Protein 5U5T (pdb70)

Solvent-accessible surface area: 30258 Å² total; per-residue (Å²): 188,27,53,14,121,32,46,54,47,55,122,13,129,21,93,83,42,0,47,1,0,48,9,5,73,36,10,64,84,87,27,58,42,4,0,0,1,0,0,19,11,65,0,9,0,6,24,10,44,93,185,2,70,24,108,110,58,76,59,28,86,6,114,50,84,105,6,46,0,59,8,2,10,16,1,21,46,52,104,86,39,39,0,17,0,1,0,0,0,35,113,2,39,0,43,2,0,28,2,62,59,11,119,42,89,62,102,19,114,29,14,66,60,7,1,16,4,2,33,28,21,40,88,30,14,8,3,0,1,0,1,0,89,51,66,11,0,34,0,13,0,6,80,31,80,4,33,0,0,44,1,8,31,101,93,2,1,139,50,25,0,6,0,0,20,13,9,21,41,8,56,6,0,0,0,0,0,21,20,47,2,0,18,0,2,41,3,61,42,181,124,2,97,79,2,25,51,78,0,73,113,155,76,156,33,40,52,18,67,110,11,35,2,44,12,156,107,18,12,75,45,48,0,4,0,0,22,2,15,3,18,28,0,0,0,0,0,15,82,41,12,0,5,11,0,28,1,0,132,106,164,45,68,5,81,171,14,51,90,104,43,107,60,32,20,70,73,30,122,15,104,26,55,77,0,72,62,110,91,1,28,0,14,18,4,14,64,20,61,0,0,0,0,0,0,41,58,3,71,1,13,3,12,19,17,73,113,151,107,37,66,10,79,53,165,151,10,51,21,6,2,27,8,2,6,1,0,31,89,5,40,8,0,0,0,0,0,42,51,0,6,0,11,9,14,31,89,148,90,54,14,36,39,64,55,47,56,118,14,132,23,90,80,40,0,47,1,0,49,8,6,74,37,12,22,158,80,44,54,42,4,0,0,1,0,0,20,11,64,0,8,0,5,23,12,45,91,186,2,66,23,106,113,57,74,51,30,86,8,114,53,83,110,6,44,0,58,8,2,10,17,1,22,46,52,114,82,41,41,0,17,0,0,0,0,0,37,120,3,39,0,41,0,0,22,1,64,78,12,115,29,86,59,104,18,106,34,9,75,57,8,0,18,5,2,32,26,22,42,112,29,14,11,4,0,1,0,2,0,90,51,71,11,0,33,0,13,0,6,82,33,80,6,32,0,0,42,1,9,47,100,91,2,7,196,47,27,0,7,0,1,20,14,8,21,44,8,55,6,0,0,0,0,0,26,26,50,3,0,19,0,2,36,6,59,44,180,125,3,98,80,1,28,47,79,0,69,105,76,162,151,43,138,37,41,51,17,70,113,9,36,1,45,11,149,78,11,6,147,47,43,0,4,0,0,20,2,14,3,17,15,0,0,0,0,0,16,83,41,12,0,5,11,0,18,1,0,113,113,143,40,68,7,81,171,13,50,89,104,41,94,57,35,16,67,61,30,129,45,104,23,54,80,0,76,59,111,98,0,27,0,15,18,5,14,70,21,72,0,0,0,0,0,0,44,57,3,80,1,17,4,21,64,10,89,103,105,44,64,9,74,54,167,158,10,50,23,6,2,29,9,2,6,1,0,33,94,6,43,10,0,0,0,0,0,40,51,0,6,0,16,10,15,32,100,147,120,88,16,48,45,73,2,106,114,58,0,74,74,17,12,77,56,34,104,153,52,156,2,80,63,39,97,108,85,57,8,36,88,70,1,100,95,58,0,71,71,21,13,82,52,28,109,154,52,171,5,83,69,36

GO terms:
  GO:0005515 protein binding (F, IPI)
  GO:0001222 transcription corepressor binding (F, IPI)
  GO:0008047 enzyme activator activity (F, IDA)
  GO:0035098 ESC/E(Z) complex (C, IDA)
  GO:0008047 enzyme activator activity (F, IMP)
  GO:0005654 nucleoplasm (C, TAS)
  GO:0042802 identical protein binding (F, IPI)
  GO:0005654 nucleoplasm (C, IDA)

InterPro domains:
  IPR001680 WD40 repeat [PF00400] (181-219)
  IPR001680 WD40 repeat [PF00400] (233-263)
  IPR001680 WD40 repeat [PF00400] (401-438)
  IPR001680 WD40 repeat [PS50082] (186-228)
  IPR001680 WD40 repeat [PS50082] (232-273)
  IPR001680 WD40 repeat [SM00320] (81-125)
  IPR001680 WD40 repeat [SM00320] (131-176)
  IPR001680 WD40 repeat [SM00320] (179-219)
  IPR001680 WD40 repeat [SM00320] (222-264)
  IPR001680 WD40 repeat [SM00320] (295-332)
  IPR001680 WD40 repeat [SM00320] (397-438)
  IPR015943 WD40/YVTN repeat-like-containing domain superfamily [G3DSA:2.130.10.10] (74-441)
  IPR019775 WD40 repeat, conserved site [PS00678] (206-220)
  IPR036322 WD40-repeat-containing domain superfamily [SSF50978] (81-438)
  IPR051243 Polycomb group WD repeat-containing protein [PTHR10253] (59-440)

Foldseek 3Di:
DWDWDFQDKDFDVVQFFWQEKEWAQLDDPPDWIKMWIFFQQKIWIWTADPSRDTHTDDMAGDPDRRFTWNEKEWFADPPPRQIWMWIFFFAQKIFIARVNVRHTPDIDHDDPGTWQYWYAQQPQRQWIWTWFQSQWIWIARNVLGDTLAIEADDQTGPGGWQEKEAANNRQKMWTFWFSLKIFIAGQVPPVNVVSVVVSVVHDDHHYHHATQAMDSPPDDGTWREWYDDHQWIWTDFLPQKTWIKHFADPPDDSVVRGHVRPDMGTPDIDGDDQANDPQWYKDAAQVRQKIWTWHQQQWIWIDGPVPSTDIDDDPVGTGTFRYWYAGNVSQWIWTTGRRRMIIIIGID/DDWDFQDKDFDPVQFFWQEKEWAQLDDPPDWIKMWIFFQQKIWIWTADPSRDTHTDDMQRDPPRRFTKREKEKFADPPPRQIWMWIFFFVQKIFIARVNVRDGPDIDHDLRGTWQYKDAQQPQRQWIWTWFQSQWIWIARNVLRDTLAIEADPQTGPGGWQEKEAANNRQKMWTFWFSLKIFIAGCVPPSNVVSVVVSVVDPVRDHYYHHATQAMDNPPDDGTWREWYDDHQWIWTDFLPQKTWIKHQADPPDDSVVRGHVRPDMGTDDIDGDDQANDGQWYWDAAPVRQWIWTWHQQQWIWIDGPVPTDIDDDPVRGGTFRYWYAGNVNQWIWTTGRSRMIIIIGDD/DVVVVVVVVVVVVVVVVVVVDDDDDD/DVVVVVVVVVVVVVVVVVVVVPDDDDDD

Radius of gyration: 31.63 Å; Cα contacts (8 Å, |Δi|>4): 2136; chains: 4; bounding box: 52×100×67 Å

Structure (mmCIF, N/CA/C/O backbone):
data_5U5T
#
_entry.id   5U5T
#
_cell.length_a   92.810
_cell.length_b   177.909
_cell.length_c   50.340
_cell.angle_alpha   90.00
_cell.angle_beta   90.00
_cell.angle_gamma   90.00
#
_symmetry.space_group_name_H-M   'P 21 21 2'
#
loop_
_entity.id
_entity.type
_entity.pdbx_description
1 polymer 'Polycomb protein EED'
2 polymer 'Histone-lysine N-methyltransferase EZH2'
3 non-polymer (3R)-3-[(2H-1,3-benzodioxol-4-yl)methyl]piperidine-1-carboximidamide
4 non-polymer 'YTTRIUM (III) ION'
5 water water
#
loop_
_atom_site.group_PDB
_atom_site.id
_atom_site.type_symbol
_atom_site.label_atom_id
_atom_site.label_alt_id
_atom_site.label_comp_id
_atom_site.label_asym_id
_atom_site.label_entity_id
_atom_site.label_seq_id
_atom_site.pdbx_PDB_ins_code
_atom_site.Cartn_x
_atom_site.Cartn_y
_atom_site.Cartn_z
_atom_site.occupancy
_atom_site.B_iso_or_equiv
_atom_site.auth_seq_id
_atom_site.auth_comp_id
_atom_site.auth_asym_id
_atom_site.auth_atom_id
_atom_site.pdbx_PDB_model_num
ATOM 1 N N . LYS A 1 5 ? 4.884 76.217 112.547 1.00 38.60 79 LYS A N 1
ATOM 2 C CA . LYS A 1 5 ? 4.981 76.050 114.004 1.00 39.34 79 LYS A CA 1
ATOM 3 C C . LYS A 1 5 ? 6.425 76.153 114.530 1.00 43.57 79 LYS A C 1
ATOM 4 O O . LYS A 1 5 ? 6.632 76.301 115.742 1.00 44.13 79 LYS A O 1
ATOM 10 N N . TYR A 1 6 ? 7.414 76.058 113.618 1.00 38.63 80 TYR A N 1
ATOM 11 C CA . TYR A 1 6 ? 8.836 76.135 113.960 1.00 37.40 80 TYR A CA 1
ATOM 12 C C . TYR A 1 6 ? 9.344 77.562 113.872 1.00 39.74 80 TYR A C 1
ATOM 13 O O . TYR A 1 6 ? 9.270 78.182 112.809 1.00 41.38 80 TYR A O 1
ATOM 22 N N . SER A 1 7 ? 9.847 78.081 114.995 1.00 32.68 81 SER A N 1
ATOM 23 C CA . SER A 1 7 ? 10.384 79.441 115.107 1.00 31.27 81 SER A CA 1
ATOM 24 C C . SER A 1 7 ? 11.850 79.400 115.601 1.00 31.02 81 SER A C 1
ATOM 25 O O . SER A 1 7 ? 12.206 78.553 116.424 1.00 29.72 81 SER A O 1
ATOM 28 N N . PHE A 1 8 ? 12.693 80.309 115.082 1.00 25.70 82 PHE A N 1
ATOM 29 C CA . PHE A 1 8 ? 14.124 80.368 115.410 1.00 23.63 82 PHE A CA 1
ATOM 30 C C . PHE A 1 8 ? 14.595 81.802 115.653 1.00 25.99 82 PHE A C 1
ATOM 31 O O . PHE A 1 8 ? 13.986 82.755 115.153 1.00 26.37 82 PHE A O 1
ATOM 39 N N . LYS A 1 9 ? 15.675 81.943 116.448 1.00 21.82 83 LYS A N 1
ATOM 40 C CA . LYS A 1 9 ? 16.285 83.223 116.798 1.00 20.42 83 LYS A CA 1
ATOM 41 C C . LYS A 1 9 ? 17.743 83.143 116.382 1.00 22.13 83 LYS A C 1
ATOM 42 O O . LYS A 1 9 ? 18.413 82.151 116.689 1.00 21.58 83 LYS A O 1
ATOM 48 N N . CYS A 1 10 ? 18.233 84.171 115.679 1.00 18.32 84 CYS A N 1
ATOM 49 C CA . CYS A 1 10 ? 19.647 84.194 115.311 1.00 17.80 84 CYS A CA 1
ATOM 50 C C . CYS A 1 10 ? 20.455 84.653 116.525 1.00 21.00 84 CYS A C 1
ATOM 51 O O . CYS A 1 10 ? 20.339 85.802 116.981 1.00 22.43 84 CYS A O 1
ATOM 54 N N . VAL A 1 11 ? 21.210 83.725 117.102 1.00 17.81 85 VAL A N 1
ATOM 55 C CA . VAL A 1 11 ? 21.923 84.019 118.362 1.00 18.60 85 VAL A CA 1
ATOM 56 C C . VAL A 1 11 ? 23.395 84.428 118.179 1.00 21.66 85 VAL A C 1
ATOM 57 O O . VAL A 1 11 ? 23.992 85.037 119.084 1.00 22.21 85 VAL A O 1
ATOM 61 N N . ASN A 1 12 ? 23.982 84.083 117.029 1.00 17.83 86 ASN A N 1
ATOM 62 C CA . ASN A 1 12 ? 25.388 84.365 116.791 1.00 18.22 86 ASN A CA 1
ATOM 63 C C . ASN A 1 12 ? 25.726 84.180 115.334 1.00 21.59 86 ASN A C 1
ATOM 64 O O . ASN A 1 12 ? 24.985 83.528 114.590 1.00 20.07 86 ASN A O 1
ATOM 69 N N . SER A 1 13 ? 26.871 84.728 114.947 1.00 18.02 87 SER A N 1
ATOM 70 C CA . SER A 1 13 ? 27.434 84.567 113.611 1.00 18.53 87 SER A CA 1
ATOM 71 C C . SER A 1 13 ? 28.911 84.873 113.704 1.00 24.10 87 SER A C 1
ATOM 72 O O . SER A 1 13 ? 29.360 85.516 114.668 1.00 23.47 87 SER A O 1
ATOM 75 N N . LEU A 1 14 ? 29.655 84.458 112.675 1.00 20.74 88 LEU A N 1
ATOM 76 C CA . LEU A 1 14 ? 31.079 84.755 112.557 1.00 22.60 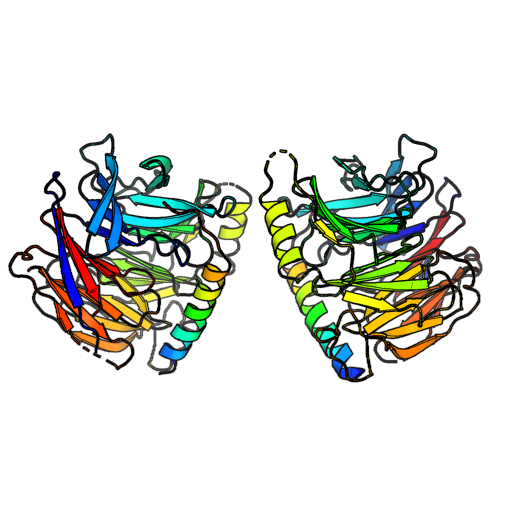88 LEU A CA 1
ATOM 77 C C . LEU A 1 14 ? 31.481 84.661 111.110 1.00 26.38 88 LEU A C 1
ATOM 78 O O . LEU A 1 14 ? 30.702 84.216 110.273 1.00 24.63 88 LEU A O 1
ATOM 83 N N . LYS A 1 15 ? 32.706 85.065 110.819 1.00 24.53 89 LYS A N 1
ATOM 84 C CA . LYS A 1 15 ? 33.212 84.941 109.471 1.00 24.05 89 LYS A CA 1
ATOM 85 C C . LYS A 1 15 ? 34.574 84.283 109.583 1.00 26.93 89 LYS A C 1
ATOM 86 O O . LYS A 1 15 ? 35.373 84.660 110.448 1.00 25.80 89 LYS A O 1
ATOM 92 N N . GLU A 1 16 ? 34.828 83.275 108.741 1.00 23.10 90 GLU A N 1
ATOM 93 C CA . GLU A 1 16 ? 36.143 82.615 108.696 1.00 23.23 90 GLU A CA 1
ATOM 94 C C . GLU A 1 16 ? 37.114 83.552 107.940 1.00 27.76 90 GLU A C 1
ATOM 95 O O . GLU A 1 16 ? 36.709 84.196 106.968 1.00 26.59 90 GLU A O 1
ATOM 101 N N . ASP A 1 17 ? 38.368 83.656 108.398 1.00 28.15 91 ASP A N 1
ATOM 102 C CA . ASP A 1 17 ? 39.341 84.636 107.864 1.00 29.83 91 ASP A CA 1
ATOM 103 C C . ASP A 1 17 ? 39.897 84.368 106.436 1.00 34.32 91 ASP A C 1
ATOM 104 O O . ASP A 1 17 ? 40.587 85.241 105.898 1.00 35.84 91 ASP A O 1
ATOM 109 N N . HIS A 1 18 ? 39.575 83.230 105.813 1.00 30.00 92 HIS A N 1
ATOM 110 C CA . HIS A 1 18 ? 40.005 82.946 104.440 1.00 29.06 92 HIS A CA 1
ATOM 111 C C . HIS A 1 18 ? 39.144 83.729 103.431 1.00 32.49 92 HIS A C 1
ATOM 112 O O . HIS A 1 18 ? 39.545 83.887 102.278 1.00 32.61 92 HIS A O 1
ATOM 119 N N . ASN A 1 19 ? 37.947 84.213 103.881 1.00 28.70 93 ASN A N 1
ATOM 120 C CA . ASN A 1 19 ? 36.974 85.018 103.125 1.00 27.72 93 ASN A CA 1
ATOM 121 C C . ASN A 1 19 ? 36.464 84.341 101.843 1.00 30.20 93 ASN A C 1
ATOM 122 O O . ASN A 1 19 ? 35.907 85.007 100.966 1.00 29.74 93 ASN A O 1
ATOM 127 N N . GLN A 1 20 ? 36.622 83.008 101.748 1.00 26.34 94 GLN A N 1
ATOM 128 C CA . GLN A 1 20 ? 36.167 82.262 100.586 1.00 24.14 94 GLN A CA 1
ATOM 129 C C . GLN A 1 20 ? 34.794 81.619 100.833 1.00 25.32 94 GLN A C 1
ATOM 130 O O . GLN A 1 20 ? 34.429 81.417 101.988 1.00 22.66 94 GLN A O 1
ATOM 136 N N . PRO A 1 21 ? 34.036 81.240 99.776 1.00 22.77 95 PRO A N 1
ATOM 137 C CA . PRO A 1 21 ? 32.745 80.575 100.024 1.00 19.71 95 PRO A CA 1
ATOM 138 C C . PRO A 1 21 ? 32.864 79.305 100.857 1.00 21.72 95 PRO A C 1
ATOM 139 O O . PRO A 1 21 ? 33.801 78.522 100.661 1.00 19.82 95 PRO A O 1
ATOM 143 N N . LEU A 1 22 ? 31.906 79.103 101.773 1.00 15.92 96 LEU A N 1
ATOM 144 C CA . LEU A 1 22 ? 31.807 77.863 102.548 1.00 15.97 96 LEU A CA 1
ATOM 145 C C . LEU A 1 22 ? 30.749 77.045 101.809 1.00 18.63 96 LEU A C 1
ATOM 146 O O . LEU A 1 22 ? 29.618 77.508 101.651 1.00 18.21 96 LEU A O 1
ATOM 151 N N . PHE A 1 23 ? 31.111 75.870 101.294 1.00 15.15 97 PHE A N 1
ATOM 152 C CA . PHE A 1 23 ? 30.146 75.100 100.526 1.00 14.11 97 PHE A CA 1
ATOM 153 C C . PHE A 1 23 ? 29.443 74.007 101.287 1.00 16.37 97 PHE A C 1
ATOM 154 O O . PHE A 1 23 ? 28.447 73.473 100.799 1.00 15.06 97 PHE A O 1
ATOM 162 N N . GLY A 1 24 ? 30.008 73.599 102.414 1.00 13.59 98 GLY A N 1
ATOM 163 C CA . GLY A 1 24 ? 29.416 72.499 103.172 1.00 12.07 98 GLY A CA 1
ATOM 164 C C . GLY A 1 24 ? 29.432 72.754 104.657 1.00 15.06 98 GLY A C 1
ATOM 165 O O . GLY A 1 24 ? 30.295 73.462 105.164 1.00 14.53 98 GLY A O 1
ATOM 166 N N . VAL A 1 25 ? 28.447 72.181 105.355 1.00 13.34 99 VAL A N 1
ATOM 167 C CA . VAL A 1 25 ? 28.381 72.275 106.819 1.00 11.60 99 VAL A CA 1
ATOM 168 C C . VAL A 1 25 ? 27.639 71.039 107.279 1.00 14.65 99 VAL A C 1
ATOM 169 O O . VAL A 1 25 ? 26.629 70.671 106.660 1.00 13.57 99 VAL A O 1
ATOM 173 N N . GLN A 1 26 ? 28.144 70.386 108.356 1.00 12.04 100 GLN A N 1
ATOM 174 C CA . GLN A 1 26 ? 27.510 69.192 108.905 1.00 11.19 100 GLN A CA 1
ATOM 175 C C . GLN A 1 26 ? 27.702 69.131 110.402 1.00 15.92 100 GLN A C 1
ATOM 176 O O . GLN A 1 26 ? 28.844 69.103 110.869 1.00 14.92 100 GLN A O 1
ATOM 182 N N . PHE A 1 27 ? 26.593 69.014 111.149 1.00 13.11 101 PHE A N 1
ATOM 183 C CA . PHE A 1 27 ? 26.674 68.638 112.563 1.00 12.57 101 PHE A CA 1
ATOM 184 C C . PHE A 1 27 ? 27.052 67.133 112.600 1.00 14.73 101 PHE A C 1
ATOM 185 O O . PHE A 1 27 ? 26.716 66.370 111.664 1.00 14.12 101 PHE A O 1
ATOM 193 N N . ASN A 1 28 ? 27.747 66.741 113.652 1.00 13.43 102 ASN A N 1
ATOM 194 C CA . ASN A 1 28 ? 28.123 65.357 113.889 1.00 12.99 102 ASN A CA 1
ATOM 195 C C . ASN A 1 28 ? 26.923 64.688 114.562 1.00 17.36 102 ASN A C 1
ATOM 196 O O . ASN A 1 28 ? 26.767 64.777 115.780 1.00 19.47 102 ASN A O 1
ATOM 201 N N . TRP A 1 29 ? 26.117 63.981 113.786 1.00 15.55 103 TRP A N 1
ATOM 202 C CA . TRP A 1 29 ? 24.942 63.300 114.371 1.00 16.48 103 TRP A CA 1
ATOM 203 C C . TRP A 1 29 ? 25.321 62.012 115.121 1.00 20.99 103 TRP A C 1
ATOM 204 O O . TRP A 1 29 ? 24.456 61.383 115.717 1.00 22.12 103 TRP A O 1
ATOM 215 N N . HIS A 1 30 ? 26.605 61.619 115.085 1.00 17.25 104 HIS A N 1
ATOM 216 C CA . HIS A 1 30 ? 27.054 60.441 115.828 1.00 19.10 104 HIS A CA 1
ATOM 217 C C . HIS A 1 30 ? 27.374 60.714 117.287 1.00 25.43 104 HIS A C 1
ATOM 218 O O . HIS A 1 30 ? 27.566 59.749 118.026 1.00 28.43 104 HIS A O 1
ATOM 225 N N . SER A 1 31 ? 27.473 61.983 117.705 1.00 22.72 105 SER A N 1
ATOM 226 C CA . SER A 1 31 ? 27.758 62.315 119.114 1.00 24.27 105 SER A CA 1
ATOM 227 C C . SER A 1 31 ? 26.609 61.803 120.018 1.00 27.66 105 SER A C 1
ATOM 228 O O . SER A 1 31 ? 25.439 61.830 119.615 1.00 25.18 105 SER A O 1
ATOM 231 N N . LYS A 1 32 ? 26.961 61.216 121.177 1.00 25.66 106 LYS A N 1
ATOM 232 C CA . LYS A 1 32 ? 25.952 60.604 122.053 1.00 26.86 106 LYS A CA 1
ATOM 233 C C . LYS A 1 32 ? 25.150 61.661 122.818 1.00 33.71 106 LYS A C 1
ATOM 234 O O . LYS A 1 32 ? 25.633 62.785 123.013 1.00 32.64 106 LYS A O 1
ATOM 240 N N . GLU A 1 33 ? 23.927 61.299 123.254 1.00 34.43 107 GLU A N 1
ATOM 241 C CA . GLU A 1 33 ? 23.081 62.210 124.036 1.00 35.63 107 GLU A CA 1
ATOM 242 C C . GLU A 1 33 ? 23.851 62.618 125.305 1.00 39.19 107 GLU A C 1
ATOM 243 O O . GLU A 1 33 ? 24.384 61.757 126.010 1.00 39.05 107 GLU A O 1
ATOM 245 N N . GLY A 1 34 ? 23.961 63.921 125.526 1.00 38.03 108 GLY A N 1
ATOM 246 C CA . GLY A 1 34 ? 24.689 64.474 126.662 1.00 39.46 108 GLY A CA 1
ATOM 247 C C . GLY A 1 34 ? 26.081 64.966 126.313 1.00 43.75 108 GLY A C 1
ATOM 248 O O . GLY A 1 34 ? 26.777 65.510 127.173 1.00 45.33 108 GLY A O 1
ATOM 249 N N . ASP A 1 35 ? 26.505 64.775 125.049 1.00 37.17 109 ASP A N 1
ATOM 250 C CA . ASP A 1 35 ? 27.805 65.242 124.566 1.00 35.02 109 ASP A CA 1
ATOM 251 C C . ASP A 1 35 ? 27.653 66.567 123.802 1.00 35.37 109 ASP A C 1
ATOM 252 O O . ASP A 1 35 ? 26.549 66.864 123.355 1.00 33.74 109 ASP A O 1
ATOM 257 N N . PRO A 1 36 ? 28.693 67.413 123.692 1.00 33.21 110 PRO A N 1
ATOM 258 C CA . PRO A 1 36 ? 28.489 68.715 123.039 1.00 32.36 110 PRO A CA 1
ATOM 259 C C . PRO A 1 36 ? 28.174 68.613 121.556 1.00 31.53 110 PRO A C 1
ATOM 260 O O . PRO A 1 36 ? 28.585 67.660 120.889 1.00 29.70 110 PRO A O 1
ATOM 264 N N . LEU A 1 37 ? 27.377 69.562 121.076 1.00 25.86 111 LEU A N 1
ATOM 265 C CA . LEU A 1 37 ? 26.995 69.641 119.666 1.00 23.73 111 LEU A CA 1
ATOM 266 C C . LEU A 1 37 ? 28.151 70.224 118.896 1.00 23.02 111 LEU A C 1
ATOM 267 O O . LEU A 1 37 ? 28.592 71.355 119.168 1.00 22.82 111 LEU A O 1
ATOM 272 N N A VAL A 1 38 ? 28.665 69.452 117.926 0.33 18.03 112 VAL A N 1
ATOM 273 N N B VAL A 1 38 ? 28.642 69.458 117.905 0.67 18.53 112 VAL A N 1
ATOM 274 C CA A VAL A 1 38 ? 29.797 69.866 117.108 0.33 16.28 112 VAL A CA 1
ATOM 275 C CA B VAL A 1 38 ? 29.785 69.855 117.104 0.67 16.23 112 VAL A CA 1
ATOM 276 C C A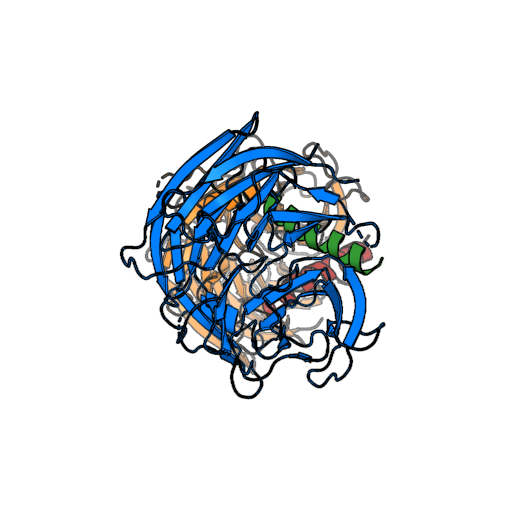 VAL A 1 38 ? 29.431 69.859 115.624 0.33 18.47 112 VAL A C 1
ATOM 277 C C B VAL A 1 38 ? 29.398 69.876 115.632 0.67 17.76 112 VAL A C 1
ATOM 278 O O A VAL A 1 38 ? 28.711 68.963 115.173 0.33 17.64 112 VAL A O 1
ATOM 279 O O B VAL A 1 38 ? 28.650 68.998 115.189 0.67 16.77 112 VAL A O 1
ATOM 286 N N . PHE A 1 39 ? 29.902 70.872 114.880 1.00 15.17 113 PHE A N 1
ATOM 287 C CA . PHE A 1 39 ? 29.703 70.941 113.430 1.00 14.49 113 PHE A CA 1
ATOM 288 C C . PHE A 1 39 ? 31.004 71.269 112.740 1.00 18.33 113 PHE A C 1
ATOM 289 O O . PHE A 1 39 ? 31.900 71.902 113.346 1.00 17.77 113 PHE A O 1
ATOM 297 N N . ALA A 1 40 ? 31.103 70.830 111.474 1.00 15.62 114 ALA A N 1
ATOM 298 C CA . ALA A 1 40 ? 32.249 71.100 110.632 1.00 16.03 114 ALA A CA 1
ATOM 299 C C . ALA A 1 40 ? 31.816 72.001 109.510 1.00 18.61 114 ALA A C 1
ATOM 300 O O . ALA A 1 40 ? 30.709 71.854 109.004 1.00 15.74 114 ALA A O 1
ATOM 302 N N . THR A 1 41 ? 32.715 72.875 109.056 1.00 16.32 115 THR A N 1
ATOM 303 C CA . THR A 1 41 ? 32.468 73.677 107.858 1.00 15.58 115 THR A CA 1
ATOM 304 C C . THR A 1 41 ? 33.586 73.369 106.876 1.00 18.04 115 THR A C 1
ATOM 305 O O . THR A 1 41 ? 34.724 73.121 107.294 1.00 18.55 115 THR A O 1
ATOM 309 N N . VAL A 1 42 ? 33.294 73.475 105.592 1.00 14.75 116 VAL A N 1
ATOM 310 C CA . VAL A 1 42 ? 34.300 73.284 104.534 1.00 16.04 116 VAL A CA 1
ATOM 311 C C . VAL A 1 42 ? 34.176 74.398 103.501 1.00 19.71 116 VAL A C 1
ATOM 312 O O . VAL A 1 42 ? 33.081 74.747 103.088 1.00 19.22 116 VAL A O 1
ATOM 316 N N . GLY A 1 43 ? 35.320 74.874 103.052 1.00 19.06 117 GLY A N 1
ATOM 317 C CA . GLY A 1 43 ? 35.454 75.907 102.031 1.00 20.08 117 GLY A CA 1
ATOM 318 C C . GLY A 1 43 ? 36.915 76.252 101.886 1.00 25.38 117 GLY A C 1
ATOM 319 O O . GLY A 1 43 ? 37.699 75.969 102.796 1.00 21.50 117 GLY A O 1
ATOM 320 N N . SER A 1 44 ? 37.313 76.819 100.726 1.00 25.92 118 SER A N 1
ATOM 321 C CA . SER A 1 44 ? 38.731 77.079 100.436 1.00 25.45 118 SER A CA 1
ATOM 322 C C . SER A 1 44 ? 39.493 75.722 100.652 1.00 24.69 118 SER A C 1
ATOM 323 O O . SER A 1 44 ? 38.902 74.672 100.396 1.00 22.90 118 SER A O 1
ATOM 326 N N . ASN A 1 45 ? 40.713 75.724 101.221 1.00 21.94 119 ASN A N 1
ATOM 327 C CA . ASN A 1 45 ? 41.471 74.496 101.525 1.00 22.90 119 ASN A CA 1
ATOM 328 C C . ASN A 1 45 ? 41.338 74.217 103.038 1.00 28.70 119 ASN A C 1
ATOM 329 O O . ASN A 1 45 ? 42.246 73.667 103.674 1.00 29.51 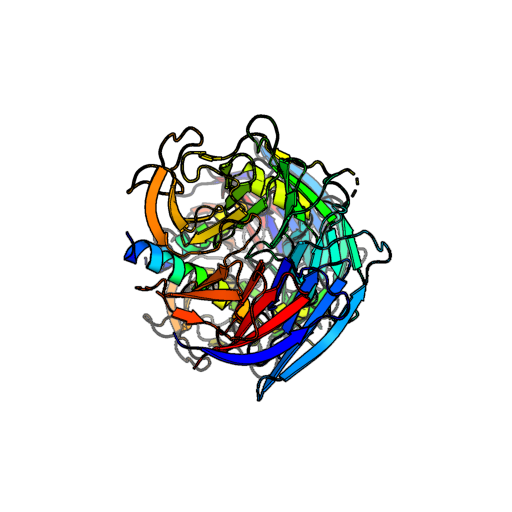119 ASN A O 1
ATOM 334 N N . ARG A 1 46 ? 40.185 74.593 103.602 1.00 24.64 120 ARG A N 1
ATOM 335 C CA . ARG A 1 46 ? 39.956 74.530 105.041 1.00 24.61 120 ARG A CA 1
ATOM 336 C C . ARG A 1 46 ? 38.811 73.614 105.444 1.00 26.00 120 ARG A C 1
ATOM 337 O O . ARG A 1 46 ? 37.813 73.527 104.742 1.00 22.46 120 ARG A O 1
ATOM 345 N N . VAL A 1 47 ? 38.936 73.027 106.646 1.00 23.25 121 VAL A N 1
ATOM 346 C CA . VAL A 1 47 ? 37.917 72.222 107.340 1.00 21.35 121 VAL A CA 1
ATOM 347 C C . VAL A 1 47 ? 38.025 72.723 108.767 1.00 22.84 121 VAL A C 1
ATOM 348 O O . VAL A 1 47 ? 39.125 72.687 109.349 1.00 23.63 121 VAL A O 1
ATOM 352 N N . THR A 1 48 ? 36.932 73.248 109.322 1.00 18.32 122 THR A N 1
ATOM 353 C CA . THR A 1 48 ? 36.991 73.828 110.680 1.00 18.22 122 THR A CA 1
ATOM 354 C C . THR A 1 48 ? 35.910 73.210 111.535 1.00 22.21 122 THR A C 1
ATOM 355 O O . THR A 1 48 ? 34.805 72.969 111.035 1.00 20.13 122 THR A O 1
ATOM 359 N N . LEU A 1 49 ? 36.241 72.894 112.800 1.00 18.22 123 LEU A N 1
ATOM 360 C CA . LEU A 1 49 ? 35.285 72.323 113.763 1.00 18.67 123 LEU A CA 1
ATOM 361 C C . LEU A 1 49 ? 34.929 73.350 114.799 1.00 21.62 123 LEU A C 1
ATOM 362 O O . LEU A 1 49 ? 35.814 74.084 115.271 1.00 21.36 123 LEU A O 1
ATOM 367 N N . TYR A 1 50 ? 33.636 73.388 115.167 1.00 16.59 124 TYR A N 1
ATOM 368 C CA . TYR A 1 50 ? 33.100 74.303 116.174 1.00 17.35 124 TYR A CA 1
ATOM 369 C C . TYR A 1 50 ? 32.200 73.543 117.099 1.00 21.79 124 TYR A C 1
ATOM 370 O O . TYR A 1 50 ? 31.489 72.630 116.669 1.00 21.05 124 TYR A O 1
ATOM 379 N N . GLU A 1 51 ? 32.147 73.987 118.344 1.00 20.92 125 GLU A N 1
ATOM 380 C CA . GLU A 1 51 ? 31.278 73.418 119.345 1.00 20.06 125 GLU A CA 1
ATOM 381 C C . GLU A 1 51 ? 30.233 74.467 119.709 1.00 25.84 125 GLU A C 1
ATOM 382 O O . GLU A 1 51 ? 30.581 75.628 119.923 1.00 26.11 125 GLU A O 1
ATOM 388 N N . CYS A 1 52 ? 28.971 74.056 119.791 1.00 21.28 126 CYS A N 1
ATOM 389 C CA . CYS A 1 52 ? 27.877 74.943 120.194 1.00 20.38 126 CYS A CA 1
ATOM 390 C C . CYS A 1 52 ? 27.693 74.898 121.684 1.00 23.54 126 CYS A C 1
ATOM 391 O O . CYS A 1 52 ? 27.457 73.830 122.253 1.00 23.39 126 CYS A O 1
ATOM 394 N N . HIS A 1 53 ? 27.727 76.063 122.321 1.00 20.00 127 HIS A N 1
ATOM 395 C CA . HIS A 1 53 ? 27.481 76.144 123.746 1.00 21.85 127 HIS A CA 1
ATOM 396 C C . HIS A 1 53 ? 26.265 77.045 124.039 1.00 24.58 127 HIS A C 1
ATOM 397 O O . HIS A 1 53 ? 25.688 77.626 123.113 1.00 20.54 127 HIS A O 1
ATOM 404 N N . SER A 1 54 ? 25.853 77.130 125.314 1.00 22.53 128 SER A N 1
ATOM 405 C CA . SER A 1 54 ? 24.699 77.926 125.726 1.00 22.42 128 SER A CA 1
ATOM 406 C C . SER A 1 54 ? 24.879 79.425 125.379 1.00 25.79 128 SER A C 1
ATOM 407 O O . SER A 1 54 ? 26.006 79.894 125.170 1.00 24.07 128 SER A O 1
ATOM 410 N N . GLN A 1 55 ? 23.772 80.167 125.389 1.00 23.27 129 GLN A N 1
ATOM 411 C CA . GLN A 1 55 ? 23.770 81.603 125.063 1.00 24.13 129 GLN A CA 1
ATOM 412 C C . GLN A 1 55 ? 24.391 81.869 123.668 1.00 24.52 129 GLN A C 1
ATOM 413 O O . GLN A 1 55 ? 25.103 82.856 123.473 1.00 22.73 129 GLN A O 1
ATOM 419 N N . GLY A 1 56 ? 24.155 80.940 122.743 1.00 21.16 130 GLY A N 1
ATOM 420 C CA . GLY A 1 56 ? 24.603 81.047 121.365 1.00 19.33 130 GLY A CA 1
ATOM 421 C C . GLY A 1 56 ? 26.096 80.975 121.113 1.00 23.85 130 GLY A C 1
ATOM 422 O O . GLY A 1 56 ? 26.519 81.194 119.975 1.00 22.12 130 GLY A O 1
ATOM 423 N N . GLU A 1 57 ? 26.903 80.612 122.137 1.00 21.31 131 GLU A N 1
ATOM 424 C CA . GLU A 1 57 ? 28.358 80.542 121.958 1.00 21.99 131 GLU A CA 1
ATOM 425 C C . GLU A 1 57 ? 28.795 79.544 120.865 1.00 24.91 131 GLU A C 1
ATOM 426 O O . GLU A 1 57 ? 28.351 78.398 120.864 1.00 23.24 131 GLU A O 1
ATOM 432 N N . ILE A 1 58 ? 29.651 79.992 119.930 1.00 22.20 132 ILE A N 1
ATOM 433 C CA . ILE A 1 58 ? 30.226 79.129 118.893 1.00 21.87 132 ILE A CA 1
ATOM 434 C C . ILE A 1 58 ? 31.716 79.099 119.237 1.00 28.37 132 ILE A C 1
ATOM 435 O O . ILE A 1 58 ? 32.403 80.125 119.155 1.00 29.91 132 ILE A O 1
ATOM 440 N N . ARG A 1 59 ? 32.174 77.950 119.731 1.00 22.88 133 ARG A N 1
ATOM 441 C CA . ARG A 1 59 ? 33.549 77.782 120.169 1.00 22.36 133 ARG A CA 1
ATOM 442 C C . ARG A 1 59 ? 34.363 77.119 119.071 1.00 26.59 133 ARG A C 1
ATOM 443 O O . ARG A 1 59 ? 34.077 75.977 118.707 1.00 24.60 133 ARG A O 1
ATOM 451 N N . LEU A 1 60 ? 35.394 77.812 118.571 1.00 24.91 134 LEU A N 1
ATOM 452 C CA . LEU A 1 60 ? 36.300 77.239 117.558 1.00 23.80 134 LEU A CA 1
ATOM 453 C C . LEU A 1 60 ? 37.116 76.142 118.241 1.00 27.77 134 LEU A C 1
ATOM 454 O O . LEU A 1 60 ? 37.764 76.415 119.267 1.00 28.03 134 LEU A O 1
ATOM 459 N N . LEU A 1 61 ? 37.062 74.904 117.698 1.00 24.12 135 LEU A N 1
ATOM 460 C CA . LEU A 1 61 ? 37.797 73.774 118.274 1.00 25.94 135 LEU A CA 1
ATOM 461 C C . LEU A 1 61 ? 39.150 73.616 117.634 1.00 34.64 135 LEU A C 1
ATOM 462 O O . LEU A 1 61 ? 40.158 73.710 118.323 1.00 38.26 135 LEU A O 1
ATOM 467 N N . GLN A 1 62 ? 39.183 73.409 116.313 1.00 31.98 136 GLN A N 1
ATOM 468 C CA . GLN A 1 62 ? 40.422 73.237 115.566 1.00 33.39 136 GLN A CA 1
ATOM 469 C C . GLN A 1 62 ? 40.144 73.397 114.083 1.00 36.41 136 GLN A C 1
ATOM 470 O O . GLN A 1 62 ? 38.987 73.307 113.647 1.00 32.97 136 GLN A O 1
ATOM 476 N N . SER A 1 63 ? 41.211 73.605 113.304 1.00 34.11 137 SER A N 1
ATOM 477 C CA . SER A 1 63 ? 41.113 73.730 111.856 1.00 35.37 137 SER A CA 1
ATOM 478 C C . SER A 1 63 ? 42.179 72.926 111.116 1.00 41.94 137 SER A C 1
ATOM 479 O O . SER A 1 63 ? 43.330 72.862 111.559 1.00 43.30 137 SER A O 1
ATOM 482 N N . TYR A 1 64 ? 41.780 72.300 109.998 1.00 37.14 138 TYR A N 1
ATOM 483 C CA . TYR A 1 64 ? 42.652 71.553 109.114 1.00 37.54 138 TYR A CA 1
ATOM 484 C C . TYR A 1 64 ? 42.876 72.445 107.904 1.00 44.44 138 TYR A C 1
ATOM 485 O O . TYR A 1 64 ? 41.915 72.879 107.260 1.00 44.67 138 TYR A O 1
ATOM 494 N N . VAL A 1 65 ? 44.144 72.738 107.611 1.00 40.62 139 VAL A N 1
ATOM 495 C CA . VAL A 1 65 ? 44.517 73.540 106.452 1.00 39.66 139 VAL A CA 1
ATOM 496 C C . VAL A 1 65 ? 45.282 72.599 105.528 1.00 41.54 139 VAL A C 1
ATOM 497 O O . VAL A 1 65 ? 46.323 72.056 105.924 1.00 42.01 139 VAL A O 1
ATOM 501 N N . ASP A 1 66 ? 44.746 72.364 104.320 1.00 34.81 140 ASP A N 1
ATOM 502 C CA . ASP A 1 66 ? 45.406 71.478 103.369 1.00 34.22 140 ASP A CA 1
ATOM 503 C C . ASP A 1 66 ? 46.706 72.116 102.894 1.00 38.78 140 ASP A C 1
ATOM 504 O O . ASP A 1 66 ? 46.735 73.317 102.611 1.00 36.87 140 ASP A O 1
ATOM 509 N N . ALA A 1 67 ? 47.779 71.306 102.820 1.00 38.20 141 ALA A N 1
ATOM 510 C CA . ALA A 1 67 ? 49.106 71.720 102.348 1.00 40.48 141 ALA A CA 1
ATOM 511 C C . ALA A 1 67 ? 49.023 72.327 100.940 1.00 44.06 141 ALA A C 1
ATOM 512 O O . ALA A 1 67 ? 49.843 73.177 100.577 1.00 45.11 141 ALA A O 1
ATOM 514 N N . ASP A 1 68 ? 48.024 71.876 100.155 1.00 38.78 142 ASP A N 1
ATOM 515 C CA . ASP A 1 68 ? 47.765 72.358 98.808 1.00 37.92 142 ASP A CA 1
ATOM 516 C C . ASP A 1 68 ? 46.812 73.550 98.908 1.00 39.67 142 ASP A C 1
ATOM 517 O O . ASP A 1 68 ? 45.608 73.373 99.161 1.00 36.72 142 ASP A O 1
ATOM 522 N N . ALA A 1 69 ? 47.362 74.767 98.704 1.00 36.62 143 ALA A N 1
ATOM 523 C CA . ALA A 1 69 ? 46.609 76.029 98.747 1.00 36.05 143 ALA A CA 1
ATOM 524 C C . ALA A 1 69 ? 45.504 76.099 97.658 1.00 37.57 143 ALA A C 1
ATOM 525 O O . ALA A 1 69 ? 44.535 76.837 97.818 1.00 35.27 143 ALA A O 1
ATOM 527 N N . ASP A 1 70 ? 45.640 75.297 96.584 1.00 34.69 144 ASP A N 1
ATOM 528 C CA . ASP A 1 70 ? 44.702 75.278 95.468 1.00 34.01 144 ASP A CA 1
ATOM 529 C C . ASP A 1 70 ? 43.579 74.276 95.645 1.00 33.89 144 ASP A C 1
ATOM 530 O O . ASP A 1 70 ? 42.689 74.205 94.795 1.00 31.37 144 ASP A O 1
ATOM 535 N N . GLU A 1 71 ? 43.609 73.501 96.740 1.00 28.95 145 GLU A N 1
ATOM 536 C CA . GLU A 1 71 ? 42.503 72.589 97.030 1.00 27.01 145 GLU A CA 1
ATOM 537 C C . GLU A 1 71 ? 41.282 73.437 97.408 1.00 29.02 145 GLU A C 1
ATOM 538 O O . GLU A 1 71 ? 41.425 74.458 98.079 1.00 28.56 145 GLU A O 1
ATOM 544 N N . ASN A 1 72 ? 40.083 73.003 96.988 1.00 25.26 146 ASN A N 1
ATOM 545 C CA . ASN A 1 72 ? 38.838 73.661 97.354 1.00 23.36 146 ASN A CA 1
ATOM 546 C C . ASN A 1 72 ? 37.827 72.615 97.828 1.00 24.24 146 ASN A C 1
ATOM 547 O O . ASN A 1 72 ? 37.223 71.935 97.009 1.00 22.42 146 ASN A O 1
ATOM 552 N N . PHE A 1 73 ? 37.651 72.492 99.157 1.00 20.80 147 PHE A N 1
ATOM 553 C CA . PHE A 1 73 ? 36.704 71.540 99.726 1.00 19.40 147 PHE A CA 1
ATOM 554 C C . PHE A 1 73 ? 35.266 71.923 99.426 1.00 21.87 147 PHE A C 1
ATOM 555 O O . PHE A 1 73 ? 34.876 73.071 99.616 1.00 22.84 147 PHE A O 1
ATOM 563 N N . TYR A 1 74 ? 34.494 70.960 98.939 1.00 18.38 148 TYR A N 1
ATOM 564 C CA . TYR A 1 74 ? 33.090 71.178 98.577 1.00 16.97 148 TYR A CA 1
ATOM 565 C C . TYR A 1 74 ? 32.108 70.499 99.507 1.00 18.42 148 TYR A C 1
ATOM 566 O O . TYR A 1 74 ? 30.917 70.834 99.505 1.00 18.60 148 TYR A O 1
ATOM 575 N N . THR A 1 75 ? 32.571 69.471 100.228 1.00 14.89 149 THR A N 1
ATOM 576 C CA . THR A 1 75 ? 31.682 68.605 100.989 1.00 14.09 149 THR A CA 1
ATOM 577 C C . THR A 1 75 ? 32.398 67.949 102.153 1.00 16.50 149 THR A C 1
ATOM 578 O O . THR A 1 75 ? 33.622 67.762 102.119 1.00 16.39 149 THR A O 1
ATOM 582 N N . CYS A 1 76 ? 31.616 67.535 103.163 1.00 13.73 150 CYS A N 1
ATOM 583 C CA . CYS A 1 76 ? 32.160 66.762 104.275 1.00 13.25 150 CYS A CA 1
ATOM 584 C C . CYS A 1 76 ? 31.055 65.867 104.802 1.00 15.86 150 CYS A C 1
ATOM 585 O O . CYS A 1 76 ? 29.876 66.119 104.544 1.00 14.25 150 CYS A O 1
ATOM 588 N N . ALA A 1 77 ? 31.427 64.800 105.491 1.00 13.65 151 ALA A N 1
ATOM 589 C CA . ALA A 1 77 ? 30.467 63.850 106.064 1.00 14.27 151 ALA A CA 1
ATOM 590 C C . ALA A 1 77 ? 31.109 63.170 107.270 1.00 15.45 151 ALA A C 1
ATOM 591 O O . ALA A 1 77 ? 32.283 62.788 107.206 1.00 15.81 151 ALA A O 1
ATOM 593 N N . TRP A 1 78 ? 30.319 62.976 108.340 1.00 13.41 152 TRP A N 1
ATOM 594 C CA . TRP A 1 78 ? 30.787 62.328 109.552 1.00 13.66 152 TRP A CA 1
ATOM 595 C C . TRP A 1 78 ? 30.511 60.831 109.568 1.00 16.22 152 TRP A C 1
ATOM 596 O O . TRP A 1 78 ? 29.475 60.349 109.076 1.00 14.31 152 TRP A O 1
ATOM 607 N N . THR A 1 79 ? 31.393 60.107 110.243 1.00 13.73 153 THR A N 1
ATOM 608 C CA . THR A 1 79 ? 31.190 58.690 110.523 1.00 13.22 153 THR A CA 1
ATOM 609 C C . THR A 1 79 ? 31.938 58.363 111.835 1.00 17.24 153 THR A C 1
ATOM 610 O O . THR A 1 79 ? 32.334 59.269 112.591 1.00 18.52 153 THR A O 1
ATOM 614 N N . TYR A 1 80 ? 32.103 57.080 112.118 1.00 16.26 154 TYR A N 1
ATOM 615 C CA . TYR A 1 80 ? 32.840 56.612 113.287 1.00 18.63 154 TYR A CA 1
ATOM 616 C C . TYR A 1 80 ? 33.541 55.312 112.910 1.00 24.36 154 TYR A C 1
ATOM 617 O O . TYR A 1 80 ? 33.139 54.634 111.953 1.00 21.74 154 TYR A O 1
ATOM 626 N N . ASP A 1 81 ? 34.600 54.978 113.664 1.00 23.96 155 ASP A N 1
ATOM 627 C CA . ASP A 1 81 ? 35.359 53.744 113.500 1.00 25.65 155 ASP A CA 1
ATOM 628 C C . ASP A 1 81 ? 34.515 52.614 114.133 1.00 33.37 155 ASP A C 1
ATOM 629 O O . ASP A 1 81 ? 34.242 52.655 115.333 1.00 32.34 155 ASP A O 1
ATOM 634 N N . SER A 1 82 ? 34.143 51.604 113.329 1.00 34.58 156 SER A N 1
ATOM 635 C CA . SER A 1 82 ? 33.316 50.459 113.735 1.00 37.22 156 SER A CA 1
ATOM 636 C C . SER A 1 82 ? 33.925 49.567 114.840 1.00 43.80 156 SER A C 1
ATOM 637 O O . SER A 1 82 ? 33.218 48.705 115.366 1.00 46.18 156 SER A O 1
ATOM 640 N N . ASN A 1 83 ? 35.200 49.793 115.224 1.00 39.09 157 ASN A N 1
ATOM 641 C CA . ASN A 1 83 ? 35.869 48.989 116.256 1.00 40.33 157 ASN A CA 1
ATOM 642 C C . ASN A 1 83 ? 36.238 49.748 117.527 1.00 45.10 157 ASN A C 1
ATOM 643 O O . ASN A 1 83 ? 36.291 49.138 118.599 1.00 46.55 157 ASN A O 1
ATOM 648 N N . THR A 1 84 ? 36.557 51.048 117.408 1.00 39.35 158 THR A N 1
ATOM 649 C CA . THR A 1 84 ? 37.003 51.870 118.541 1.00 39.81 158 THR A CA 1
ATOM 650 C C . THR A 1 84 ? 35.976 52.928 118.946 1.00 41.78 158 THR A C 1
ATOM 651 O O . THR A 1 84 ? 36.174 53.597 119.961 1.00 41.40 158 THR A O 1
ATOM 655 N N . SER A 1 85 ? 34.903 53.106 118.129 1.00 37.58 159 SER A N 1
ATOM 656 C CA . SER A 1 85 ? 33.824 54.102 118.291 1.00 37.02 159 SER A CA 1
ATOM 657 C C . SER A 1 85 ? 34.359 55.554 118.191 1.00 38.61 159 SER A C 1
ATOM 658 O O . SER A 1 85 ? 33.678 56.487 118.587 1.00 40.02 159 SER A O 1
ATOM 661 N N . HIS A 1 86 ? 35.565 55.736 117.641 1.00 31.68 160 HIS A N 1
ATOM 662 C CA . HIS A 1 86 ? 36.223 57.039 117.505 1.00 29.65 160 HIS A CA 1
ATOM 663 C C . HIS A 1 86 ? 35.536 57.818 116.358 1.00 27.82 160 HIS A C 1
ATOM 664 O O . HIS A 1 86 ? 35.305 57.213 115.321 1.00 25.46 160 HIS A O 1
ATOM 671 N N . PRO A 1 87 ? 35.198 59.125 116.518 1.00 25.40 161 PRO A N 1
ATOM 672 C CA . PRO A 1 87 ? 34.564 59.866 115.403 1.00 23.54 161 PRO A CA 1
ATOM 673 C C . PRO A 1 87 ? 35.542 60.035 114.231 1.00 25.73 161 PRO A C 1
ATOM 674 O O . PRO A 1 87 ? 36.752 60.005 114.445 1.00 24.93 161 PRO A O 1
ATOM 678 N N . LEU A 1 88 ? 35.026 60.157 113.002 1.00 20.16 162 LEU A N 1
ATOM 679 C CA . LEU A 1 88 ? 35.835 60.348 111.789 1.00 18.83 162 LEU A CA 1
ATOM 680 C C . LEU A 1 88 ? 35.134 61.376 110.930 1.00 21.64 162 LEU A C 1
ATOM 681 O O . LEU A 1 88 ? 33.913 61.474 110.980 1.00 18.95 162 LEU A O 1
ATOM 686 N N . LEU A 1 89 ? 35.896 62.110 110.120 1.00 18.65 163 LEU A N 1
ATOM 687 C CA . LEU A 1 89 ? 35.317 63.118 109.234 1.00 17.18 163 LEU A CA 1
ATOM 688 C C . LEU A 1 89 ? 35.941 62.973 107.848 1.00 20.29 163 LEU A C 1
ATOM 689 O O . LEU A 1 89 ? 37.148 63.140 107.707 1.00 20.46 163 LEU A O 1
ATOM 694 N N . ALA A 1 90 ? 35.118 62.722 106.813 1.00 16.71 164 ALA A N 1
ATOM 695 C CA . ALA A 1 90 ? 35.632 62.646 105.429 1.00 15.88 164 ALA A CA 1
ATOM 696 C C . ALA A 1 90 ? 35.375 63.991 104.757 1.00 17.88 164 ALA A C 1
ATOM 697 O O . ALA A 1 90 ? 34.339 64.613 104.992 1.00 16.87 164 ALA A O 1
ATOM 699 N N . VAL A 1 91 ? 36.344 64.469 103.984 1.00 15.81 165 VAL A N 1
ATOM 700 C CA . VAL A 1 91 ? 36.234 65.751 103.257 1.00 14.55 165 VAL A CA 1
ATOM 701 C C . VAL A 1 91 ? 36.768 65.542 101.828 1.00 18.74 165 VAL A C 1
ATOM 702 O O . VAL A 1 91 ? 37.609 64.669 101.607 1.00 18.48 165 VAL A O 1
ATOM 706 N N . ALA A 1 92 ? 36.302 66.363 100.870 1.00 17.46 166 ALA A N 1
ATOM 707 C CA . ALA A 1 92 ? 36.750 66.266 99.471 1.00 16.71 166 ALA A CA 1
ATOM 708 C C . ALA A 1 92 ? 36.297 67.472 98.713 1.00 19.47 166 ALA A C 1
ATOM 709 O O . ALA A 1 92 ? 35.380 68.166 99.134 1.00 17.57 166 ALA A O 1
ATOM 711 N N . GLY A 1 93 ? 36.916 67.712 97.572 1.00 17.51 167 GLY A N 1
ATOM 712 C CA . GLY A 1 93 ? 36.501 68.841 96.757 1.00 17.87 167 GLY A CA 1
ATOM 713 C C . GLY A 1 93 ? 37.124 68.846 95.382 1.00 22.01 167 GLY A C 1
ATOM 714 O O . GLY A 1 93 ? 37.180 67.800 94.714 1.00 20.16 167 GLY A O 1
ATOM 715 N N . SER A 1 94 ? 37.581 70.045 94.946 1.00 20.08 168 SER A N 1
ATOM 716 C CA . SER A 1 94 ? 38.135 70.269 93.592 1.00 21.43 168 SER A CA 1
ATOM 717 C C . SER A 1 94 ? 39.230 69.314 93.159 1.00 25.90 168 SER A C 1
ATOM 718 O O . SER A 1 94 ? 39.264 68.935 91.979 1.00 26.39 168 SER A O 1
ATOM 721 N N . ARG A 1 95 ? 40.132 68.932 94.079 1.00 23.34 169 ARG A N 1
ATOM 722 C CA . ARG A 1 95 ? 41.239 68.031 93.738 1.00 24.96 169 ARG A CA 1
ATOM 723 C C . ARG A 1 95 ? 40.833 66.564 93.523 1.00 28.31 169 ARG A C 1
ATOM 724 O O . ARG A 1 95 ? 41.638 65.778 93.016 1.00 27.98 169 ARG A O 1
ATOM 732 N N . GLY A 1 96 ? 39.600 66.207 93.892 1.00 22.89 170 GLY A N 1
ATOM 733 C CA . GLY A 1 96 ? 39.096 64.841 93.762 1.00 22.43 170 GLY A CA 1
ATOM 734 C C . GLY A 1 96 ? 39.774 63.834 94.675 1.00 27.39 170 GLY A C 1
ATOM 735 O O . GLY A 1 96 ? 39.782 62.633 94.384 1.00 26.55 170 GLY A O 1
ATOM 736 N N . ILE A 1 97 ? 40.346 64.318 95.787 1.00 23.96 171 ILE A N 1
ATOM 737 C CA . ILE A 1 97 ? 40.998 63.468 96.774 1.00 24.26 171 ILE A CA 1
ATOM 738 C C . ILE A 1 97 ? 40.075 63.378 97.987 1.00 25.85 171 ILE A C 1
ATOM 739 O O . ILE A 1 97 ? 39.615 64.413 98.465 1.00 23.87 171 ILE A O 1
ATOM 744 N N . ILE A 1 98 ? 39.820 62.155 98.490 1.00 20.99 172 ILE A N 1
ATOM 745 C CA . ILE A 1 98 ? 39.027 61.980 99.706 1.00 18.29 172 ILE A CA 1
ATOM 746 C C . ILE A 1 98 ? 40.016 61.950 100.847 1.00 22.05 172 ILE A C 1
ATOM 747 O O . ILE A 1 98 ? 40.943 61.156 100.822 1.00 22.29 172 ILE A O 1
ATOM 752 N N . ARG A 1 99 ? 39.822 62.803 101.841 1.00 18.59 173 ARG A N 1
ATOM 753 C CA . ARG A 1 99 ? 40.661 62.774 103.039 1.00 19.32 173 ARG A CA 1
ATOM 754 C C . ARG A 1 99 ? 39.831 62.318 104.226 1.00 22.06 173 ARG A C 1
ATOM 755 O O . ARG A 1 99 ? 38.735 62.836 104.436 1.00 20.91 173 ARG A O 1
ATOM 763 N N . ILE A 1 100 ? 40.337 61.342 104.976 1.00 19.26 174 ILE A N 1
ATOM 764 C CA . ILE A 1 100 ? 39.719 60.892 106.220 1.00 19.83 174 ILE A CA 1
ATOM 765 C C . ILE A 1 100 ? 40.520 61.577 107.317 1.00 24.08 174 ILE A C 1
ATOM 766 O O . ILE A 1 100 ? 41.684 61.240 107.521 1.00 25.78 174 ILE A O 1
ATOM 771 N N . ILE A 1 101 ? 39.896 62.510 108.019 1.00 21.43 175 ILE A N 1
ATOM 772 C CA . ILE A 1 101 ? 40.481 63.306 109.101 1.00 22.16 175 ILE A CA 1
ATOM 773 C C . ILE A 1 101 ? 40.020 62.792 110.467 1.00 24.37 175 ILE A C 1
ATOM 774 O O . ILE A 1 101 ? 38.848 62.463 110.657 1.00 20.33 175 ILE A O 1
ATOM 779 N N . ASN A 1 102 ? 40.966 62.706 111.402 1.00 22.34 176 ASN A N 1
ATOM 780 C CA . ASN A 1 102 ? 40.714 62.389 112.793 1.00 22.73 176 ASN A CA 1
ATOM 781 C C . ASN A 1 102 ? 40.223 63.752 113.376 1.00 25.01 176 ASN A C 1
ATOM 782 O O . ASN A 1 102 ? 40.994 64.726 113.420 1.00 22.21 176 ASN A O 1
ATOM 787 N N . PRO A 1 103 ? 38.943 63.858 113.802 1.00 21.62 177 PRO A N 1
ATOM 788 C CA . PRO A 1 103 ? 38.421 65.172 114.238 1.00 21.89 177 PRO A CA 1
ATOM 789 C C . PRO A 1 103 ? 38.892 65.618 115.620 1.00 26.05 177 PRO A C 1
ATOM 790 O O . PRO A 1 103 ? 38.841 66.808 115.938 1.00 28.26 177 PRO A O 1
ATOM 794 N N . ILE A 1 104 ? 39.349 64.655 116.434 1.00 24.03 178 ILE A N 1
ATOM 795 C CA . ILE A 1 104 ? 39.873 64.903 117.771 1.00 24.84 178 ILE A CA 1
ATOM 796 C C . ILE A 1 104 ? 41.250 65.604 117.661 1.00 30.22 178 ILE A C 1
ATOM 797 O O . ILE A 1 104 ? 41.556 66.466 118.485 1.00 29.67 178 ILE A O 1
ATOM 802 N N . THR A 1 105 ? 42.062 65.243 116.638 1.00 25.55 179 THR A N 1
ATOM 803 C CA . THR A 1 105 ? 43.408 65.830 116.450 1.00 26.55 179 THR A CA 1
ATOM 804 C C . THR A 1 105 ? 43.508 66.812 115.246 1.00 29.87 179 THR A C 1
ATOM 805 O O . THR A 1 105 ? 44.526 67.493 115.115 1.00 29.76 179 THR A O 1
ATOM 809 N N . MET A 1 106 ? 42.479 66.849 114.366 1.00 26.16 180 MET A N 1
ATOM 810 C CA . MET A 1 106 ? 42.410 67.583 113.082 1.00 25.79 180 MET A CA 1
ATOM 811 C C . MET A 1 106 ? 43.586 67.210 112.146 1.00 29.16 180 MET A C 1
ATOM 812 O O . MET A 1 106 ? 44.057 68.038 111.366 1.00 29.44 180 MET A O 1
ATOM 817 N N . GLN A 1 107 ? 44.077 65.960 112.246 1.00 23.20 181 GLN A N 1
ATOM 818 C CA . GLN A 1 107 ? 45.109 65.479 111.352 1.00 22.73 181 GLN A CA 1
ATOM 819 C C . GLN A 1 107 ? 44.491 64.485 110.397 1.00 26.00 181 GLN A C 1
ATOM 820 O O . GLN A 1 107 ? 43.553 63.771 110.764 1.00 24.07 181 GLN A O 1
ATOM 826 N N . CYS A 1 108 ? 45.020 64.439 109.173 1.00 24.55 182 CYS A N 1
ATOM 827 C CA . CYS A 1 108 ? 44.552 63.511 108.163 1.00 25.66 182 CYS A CA 1
ATOM 828 C C . CYS A 1 108 ? 45.112 62.100 108.457 1.00 29.28 182 CYS A C 1
ATOM 829 O O . CYS A 1 108 ? 46.312 61.953 108.707 1.00 30.81 182 CYS A O 1
ATOM 832 N N . ILE A 1 109 ? 44.222 61.090 108.512 1.00 25.43 183 ILE A N 1
ATOM 833 C CA . ILE A 1 109 ? 44.569 59.683 108.788 1.00 26.46 183 ILE A CA 1
ATOM 834 C C . ILE A 1 109 ? 45.086 59.041 107.493 1.00 29.39 183 ILE A C 1
ATOM 835 O O . ILE A 1 109 ? 46.085 58.313 107.492 1.00 29.82 183 ILE A O 1
ATOM 840 N N . LYS A 1 110 ? 44.333 59.244 106.412 1.00 26.75 184 LYS A N 1
ATOM 841 C CA . LYS A 1 110 ? 44.606 58.664 105.103 1.00 27.53 184 LYS A CA 1
ATOM 842 C C . LYS A 1 110 ? 43.821 59.385 104.036 1.00 30.40 184 LYS A C 1
ATOM 843 O O . LYS A 1 110 ? 42.891 60.140 104.336 1.00 26.27 184 LYS A O 1
ATOM 849 N N . HIS A 1 111 ? 44.190 59.134 102.779 1.00 29.42 185 HIS A N 1
ATOM 850 C CA . HIS A 1 111 ? 43.513 59.751 101.658 1.00 30.32 185 HIS A CA 1
ATOM 851 C C . HIS A 1 111 ? 43.311 58.786 100.499 1.00 33.28 185 HIS A C 1
ATOM 852 O O . HIS A 1 111 ? 44.047 57.805 100.372 1.00 33.47 185 HIS A O 1
ATOM 859 N N . TYR A 1 112 ? 42.291 59.041 99.684 1.00 28.76 186 TYR A N 1
ATOM 860 C CA . TYR A 1 112 ? 42.008 58.221 98.512 1.00 29.91 186 TYR A CA 1
ATOM 861 C C . TYR A 1 112 ? 42.041 59.050 97.251 1.00 37.54 186 TYR A C 1
ATOM 862 O O . TYR A 1 112 ? 41.368 60.078 97.163 1.00 35.74 186 TYR A O 1
ATOM 871 N N . VAL A 1 113 ? 42.836 58.595 96.277 1.00 37.49 187 VAL A N 1
ATOM 872 C CA . VAL A 1 113 ? 42.893 59.122 94.920 1.00 39.60 187 VAL A CA 1
ATOM 873 C C . VAL A 1 113 ? 42.034 58.096 94.142 1.00 46.80 187 VAL A C 1
ATOM 874 O O . VAL A 1 113 ? 41.972 56.923 94.519 1.00 47.12 187 VAL A O 1
ATOM 878 N N . GLY A 1 114 ? 41.391 58.522 93.074 1.00 45.90 188 GLY A N 1
ATOM 879 C CA . GLY A 1 114 ? 40.602 57.604 92.263 1.00 45.72 188 GLY A CA 1
ATOM 880 C C . GLY A 1 114 ? 39.778 58.303 91.211 1.00 46.82 188 GLY A C 1
ATOM 881 O O . GLY A 1 114 ? 39.948 58.039 90.014 1.00 47.17 188 GLY A O 1
ATOM 882 N N . HIS A 1 115 ? 38.865 59.195 91.667 1.00 39.31 189 HIS A N 1
ATOM 883 C CA . HIS A 1 115 ? 38.022 60.000 90.784 1.00 36.33 189 HIS A CA 1
ATOM 884 C C . HIS A 1 115 ? 38.906 60.814 89.857 1.00 43.03 189 HIS A C 1
ATOM 885 O O . HIS A 1 115 ? 39.911 61.393 90.298 1.00 43.64 189 HIS A O 1
ATOM 892 N N . GLY A 1 116 ? 38.526 60.845 88.587 1.00 40.56 190 GLY A N 1
ATOM 893 C CA . GLY A 1 116 ? 39.254 61.586 87.564 1.00 41.12 190 GLY A CA 1
ATOM 894 C C . GLY A 1 116 ? 39.134 63.089 87.715 1.00 41.31 190 GLY A C 1
ATOM 895 O O . GLY A 1 116 ? 39.852 63.838 87.037 1.00 42.15 190 GLY A O 1
ATOM 896 N N . ASN A 1 117 ? 38.235 63.549 88.635 1.00 31.79 191 ASN A N 1
ATOM 897 C CA . ASN A 1 117 ? 38.015 64.969 88.831 1.00 28.52 191 ASN A CA 1
ATOM 898 C C . ASN A 1 117 ? 37.359 65.306 90.191 1.00 25.99 191 ASN A C 1
ATOM 899 O O . ASN A 1 117 ? 37.248 64.449 91.076 1.00 24.45 191 ASN A O 1
ATOM 904 N N . ALA A 1 118 ? 36.917 66.550 90.326 1.00 21.36 192 ALA A N 1
ATOM 905 C CA . ALA A 1 118 ? 36.324 67.099 91.533 1.00 20.37 192 ALA A CA 1
ATOM 906 C C . ALA A 1 118 ? 35.237 66.224 92.133 1.00 21.09 192 ALA A C 1
ATOM 907 O O . ALA A 1 118 ? 34.482 65.570 91.399 1.00 19.74 192 ALA A O 1
ATOM 909 N N . ILE A 1 119 ? 35.203 66.161 93.457 1.00 17.25 193 ILE A N 1
ATOM 910 C CA . ILE A 1 119 ? 34.171 65.435 94.204 1.00 15.46 193 ILE A CA 1
ATOM 911 C C . ILE A 1 119 ? 33.175 66.476 94.737 1.00 18.54 193 ILE A C 1
ATOM 912 O O . ILE A 1 119 ? 33.567 67.376 95.504 1.00 17.28 193 ILE A O 1
ATOM 917 N N . ASN A 1 120 ? 31.897 66.354 94.325 1.00 14.94 194 ASN A N 1
ATOM 918 C CA . ASN A 1 120 ? 30.843 67.319 94.680 1.00 13.78 194 ASN A CA 1
ATOM 919 C C . ASN A 1 120 ? 30.071 66.983 95.956 1.00 15.41 194 ASN A C 1
ATOM 920 O O . ASN A 1 120 ? 29.530 67.899 96.575 1.00 15.22 194 ASN A O 1
ATOM 925 N N . GLU A 1 121 ? 30.006 65.699 96.355 1.00 13.11 195 GLU A N 1
ATOM 926 C CA . GLU A 1 121 ? 29.332 65.325 97.581 1.00 11.57 195 GLU A CA 1
ATOM 927 C C . GLU A 1 121 ? 29.835 63.985 98.109 1.00 14.86 195 GLU A C 1
ATOM 928 O O . GLU A 1 121 ? 30.164 63.101 97.321 1.00 14.73 195 GLU A O 1
ATOM 934 N N . LEU A 1 122 ? 29.887 63.861 99.451 1.00 12.91 196 LEU A N 1
ATOM 935 C CA . LEU A 1 122 ? 30.235 62.637 100.187 1.00 12.93 196 LEU A CA 1
ATOM 936 C C . LEU A 1 122 ? 29.049 62.284 101.073 1.00 14.78 196 LEU A C 1
ATOM 937 O O . LEU A 1 122 ? 28.427 63.171 101.667 1.00 13.34 196 LEU A O 1
ATOM 942 N N . LYS A 1 123 ? 28.755 60.989 101.184 1.00 12.89 197 LYS A N 1
ATOM 943 C CA . LYS A 1 123 ? 27.695 60.514 102.074 1.00 13.06 197 LYS A CA 1
ATOM 944 C C . LYS A 1 123 ? 28.117 59.191 102.685 1.00 15.46 197 LYS A C 1
ATOM 945 O O . LYS A 1 123 ? 28.642 58.347 101.969 1.00 16.12 197 LYS A O 1
ATOM 951 N N . PHE A 1 124 ? 27.805 58.983 103.967 1.00 13.55 198 PHE A N 1
ATOM 952 C CA . PHE A 1 124 ? 28.033 57.713 104.626 1.00 12.50 198 PHE A CA 1
ATOM 953 C C . PHE A 1 124 ? 26.763 56.901 104.683 1.00 15.44 198 PHE A C 1
ATOM 954 O O . PHE A 1 124 ? 25.681 57.439 104.945 1.00 14.60 198 PHE A O 1
ATOM 962 N N . HIS A 1 125 ? 26.903 55.582 104.488 1.00 13.90 199 HIS A N 1
ATOM 963 C CA . HIS A 1 125 ? 25.804 54.633 104.576 1.00 13.98 199 HIS A CA 1
ATOM 964 C C . HIS A 1 125 ? 25.180 54.736 105.989 1.00 17.36 199 HIS A C 1
ATOM 965 O O . HIS A 1 125 ? 25.912 54.903 106.978 1.00 17.37 199 HIS A O 1
ATOM 972 N N . PRO A 1 126 ? 23.830 54.689 106.107 1.00 15.60 200 PRO A N 1
ATOM 973 C CA . PRO A 1 126 ? 23.208 54.887 107.431 1.00 15.11 200 PRO A CA 1
ATOM 974 C C . PRO A 1 126 ? 23.319 53.726 108.415 1.00 19.54 200 PRO A C 1
ATOM 975 O O . PRO A 1 126 ? 22.952 53.903 109.587 1.00 20.37 200 PRO A O 1
ATOM 979 N N . ARG A 1 127 ? 23.787 52.536 107.952 1.00 19.42 201 ARG A N 1
ATOM 980 C CA . ARG A 1 127 ? 23.887 51.355 108.813 1.00 20.34 201 ARG A CA 1
ATOM 981 C C . ARG A 1 127 ? 25.312 50.905 108.944 1.00 23.56 201 ARG A C 1
ATOM 982 O O . ARG A 1 127 ? 25.687 50.420 110.008 1.00 26.28 201 ARG A O 1
ATOM 990 N N . ASP A 1 128 ? 26.084 50.993 107.851 1.00 17.82 202 ASP A N 1
ATOM 991 C CA . ASP A 1 128 ? 27.482 50.542 107.849 1.00 16.72 202 ASP A CA 1
ATOM 992 C C . ASP A 1 128 ? 28.347 51.791 107.827 1.00 19.11 202 ASP A C 1
ATOM 993 O O . ASP A 1 128 ? 28.409 52.452 106.791 1.00 19.96 202 ASP A O 1
ATOM 998 N N . PRO A 1 129 ? 29.018 52.147 108.943 1.00 16.87 203 PRO A N 1
ATOM 999 C CA . PRO A 1 129 ? 29.796 53.402 108.965 1.00 16.10 203 PRO A CA 1
ATOM 1000 C C . PRO A 1 129 ? 31.018 53.395 108.066 1.00 18.14 203 PRO A C 1
ATOM 1001 O O . PRO A 1 129 ? 31.619 54.449 107.848 1.00 16.83 203 PRO A O 1
ATOM 1005 N N . ASN A 1 130 ? 31.381 52.218 107.524 1.00 15.66 204 ASN A N 1
ATOM 1006 C CA . ASN A 1 130 ? 32.567 52.122 106.662 1.00 15.57 204 ASN A CA 1
ATOM 1007 C C . ASN A 1 130 ? 32.293 52.431 105.198 1.00 18.66 204 ASN A C 1
ATOM 1008 O O . ASN A 1 130 ? 33.244 52.610 104.431 1.00 17.55 204 ASN A O 1
ATOM 1013 N N . LEU A 1 131 ? 31.003 52.481 104.796 1.00 15.12 205 LEU A N 1
ATOM 1014 C CA . LEU A 1 131 ? 30.652 52.658 103.394 1.00 15.31 205 LEU A CA 1
ATOM 1015 C C . LEU A 1 131 ? 30.471 54.117 103.020 1.00 17.16 205 LEU A C 1
ATOM 1016 O O . LEU A 1 131 ? 29.496 54.747 103.416 1.00 17.29 205 LEU A O 1
ATOM 1021 N N . LEU A 1 132 ? 31.427 54.637 102.269 1.00 14.03 206 LEU A N 1
ATOM 1022 C CA . LEU A 1 132 ? 31.450 56.032 101.841 1.00 13.88 206 LEU A CA 1
ATOM 1023 C C . LEU A 1 132 ? 31.135 56.155 100.346 1.00 15.86 206 LEU A C 1
ATOM 1024 O O . LEU A 1 132 ? 31.814 55.545 99.524 1.00 14.35 206 LEU A O 1
ATOM 1029 N N . LEU A 1 133 ? 30.185 57.012 100.020 1.00 12.42 207 LEU A N 1
ATOM 1030 C CA . LEU A 1 133 ? 29.773 57.288 98.653 1.00 13.35 207 LEU A CA 1
ATOM 1031 C C . LEU A 1 133 ? 30.307 58.644 98.236 1.00 15.96 207 LEU A C 1
ATOM 1032 O O . LEU A 1 133 ? 30.109 59.621 98.956 1.00 14.99 207 LEU A O 1
ATOM 1037 N N . SER A 1 134 ? 30.968 58.704 97.084 1.00 13.97 208 SER A N 1
ATOM 1038 C CA . SER A 1 134 ? 31.435 59.974 96.519 1.00 13.23 208 SER A CA 1
ATOM 1039 C C . SER A 1 134 ? 30.811 60.200 95.148 1.00 16.90 208 SER A C 1
ATOM 1040 O O . SER A 1 134 ? 30.625 59.236 94.397 1.00 15.42 208 SER A O 1
ATOM 1043 N N . VAL A 1 135 ? 30.430 61.462 94.845 1.00 14.14 209 VAL A N 1
ATOM 1044 C CA . VAL A 1 135 ? 29.840 61.800 93.538 1.00 15.54 209 VAL A CA 1
ATOM 1045 C C . VAL A 1 135 ? 30.759 62.819 92.871 1.00 16.80 209 VAL A C 1
ATOM 1046 O O . VAL A 1 135 ? 31.238 63.729 93.545 1.00 14.65 209 VAL A O 1
ATOM 1050 N N . SER A 1 136 ? 31.048 62.617 91.586 1.00 15.13 210 SER A N 1
ATOM 1051 C CA . SER A 1 136 ? 32.097 63.378 90.951 1.00 16.67 210 SER A CA 1
ATOM 1052 C C . SER A 1 136 ? 31.795 64.008 89.606 1.00 19.65 210 SER A C 1
ATOM 1053 O O . SER A 1 136 ? 30.861 63.632 88.888 1.00 17.69 210 SER A O 1
ATOM 1056 N N . LYS A 1 137 ? 32.620 65.032 89.309 1.00 17.99 211 LYS A N 1
ATOM 1057 C CA . LYS A 1 137 ? 32.716 65.766 88.048 1.00 17.22 211 LYS A CA 1
ATOM 1058 C C . LYS A 1 137 ? 33.029 64.795 86.872 1.00 21.46 211 LYS A C 1
ATOM 1059 O O . LYS A 1 137 ? 32.730 65.139 85.740 1.00 22.10 211 LYS A O 1
ATOM 1065 N N . ASP A 1 138 ? 33.603 63.585 87.132 1.00 20.41 212 ASP A N 1
ATOM 1066 C CA . ASP A 1 138 ? 33.891 62.601 86.065 1.00 20.99 212 ASP A CA 1
ATOM 1067 C C . ASP A 1 138 ? 32.639 61.800 85.631 1.00 21.06 212 ASP A C 1
ATOM 1068 O O . ASP A 1 138 ? 32.763 60.847 84.856 1.00 21.33 212 ASP A O 1
ATOM 1073 N N . HIS A 1 139 ? 31.444 62.201 86.126 1.00 18.10 213 HIS A N 1
ATOM 1074 C CA . HIS A 1 139 ? 30.112 61.636 85.798 1.00 17.84 213 HIS A CA 1
ATOM 1075 C C . HIS A 1 139 ? 29.805 60.316 86.533 1.00 20.10 213 HIS A C 1
ATOM 1076 O O . HIS A 1 139 ? 28.790 59.672 86.240 1.00 19.52 213 HIS A O 1
ATOM 1083 N N . ALA A 1 140 ? 30.637 59.924 87.499 1.00 16.21 214 ALA A N 1
ATOM 1084 C CA . ALA A 1 140 ? 30.398 58.661 88.182 1.00 16.55 214 ALA A CA 1
ATOM 1085 C C . ALA A 1 140 ? 30.201 58.854 89.680 1.00 18.41 214 ALA A C 1
ATOM 1086 O O . ALA A 1 140 ? 30.605 59.869 90.244 1.00 17.90 214 ALA A O 1
ATOM 1088 N N . LEU A 1 141 ? 29.608 57.844 90.322 1.00 15.75 215 LEU A N 1
ATOM 1089 C CA . LEU A 1 141 ? 29.528 57.728 91.795 1.00 15.76 215 LEU A CA 1
ATOM 1090 C C . LEU A 1 141 ? 30.484 56.595 92.149 1.00 17.53 215 LEU A C 1
ATOM 1091 O O . LEU A 1 141 ? 30.617 55.631 91.373 1.00 18.80 215 LEU A O 1
ATOM 1096 N N . ARG A 1 142 ? 31.119 56.667 93.328 1.00 14.91 216 ARG A N 1
ATOM 1097 C CA . ARG A 1 142 ? 32.025 55.607 93.783 1.00 14.69 216 ARG A CA 1
ATOM 1098 C C . ARG A 1 142 ? 31.667 55.226 95.211 1.00 18.22 216 ARG A C 1
ATOM 1099 O O . ARG A 1 142 ? 31.405 56.115 96.020 1.00 18.31 216 ARG A O 1
ATOM 1107 N N . LEU A 1 143 ? 31.627 53.919 95.502 1.00 15.35 217 LEU A N 1
ATOM 1108 C CA . LEU A 1 143 ? 31.361 53.396 96.840 1.00 14.13 217 LEU A CA 1
ATOM 1109 C C . LEU A 1 143 ? 32.670 52.827 97.348 1.00 17.94 217 LEU A C 1
ATOM 1110 O O . LEU A 1 143 ? 33.239 51.917 96.722 1.00 16.99 217 LEU A O 1
ATOM 1115 N N . TRP A 1 144 ? 33.123 53.344 98.497 1.00 15.15 218 TRP A N 1
ATOM 1116 C CA . TRP A 1 144 ? 34.369 52.938 99.132 1.00 16.81 218 TRP A CA 1
ATOM 1117 C C . TRP A 1 144 ? 34.086 52.240 100.451 1.00 18.98 218 TRP A C 1
ATOM 1118 O O . TRP A 1 144 ? 33.110 52.563 101.142 1.00 19.45 218 TRP A O 1
ATOM 1129 N N . ASN A 1 145 ? 34.972 51.317 100.815 1.00 16.72 219 ASN A N 1
ATOM 1130 C CA . ASN A 1 145 ? 34.951 50.678 102.120 1.00 17.44 219 ASN A CA 1
ATOM 1131 C C . ASN A 1 145 ? 36.180 51.277 102.803 1.00 20.26 219 ASN A C 1
ATOM 1132 O O . ASN A 1 145 ? 37.310 50.945 102.432 1.00 20.49 219 ASN A O 1
ATOM 1137 N N . ILE A 1 146 ? 35.961 52.182 103.784 1.00 17.86 220 ILE A N 1
ATOM 1138 C CA . ILE A 1 146 ? 37.077 52.872 104.411 1.00 18.77 220 ILE A CA 1
ATOM 1139 C C . ILE A 1 146 ? 37.731 52.046 105.529 1.00 23.62 220 ILE A C 1
ATOM 1140 O O . ILE A 1 146 ? 38.708 52.511 106.116 1.00 26.27 220 ILE A O 1
ATOM 1145 N N . GLN A 1 147 ? 37.226 50.831 105.812 1.00 21.52 221 GLN A N 1
ATOM 1146 C CA . GLN A 1 147 ? 37.890 49.930 106.769 1.00 23.11 221 GLN A CA 1
ATOM 1147 C C . GLN A 1 147 ? 39.025 49.197 106.058 1.00 26.89 221 GLN A C 1
ATOM 1148 O O . GLN A 1 147 ? 40.117 49.067 106.615 1.00 26.61 221 GLN A O 1
ATOM 1154 N N . THR A 1 148 ? 38.754 48.663 104.834 1.00 24.35 222 THR A N 1
ATOM 1155 C CA . THR A 1 148 ? 39.754 47.900 104.090 1.00 24.13 222 THR A CA 1
ATOM 1156 C C . THR A 1 148 ? 40.413 48.722 102.989 1.00 27.12 222 THR A C 1
ATOM 1157 O O . THR A 1 148 ? 41.231 48.171 102.249 1.00 25.73 222 THR A O 1
ATOM 1161 N N . ASP A 1 149 ? 40.044 50.023 102.849 1.00 23.15 223 ASP A N 1
ATOM 1162 C CA . ASP A 1 149 ? 40.642 50.926 101.840 1.00 22.99 223 ASP A CA 1
ATOM 1163 C C . ASP A 1 149 ? 40.422 50.403 100.423 1.00 26.40 223 ASP A C 1
ATOM 1164 O O . ASP A 1 149 ? 41.337 50.423 99.598 1.00 27.69 223 ASP A O 1
ATOM 1169 N N . THR A 1 150 ? 39.192 49.955 100.145 1.00 22.11 224 THR A N 1
ATOM 1170 C CA . THR A 1 150 ? 38.854 49.400 98.843 1.00 20.96 224 THR A CA 1
ATOM 1171 C C . THR A 1 150 ? 37.746 50.180 98.139 1.00 23.08 224 THR A C 1
ATOM 1172 O O . THR A 1 150 ? 36.823 50.702 98.783 1.00 22.99 224 THR A O 1
ATOM 1176 N N . LEU A 1 151 ? 37.840 50.230 96.817 1.00 19.73 225 LEU A N 1
ATOM 1177 C CA . LEU A 1 151 ? 36.811 50.789 95.970 1.00 19.30 225 LEU A CA 1
ATOM 1178 C C . LEU A 1 151 ? 35.856 49.614 95.639 1.00 22.55 225 LEU A C 1
ATOM 1179 O O . LEU A 1 151 ? 36.201 48.710 94.865 1.00 23.26 225 LEU A O 1
ATOM 1184 N N . VAL A 1 152 ? 34.697 49.596 96.306 1.00 16.98 226 VAL A N 1
ATOM 1185 C CA . VAL A 1 152 ? 33.679 48.565 96.152 1.00 17.52 226 VAL A CA 1
ATOM 1186 C C . VAL A 1 152 ? 33.067 48.581 94.761 1.00 20.66 226 VAL A C 1
ATOM 1187 O O . VAL A 1 152 ? 32.968 47.529 94.104 1.00 20.22 226 VAL A O 1
ATOM 1191 N N . ALA A 1 153 ? 32.623 49.763 94.332 1.00 16.55 227 ALA A N 1
ATOM 1192 C CA . ALA A 1 153 ? 31.940 49.897 93.048 1.00 16.32 227 ALA A CA 1
ATOM 1193 C C . ALA A 1 153 ? 32.048 51.277 92.461 1.00 18.56 227 ALA A C 1
ATOM 1194 O O . ALA A 1 153 ? 32.096 52.261 93.192 1.00 16.60 227 ALA A O 1
ATOM 1196 N N . ILE A 1 154 ? 31.945 51.346 91.126 1.00 15.58 228 ILE A N 1
ATOM 1197 C CA . ILE A 1 154 ? 31.852 52.594 90.363 1.00 15.38 228 ILE A CA 1
ATOM 1198 C C . ILE A 1 154 ? 30.514 52.505 89.661 1.00 18.16 228 ILE A C 1
ATOM 1199 O O . ILE A 1 154 ? 30.275 51.540 88.930 1.00 18.96 228 ILE A O 1
ATOM 1204 N N . PHE A 1 155 ? 29.658 53.511 89.870 1.00 14.83 229 PHE A N 1
ATOM 1205 C CA . PHE A 1 155 ? 28.346 53.595 89.231 1.00 14.20 229 PHE A CA 1
ATOM 1206 C C . PHE A 1 155 ? 28.470 54.651 88.135 1.00 17.48 229 PHE A C 1
ATOM 1207 O O . PHE A 1 155 ? 28.553 55.848 88.413 1.00 16.48 229 PHE A O 1
ATOM 1215 N N . GLY A 1 156 ? 28.590 54.190 86.898 1.00 16.27 230 GLY A N 1
ATOM 1216 C CA . GLY A 1 156 ? 28.755 55.070 85.749 1.00 16.20 230 GLY A CA 1
ATOM 1217 C C . GLY A 1 156 ? 29.041 54.216 84.538 1.00 20.69 230 GLY A C 1
ATOM 1218 O O . GLY A 1 156 ? 29.233 53.003 84.670 1.00 19.13 230 GLY A O 1
ATOM 1219 N N . GLY A 1 157 ? 29.072 54.852 83.378 1.00 19.30 231 GLY A N 1
ATOM 1220 C CA . GLY A 1 157 ? 29.356 54.127 82.147 1.00 19.98 231 GLY A CA 1
ATOM 1221 C C . GLY A 1 157 ? 28.234 54.224 81.147 1.00 23.22 231 GLY A C 1
ATOM 1222 O O . GLY A 1 157 ? 27.649 55.294 80.954 1.00 21.44 231 GLY A O 1
ATOM 1223 N N . VAL A 1 158 ? 27.908 53.089 80.522 1.00 21.21 232 VAL A N 1
ATOM 1224 C CA . VAL A 1 158 ? 26.963 53.032 79.396 1.00 20.01 232 VAL A CA 1
ATOM 1225 C C . VAL A 1 158 ? 25.663 53.804 79.647 1.00 22.13 232 VAL A C 1
ATOM 1226 O O . VAL A 1 158 ? 25.264 54.592 78.788 1.00 22.42 232 VAL A O 1
ATOM 1230 N N . GLU A 1 159 ? 25.016 53.597 80.805 1.00 18.79 233 GLU A N 1
ATOM 1231 C CA . GLU A 1 159 ? 23.775 54.313 81.125 1.00 19.37 233 GLU A CA 1
ATOM 1232 C C . GLU A 1 159 ? 23.925 55.114 82.423 1.00 21.86 233 GLU A C 1
ATOM 1233 O O . GLU A 1 159 ? 22.939 55.421 83.094 1.00 20.90 233 GLU A O 1
ATOM 1239 N N . GLY A 1 160 ? 25.161 55.504 82.742 1.00 17.58 234 GLY A N 1
ATOM 1240 C CA . GLY A 1 160 ? 25.407 56.344 83.910 1.00 17.13 234 GLY A CA 1
ATOM 1241 C C . GLY A 1 160 ? 25.137 57.787 83.528 1.00 20.34 234 GLY A C 1
ATOM 1242 O O . GLY A 1 160 ? 24.692 58.094 82.405 1.00 20.31 234 GLY A O 1
ATOM 1243 N N . HIS A 1 161 ? 25.414 58.699 84.450 1.00 16.47 235 HIS A N 1
ATOM 1244 C CA . HIS A 1 161 ? 25.255 60.119 84.164 1.00 15.35 235 HIS A CA 1
ATOM 1245 C C . HIS A 1 161 ? 26.135 60.575 82.993 1.00 19.61 235 HIS A C 1
ATOM 1246 O O . HIS A 1 161 ? 27.205 59.999 82.763 1.00 19.37 235 HIS A O 1
ATOM 1253 N N . ARG A 1 162 ? 25.668 61.593 82.266 1.00 17.58 236 ARG A N 1
ATOM 1254 C CA . ARG A 1 162 ? 26.363 62.134 81.098 1.00 20.43 236 ARG A CA 1
ATOM 1255 C C . ARG A 1 162 ? 27.036 63.476 81.366 1.00 23.06 236 ARG A C 1
ATOM 1256 O O . ARG A 1 162 ? 27.557 64.096 80.448 1.00 23.92 236 ARG A O 1
ATOM 1264 N N . ASP A 1 163 ? 27.037 63.922 82.623 1.00 19.99 237 ASP A N 1
ATOM 1265 C CA . ASP A 1 163 ? 27.684 65.166 83.032 1.00 19.01 237 ASP A CA 1
ATOM 1266 C C . ASP A 1 163 ? 27.930 65.034 84.526 1.00 19.85 237 ASP A C 1
ATOM 1267 O O . ASP A 1 163 ? 27.614 63.980 85.082 1.00 17.48 237 ASP A O 1
ATOM 1272 N N . GLU A 1 164 ? 28.542 66.035 85.162 1.00 17.66 238 GLU A N 1
ATOM 1273 C CA . GLU A 1 164 ? 28.873 65.972 86.599 1.00 18.07 238 GLU A CA 1
ATOM 1274 C C . GLU A 1 164 ? 27.756 65.503 87.484 1.00 19.97 238 GLU A C 1
ATOM 1275 O O . GLU A 1 164 ? 26.611 65.955 87.350 1.00 20.21 238 GLU A O 1
ATOM 1281 N N . VAL A 1 165 ? 28.089 64.609 88.409 1.00 14.22 239 VAL A N 1
ATOM 1282 C CA . VAL A 1 165 ? 27.132 64.170 89.414 1.00 12.34 239 VAL A CA 1
ATOM 1283 C C . VAL A 1 165 ? 27.318 65.195 90.561 1.00 16.65 239 VAL A C 1
ATOM 1284 O O . VAL A 1 165 ? 28.443 65.440 91.029 1.00 16.74 239 VAL A O 1
ATOM 1288 N N . LEU A 1 166 ? 26.223 65.842 90.945 1.00 13.77 240 LEU A N 1
ATOM 1289 C CA . LEU A 1 166 ? 26.239 66.924 91.955 1.00 12.34 240 LEU A CA 1
ATOM 1290 C C . LEU A 1 166 ? 25.821 66.518 93.350 1.00 14.75 240 LEU A C 1
ATOM 1291 O O . LEU A 1 166 ? 26.195 67.179 94.332 1.00 14.34 240 LEU A O 1
ATOM 1296 N N . SER A 1 167 ? 24.961 65.491 93.456 1.00 11.88 241 SER A N 1
ATOM 1297 C CA . SER A 1 167 ? 24.431 65.074 94.742 1.00 10.73 241 SER A CA 1
ATOM 1298 C C . SER A 1 167 ? 23.982 63.616 94.694 1.00 15.11 241 SER A C 1
ATOM 1299 O O . SER A 1 167 ? 23.673 63.082 93.627 1.00 13.89 241 SER A O 1
ATOM 1302 N N . ALA A 1 168 ? 23.890 62.994 95.865 1.00 13.70 242 ALA A N 1
ATOM 1303 C CA . ALA A 1 168 ? 23.349 61.634 96.011 1.00 13.31 242 ALA A CA 1
ATOM 1304 C C . ALA A 1 168 ? 22.938 61.397 97.426 1.00 14.56 242 ALA A C 1
ATOM 1305 O O . ALA A 1 168 ? 23.334 62.163 98.316 1.00 14.01 242 ALA A O 1
ATOM 1307 N N . ASP A 1 169 ? 22.045 60.424 97.642 1.00 11.95 243 ASP A N 1
ATOM 1308 C CA . ASP A 1 169 ? 21.579 60.133 98.988 1.00 11.41 243 ASP A CA 1
ATOM 1309 C C . ASP A 1 169 ? 21.246 58.661 99.091 1.00 14.71 243 ASP A C 1
ATOM 1310 O O . ASP A 1 169 ? 20.685 58.076 98.142 1.00 12.69 243 ASP A O 1
ATOM 1315 N N . TYR A 1 170 ? 21.554 58.059 100.255 1.00 13.23 244 TYR A N 1
ATOM 1316 C CA . TYR A 1 170 ? 21.097 56.708 100.542 1.00 12.77 244 TYR A CA 1
ATOM 1317 C C . TYR A 1 170 ? 19.690 56.864 101.128 1.00 16.00 244 TYR A C 1
ATOM 1318 O O . TYR A 1 170 ? 19.393 57.884 101.772 1.00 15.88 244 TYR A O 1
ATOM 1327 N N . ASP A 1 171 ? 18.859 55.825 101.005 1.00 12.35 245 ASP A N 1
ATOM 1328 C CA . ASP A 1 171 ? 17.542 55.791 101.675 1.00 12.95 245 ASP A CA 1
ATOM 1329 C C . ASP A 1 171 ? 17.804 55.468 103.157 1.00 18.11 245 ASP A C 1
ATOM 1330 O O . ASP A 1 171 ? 18.964 55.205 103.529 1.00 16.67 245 ASP A O 1
ATOM 1335 N N . LEU A 1 172 ? 16.752 55.521 103.990 1.00 16.85 246 LEU A N 1
ATOM 1336 C CA . LEU A 1 172 ? 16.897 55.362 105.444 1.00 17.29 246 LEU A CA 1
ATOM 1337 C C . LEU A 1 172 ? 17.555 54.061 105.850 1.00 21.81 246 LEU A C 1
ATOM 1338 O O . LEU A 1 172 ? 18.394 54.081 106.754 1.00 21.32 246 LEU A O 1
ATOM 1343 N N . LEU A 1 173 ? 17.248 52.963 105.163 1.00 20.11 247 LEU A N 1
ATOM 1344 C CA . LEU A 1 173 ? 17.843 51.685 105.558 1.00 22.19 247 LEU A CA 1
ATOM 1345 C C . LEU A 1 173 ? 19.120 51.336 104.783 1.00 24.40 247 LEU A C 1
ATOM 1346 O O . LEU A 1 173 ? 19.742 50.320 105.088 1.00 27.27 247 LEU A O 1
ATOM 1351 N N . GLY A 1 174 ? 19.543 52.190 103.856 1.00 17.36 248 GLY A N 1
ATOM 1352 C CA . GLY A 1 174 ? 20.765 51.952 103.094 1.00 16.03 248 GLY A CA 1
ATOM 1353 C C . GLY A 1 174 ? 20.656 50.815 102.095 1.00 19.29 248 GLY A C 1
ATOM 1354 O O . GLY A 1 174 ? 21.605 50.048 101.898 1.00 19.69 248 GLY A O 1
ATOM 1355 N N . GLU A 1 175 ? 19.500 50.698 101.455 1.00 15.54 249 GLU A N 1
ATOM 1356 C CA . GLU A 1 175 ? 19.266 49.674 100.427 1.00 14.37 249 GLU A CA 1
ATOM 1357 C C . GLU A 1 175 ? 19.479 50.224 99.031 1.00 16.98 249 GLU A C 1
ATOM 1358 O O . GLU A 1 175 ? 19.629 49.453 98.076 1.00 15.99 249 GLU A O 1
ATOM 1364 N N . LYS A 1 176 ? 19.419 51.550 98.892 1.00 13.83 250 LYS A N 1
ATOM 1365 C CA . LYS A 1 176 ? 19.495 52.147 97.560 1.00 13.71 250 LYS A CA 1
ATOM 1366 C C . LYS A 1 176 ? 19.991 53.565 97.612 1.00 15.76 250 LYS A C 1
ATOM 1367 O O . LYS A 1 176 ? 19.912 54.230 98.657 1.00 13.95 250 LYS A O 1
ATOM 1373 N N . ILE A 1 177 ? 20.468 54.049 96.443 1.00 13.59 251 ILE A N 1
ATOM 1374 C CA . ILE A 1 177 ? 21.004 55.407 96.317 1.00 12.06 251 ILE A CA 1
ATOM 1375 C C . ILE A 1 177 ? 20.281 56.121 95.194 1.00 16.09 251 ILE A C 1
ATOM 1376 O O . ILE A 1 177 ? 20.093 55.527 94.136 1.00 14.04 251 ILE A O 1
ATOM 1381 N N . MET A 1 178 ? 19.945 57.412 95.381 1.00 13.06 252 MET A N 1
ATOM 1382 C CA . MET A 1 178 ? 19.436 58.193 94.256 1.00 12.23 252 MET A CA 1
ATOM 1383 C C . MET A 1 178 ? 20.513 59.235 94.002 1.00 16.07 252 MET A C 1
ATOM 1384 O O . MET A 1 178 ? 20.969 59.874 94.967 1.00 13.84 252 MET A O 1
ATOM 1389 N N . SER A 1 179 ? 20.965 59.380 92.732 1.00 14.65 253 SER A N 1
ATOM 1390 C CA . SER A 1 179 ? 21.963 60.386 92.342 1.00 13.21 253 SER A CA 1
ATOM 1391 C C . SER A 1 179 ? 21.363 61.407 91.400 1.00 16.18 253 SER A C 1
ATOM 1392 O O . SER A 1 179 ? 20.316 61.144 90.786 1.00 16.37 253 SER A O 1
ATOM 1395 N N . CYS A 1 180 ? 22.048 62.552 91.229 1.00 12.76 254 CYS A N 1
ATOM 1396 C CA . CYS A 1 180 ? 21.566 63.586 90.306 1.00 12.45 254 CYS A CA 1
ATOM 1397 C C . CYS A 1 180 ? 22.662 64.504 89.872 1.00 16.16 254 CYS A C 1
ATOM 1398 O O . CYS A 1 180 ? 23.687 64.607 90.547 1.00 15.85 254 CYS A O 1
ATOM 1401 N N . GLY A 1 181 ? 22.468 65.175 88.745 1.00 15.36 255 GLY A N 1
ATOM 1402 C CA . GLY A 1 181 ? 23.525 66.070 88.327 1.00 14.79 255 GLY A CA 1
ATOM 1403 C C . GLY A 1 181 ? 23.199 66.995 87.187 1.00 20.24 255 GLY A C 1
ATOM 1404 O O . GLY A 1 181 ? 22.027 67.280 86.889 1.00 19.83 255 GLY A O 1
ATOM 1405 N N . MET A 1 182 ? 24.272 67.431 86.540 1.00 17.84 256 MET A N 1
ATOM 1406 C CA . MET A 1 182 ? 24.264 68.419 85.454 1.00 19.16 256 MET A CA 1
ATOM 1407 C C . MET A 1 182 ? 23.555 67.948 84.180 1.00 22.44 256 MET A C 1
ATOM 1408 O O . MET A 1 182 ? 23.160 68.789 83.362 1.00 23.37 256 MET A O 1
ATOM 1413 N N . ASP A 1 183 ? 23.355 66.623 84.013 1.00 19.06 257 ASP A N 1
ATOM 1414 C CA . ASP A 1 183 ? 22.633 66.111 82.839 1.00 18.17 257 ASP A CA 1
ATOM 1415 C C . ASP A 1 183 ? 21.102 66.192 83.032 1.00 21.27 257 ASP A C 1
ATOM 1416 O O . ASP A 1 183 ? 20.370 65.659 82.203 1.00 21.96 257 ASP A O 1
ATOM 1421 N N . HIS A 1 184 ? 20.625 66.841 84.139 1.00 18.33 258 HIS A N 1
ATOM 1422 C CA . HIS A 1 184 ? 19.211 67.028 84.519 1.00 17.83 258 HIS A CA 1
ATOM 1423 C C . HIS A 1 184 ? 18.573 65.719 85.008 1.00 21.15 258 HIS A C 1
ATOM 1424 O O . HIS A 1 184 ? 17.375 65.707 85.246 1.00 22.30 258 HIS A O 1
ATOM 1431 N N . SER A 1 185 ? 19.316 64.618 85.091 1.00 16.96 259 SER A N 1
ATOM 1432 C CA . SER A 1 185 ? 18.709 63.342 85.464 1.00 15.76 259 SER A CA 1
ATOM 1433 C C . SER A 1 185 ? 18.882 62.967 86.920 1.00 18.55 259 SER A C 1
ATOM 1434 O O . SER A 1 185 ? 19.817 63.424 87.572 1.00 15.51 259 SER A O 1
ATOM 1437 N N . LEU A 1 186 ? 17.979 62.113 87.407 1.00 15.37 260 LEU A N 1
ATOM 1438 C CA . LEU A 1 186 ? 18.004 61.485 88.732 1.00 14.67 260 LEU A CA 1
ATOM 1439 C C . LEU A 1 186 ? 18.011 59.998 88.441 1.00 17.59 260 LEU A C 1
ATOM 1440 O O . LEU A 1 186 ? 17.182 59.509 87.654 1.00 15.66 260 LEU A O 1
ATOM 1445 N N . LYS A 1 187 ? 19.003 59.300 88.979 1.00 14.49 261 LYS A N 1
ATOM 1446 C CA . LYS A 1 187 ? 19.189 57.873 88.721 1.00 13.57 261 LYS A CA 1
ATOM 1447 C C . LYS A 1 187 ? 19.213 57.071 89.997 1.00 16.05 261 LYS A C 1
ATOM 1448 O O . LYS A 1 187 ? 19.830 57.472 90.988 1.00 14.88 261 LYS A O 1
ATOM 1454 N N . LEU A 1 188 ? 18.550 55.901 89.967 1.00 14.19 262 LEU A N 1
ATOM 1455 C CA . LEU A 1 188 ? 18.477 55.022 91.117 1.00 13.53 262 LEU A CA 1
ATOM 1456 C C . LEU A 1 188 ? 19.513 53.900 90.998 1.00 16.87 262 LEU A C 1
ATOM 1457 O O . LEU A 1 188 ? 19.626 53.311 89.929 1.00 15.98 262 LEU A O 1
ATOM 1462 N N . TRP A 1 189 ? 20.235 53.594 92.085 1.00 13.62 263 TRP A N 1
ATOM 1463 C CA . TRP A 1 189 ? 21.216 52.502 92.094 1.00 13.51 263 TRP A CA 1
ATOM 1464 C C . TRP A 1 189 ? 20.935 51.667 93.334 1.00 16.63 263 TRP A C 1
ATOM 1465 O O . TRP A 1 189 ? 21.195 52.119 94.454 1.00 15.72 263 TRP A O 1
ATOM 1476 N N . ARG A 1 190 ? 20.394 50.462 93.148 1.00 14.45 264 ARG A N 1
ATOM 1477 C CA . ARG A 1 190 ? 20.093 49.606 94.290 1.00 14.24 264 ARG A CA 1
ATOM 1478 C C . ARG A 1 190 ? 21.384 48.956 94.765 1.00 17.78 264 ARG A C 1
ATOM 1479 O O . ARG A 1 190 ? 22.185 48.478 93.944 1.00 20.28 264 ARG A O 1
ATOM 1487 N N . ILE A 1 191 ? 21.618 48.982 96.070 1.00 14.16 265 ILE A N 1
ATOM 1488 C CA . ILE A 1 191 ? 22.793 48.338 96.644 1.00 15.08 265 ILE A CA 1
ATOM 1489 C C . ILE A 1 191 ? 22.421 47.131 97.512 1.00 19.35 265 ILE A C 1
ATOM 1490 O O . ILE A 1 191 ? 23.318 46.548 98.125 1.00 19.02 265 ILE A O 1
ATOM 1495 N N . ASN A 1 192 ? 21.120 46.758 97.578 1.00 16.62 266 ASN A N 1
ATOM 1496 C CA . ASN A 1 192 ? 20.693 45.532 98.268 1.00 17.83 266 ASN A CA 1
ATOM 1497 C C . ASN A 1 192 ? 20.496 44.415 97.201 1.00 21.24 266 ASN A C 1
ATOM 1498 O O . ASN A 1 192 ? 19.827 43.408 97.478 1.00 20.62 266 ASN A O 1
ATOM 1503 N N . SER A 1 193 ? 21.064 44.590 95.976 1.00 16.95 267 SER A N 1
ATOM 1504 C CA . SER A 1 193 ? 20.982 43.530 94.964 1.00 17.43 267 SER A CA 1
ATOM 1505 C C . SER A 1 193 ? 21.938 42.434 95.449 1.00 19.84 267 SER A C 1
ATOM 1506 O O . SER A 1 193 ? 22.891 42.739 96.179 1.00 17.92 267 SER A O 1
ATOM 1509 N N . LYS A 1 194 ? 21.705 41.171 95.044 1.00 17.40 268 LYS A N 1
ATOM 1510 C CA . LYS A 1 194 ? 22.617 40.112 95.447 1.00 16.77 268 LYS A CA 1
ATOM 1511 C C . LYS A 1 194 ? 24.055 40.481 95.020 1.00 20.51 268 LYS A C 1
ATOM 1512 O O . LYS A 1 194 ? 24.979 40.278 95.796 1.00 20.81 268 LYS A O 1
ATOM 1518 N N . ARG A 1 195 ? 24.221 41.064 93.814 1.00 18.66 269 ARG A N 1
ATOM 1519 C CA . ARG A 1 195 ? 25.530 41.474 93.289 1.00 18.92 269 ARG A CA 1
ATOM 1520 C C . ARG A 1 195 ? 26.237 42.463 94.224 1.00 21.60 269 ARG A C 1
ATOM 1521 O O . ARG A 1 195 ? 27.402 42.265 94.579 1.00 19.82 269 ARG A O 1
ATOM 1529 N N . MET A 1 196 ? 25.537 43.531 94.599 1.00 16.19 270 MET A N 1
ATOM 1530 C CA . MET A 1 196 ? 26.128 44.572 95.448 1.00 15.25 270 MET A CA 1
ATOM 1531 C C . MET A 1 196 ? 26.393 44.116 96.877 1.00 18.83 270 MET A C 1
ATOM 1532 O O . MET A 1 196 ? 27.407 44.516 97.445 1.00 18.54 270 MET A O 1
ATOM 1537 N N . MET A 1 197 ? 25.486 43.301 97.464 1.00 18.29 271 MET A N 1
ATOM 1538 C CA A MET A 1 197 ? 25.679 42.778 98.822 0.76 18.59 271 MET A CA 1
ATOM 1539 C CA B MET A 1 197 ? 25.679 42.784 98.823 0.24 18.58 271 MET A CA 1
ATOM 1540 C C . MET A 1 197 ? 26.928 41.900 98.850 1.00 22.17 271 MET A C 1
ATOM 1541 O O . MET A 1 197 ? 27.742 41.984 99.776 1.00 21.37 271 MET A O 1
ATOM 1550 N N . ASN A 1 198 ? 27.122 41.115 97.797 1.00 17.70 272 ASN A N 1
ATOM 1551 C CA . ASN A 1 198 ? 28.291 40.260 97.716 1.00 18.77 272 ASN A CA 1
ATOM 1552 C C . ASN A 1 198 ? 29.576 41.106 97.512 1.00 21.39 272 ASN A C 1
ATOM 1553 O O . ASN A 1 198 ? 30.595 40.799 98.111 1.00 21.32 272 ASN A O 1
ATOM 1558 N N . ALA A 1 199 ? 29.512 42.165 96.683 1.00 19.11 273 ALA A N 1
ATOM 1559 C CA . ALA A 1 199 ? 30.670 43.035 96.437 1.00 19.26 273 ALA A CA 1
ATOM 1560 C C . ALA A 1 199 ? 31.079 43.719 97.732 1.00 20.10 273 ALA A C 1
ATOM 1561 O O . ALA A 1 199 ? 32.266 43.820 98.032 1.00 18.20 273 ALA A O 1
ATOM 1563 N N . ILE A 1 200 ? 30.083 44.098 98.542 1.00 15.98 274 ILE A N 1
ATOM 1564 C CA . ILE A 1 200 ? 30.354 44.735 99.843 1.00 15.99 274 ILE A CA 1
ATOM 1565 C C . ILE A 1 200 ? 30.999 43.686 100.764 1.00 20.38 274 ILE A C 1
ATOM 1566 O O . ILE A 1 200 ? 32.015 43.975 101.405 1.00 19.91 274 ILE A O 1
ATOM 1571 N N . LYS A 1 201 ? 30.441 42.457 100.801 1.00 19.36 275 LYS A N 1
ATOM 1572 C CA . LYS A 1 201 ? 31.007 41.383 101.634 1.00 20.53 275 LYS A CA 1
ATOM 1573 C C . LYS A 1 201 ? 32.460 41.091 101.223 1.00 25.07 275 LYS A C 1
ATOM 1574 O O . LYS A 1 201 ? 33.343 41.063 102.077 1.00 25.11 275 LYS A O 1
ATOM 1576 N N . GLU A 1 202 ? 32.719 41.020 99.905 1.00 20.54 276 GLU A N 1
ATOM 1577 C CA . GLU A 1 202 ? 34.058 40.773 99.355 1.00 20.69 276 GLU A CA 1
ATOM 1578 C C . GLU A 1 202 ? 35.042 41.887 99.719 1.00 23.02 276 GLU A C 1
ATOM 1579 O O . GLU A 1 202 ? 36.216 41.591 99.964 1.00 21.92 276 GLU A O 1
ATOM 1585 N N . SER A 1 203 ? 34.575 43.161 99.741 1.00 20.55 277 SER A N 1
ATOM 1586 C CA . SER A 1 203 ? 35.455 44.297 100.106 1.00 20.35 277 SER A CA 1
ATOM 1587 C C . SER A 1 203 ? 35.990 44.108 101.523 1.00 24.54 277 SER A C 1
ATOM 1588 O O . SER A 1 203 ? 37.100 44.557 101.798 1.00 24.64 277 SER A O 1
ATOM 1591 N N . TYR A 1 204 ? 35.203 43.450 102.409 1.00 21.32 278 TYR A N 1
ATOM 1592 C CA . TYR A 1 204 ? 35.625 43.145 103.779 1.00 22.94 278 TYR A CA 1
ATOM 1593 C C . TYR A 1 204 ? 36.643 42.010 103.828 1.00 30.88 278 TYR A C 1
ATOM 1594 O O . TYR A 1 204 ? 37.490 42.008 104.720 1.00 32.02 278 TYR A O 1
ATOM 1603 N N . ASP A 1 205 ? 36.580 41.060 102.871 1.00 28.21 279 ASP A N 1
ATOM 1604 C CA . ASP A 1 205 ? 37.526 39.929 102.832 1.00 31.16 279 ASP A CA 1
ATOM 1605 C C . ASP A 1 205 ? 38.900 40.307 102.252 1.00 38.87 279 ASP A C 1
ATOM 1606 O O . ASP A 1 205 ? 39.858 39.556 102.450 1.00 41.26 279 ASP A O 1
ATOM 1611 N N . TYR A 1 206 ? 39.004 41.456 101.540 1.00 35.36 280 TYR A N 1
ATOM 1612 C CA . TYR A 1 206 ? 40.260 41.911 100.933 1.00 42.34 280 TYR A CA 1
ATOM 1613 C C . TYR A 1 206 ? 41.335 42.199 101.992 1.00 94.43 280 TYR A C 1
ATOM 1614 O O . TYR A 1 206 ? 41.051 42.810 103.020 1.00 65.17 280 TYR A O 1
ATOM 1623 N N . PHE A 1 215 ? 42.222 44.857 94.639 1.00 38.74 289 PHE A N 1
ATOM 1624 C CA . PHE A 1 215 ? 40.790 44.559 94.701 1.00 35.20 289 PHE A CA 1
ATOM 1625 C C . PHE A 1 215 ? 40.090 44.899 93.391 1.00 37.01 289 PHE A C 1
ATOM 1626 O O . PHE A 1 215 ? 40.349 45.958 92.813 1.00 37.18 289 PHE A O 1
ATOM 1634 N N . ILE A 1 216 ? 39.188 44.014 92.932 1.00 32.20 290 ILE A N 1
ATOM 1635 C CA . ILE A 1 216 ? 38.429 44.241 91.711 1.00 31.36 290 ILE A CA 1
ATOM 1636 C C . ILE A 1 216 ? 37.100 44.927 92.058 1.00 31.28 290 IL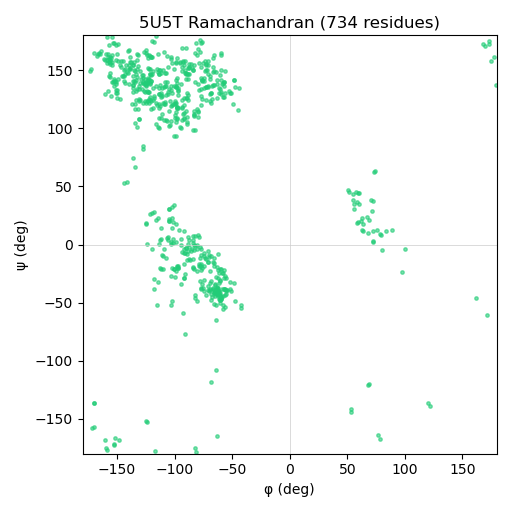E A C 1
ATOM 1637 O O . ILE A 1 216 ? 36.233 44.318 92.701 1.00 31.64 290 ILE A O 1
ATOM 1642 N N . SER A 1 217 ? 36.969 46.193 91.632 1.00 24.99 291 SER A N 1
ATOM 1643 C CA A SER A 1 217 ? 35.769 46.995 91.863 0.25 22.96 291 SER A CA 1
ATOM 1644 C CA B SER A 1 217 ? 35.773 47.014 91.861 0.75 22.52 291 SER A CA 1
ATOM 1645 C C . SER A 1 217 ? 34.674 46.592 90.881 1.00 25.74 291 SER A C 1
ATOM 1646 O O . SER A 1 217 ? 34.971 46.223 89.735 1.00 25.81 291 SER A O 1
ATOM 1651 N N . GLN A 1 218 ? 33.419 46.648 91.316 1.00 21.54 292 GLN A N 1
ATOM 1652 C CA . GLN A 1 218 ? 32.286 46.375 90.436 1.00 21.36 292 GLN A CA 1
ATOM 1653 C C . GLN A 1 218 ? 32.155 47.617 89.536 1.00 23.48 292 GLN A C 1
ATOM 1654 O O . GLN A 1 218 ? 32.284 48.745 90.028 1.00 22.60 292 GLN A O 1
ATOM 1660 N N . LYS A 1 219 ? 31.856 47.417 88.244 1.00 21.15 293 LYS A N 1
ATOM 1661 C CA . LYS A 1 219 ? 31.590 48.536 87.324 1.00 20.53 293 LYS A CA 1
ATOM 1662 C C . LYS A 1 219 ? 30.113 48.414 86.951 1.00 23.94 293 LYS A C 1
ATOM 1663 O O . LYS A 1 219 ? 29.735 47.541 86.170 1.00 23.74 293 LYS A O 1
ATOM 1665 N N . ILE A 1 220 ? 29.265 49.233 87.609 1.00 18.56 294 ILE A N 1
ATOM 1666 C CA . ILE A 1 220 ? 27.813 49.224 87.418 1.00 17.35 294 ILE A CA 1
ATOM 1667 C C . ILE A 1 220 ? 27.467 50.288 86.383 1.00 18.47 294 ILE A C 1
ATOM 1668 O O . ILE A 1 220 ? 27.391 51.465 86.722 1.00 15.89 294 ILE A O 1
ATOM 1673 N N . HIS A 1 221 ? 27.239 49.857 85.134 1.00 17.61 295 HIS A N 1
ATOM 1674 C CA . HIS A 1 221 ? 26.917 50.701 83.980 1.00 17.05 295 HIS A CA 1
ATOM 1675 C C . HIS A 1 221 ? 25.439 51.054 83.902 1.00 18.91 295 HIS A C 1
ATOM 1676 O O . HIS A 1 221 ? 25.070 51.981 83.184 1.00 18.72 295 HIS A O 1
ATOM 1683 N N . PHE A 1 222 ? 24.583 50.261 84.556 1.00 16.46 296 PHE A N 1
ATOM 1684 C CA . PHE A 1 222 ? 23.142 50.440 84.397 1.00 16.13 296 PHE A CA 1
ATOM 1685 C C . PHE A 1 222 ? 22.407 50.695 85.705 1.00 18.38 296 PHE A C 1
ATOM 1686 O O . PHE A 1 222 ? 22.468 49.868 86.619 1.00 18.60 296 PHE A O 1
ATOM 1694 N N . PRO A 1 223 ? 21.707 51.848 85.787 1.00 15.32 297 PRO A N 1
ATOM 1695 C CA . PRO A 1 223 ? 20.917 52.149 87.001 1.00 15.00 297 PRO A CA 1
ATOM 1696 C C . PRO A 1 223 ? 19.600 51.371 87.015 1.00 20.28 297 PRO A C 1
ATOM 1697 O O . PRO A 1 223 ? 19.158 50.856 85.978 1.00 22.29 297 PRO A O 1
ATOM 1701 N N . ASP A 1 224 ? 18.954 51.328 88.198 1.00 17.25 298 ASP A N 1
ATOM 1702 C CA . ASP A 1 224 ? 17.676 50.659 88.416 1.00 16.19 298 ASP A CA 1
ATOM 1703 C C . ASP A 1 224 ? 16.468 51.502 88.083 1.00 19.73 298 ASP A C 1
ATOM 1704 O O . ASP A 1 224 ? 15.338 50.997 88.110 1.00 19.10 298 ASP A O 1
ATOM 1709 N N . PHE A 1 225 ? 16.693 52.779 87.748 1.00 17.47 299 PHE A N 1
ATOM 1710 C CA . PHE A 1 225 ? 15.643 53.716 87.297 1.00 18.08 299 PHE A CA 1
ATOM 1711 C C . PHE A 1 225 ? 16.331 54.986 86.862 1.00 17.84 299 PHE A C 1
ATOM 1712 O O . PHE A 1 225 ? 17.358 55.327 87.419 1.00 16.43 299 PHE A O 1
ATOM 1720 N N . SER A 1 226 ? 15.761 55.705 85.882 1.00 17.40 300 SER A N 1
ATOM 1721 C CA . SER A 1 226 ? 16.340 56.988 85.501 1.00 16.87 300 SER A CA 1
ATOM 1722 C C . SER A 1 226 ? 15.241 57.906 84.973 1.00 19.77 300 SER A C 1
ATOM 1723 O O . SER A 1 226 ? 14.351 57.448 84.263 1.00 21.37 300 SER A O 1
ATOM 1726 N N . THR A 1 227 ? 15.291 59.200 85.320 1.00 16.86 301 THR A N 1
ATOM 1727 C CA . THR A 1 227 ? 14.314 60.166 84.780 1.00 17.26 301 THR A CA 1
ATOM 1728 C C . THR A 1 227 ? 14.999 61.468 84.469 1.00 20.96 301 THR A C 1
ATOM 1729 O O . THR A 1 227 ? 15.898 61.839 85.180 1.00 18.75 301 THR A O 1
ATOM 1733 N N . ARG A 1 228 ? 14.541 62.185 83.455 1.00 18.61 302 ARG A N 1
ATOM 1734 C CA . ARG A 1 228 ? 14.998 63.551 83.166 1.00 20.63 302 ARG A CA 1
ATOM 1735 C C . ARG A 1 228 ? 13.731 64.419 83.128 1.00 24.16 302 ARG A C 1
ATOM 1736 O O . ARG A 1 228 ? 13.756 65.535 82.603 1.00 24.36 302 ARG A O 1
ATOM 1744 N N . ASP A 1 229 ? 12.630 63.914 83.716 1.00 20.18 303 ASP A N 1
ATOM 1745 C CA . ASP A 1 229 ? 11.333 64.570 83.633 1.00 22.89 303 ASP A CA 1
ATOM 1746 C C . ASP A 1 229 ? 10.863 65.295 84.897 1.00 26.79 303 ASP A C 1
ATOM 1747 O O . ASP A 1 229 ? 9.683 65.599 85.005 1.00 27.35 303 ASP A O 1
ATOM 1752 N N . ILE A 1 230 ? 11.777 65.637 85.818 1.00 20.34 304 ILE A N 1
ATOM 1753 C CA . ILE A 1 230 ? 11.406 66.359 87.033 1.00 19.88 304 ILE A CA 1
ATOM 1754 C C . ILE A 1 230 ? 11.779 67.826 86.914 1.00 23.51 304 ILE A C 1
ATOM 1755 O O . ILE A 1 230 ? 10.962 68.693 87.215 1.00 25.18 304 ILE A O 1
ATOM 1760 N N . HIS A 1 231 ? 13.035 68.096 86.564 1.00 19.61 305 HIS A N 1
ATOM 1761 C CA . HIS A 1 231 ? 13.598 69.446 86.474 1.00 19.05 305 HIS A CA 1
ATOM 1762 C C . HIS A 1 231 ? 14.067 69.682 85.050 1.00 24.39 305 HIS A C 1
ATOM 1763 O O . HIS A 1 231 ? 14.299 68.725 84.320 1.00 24.25 305 HIS A O 1
ATOM 1770 N N . ARG A 1 232 ? 14.258 70.950 84.670 1.00 22.93 306 ARG A N 1
ATOM 1771 C CA . ARG A 1 232 ? 14.726 71.265 83.307 1.00 24.22 306 ARG A CA 1
ATOM 1772 C C . ARG A 1 232 ? 16.096 71.973 83.349 1.00 28.82 306 ARG A C 1
ATOM 1773 O O . ARG A 1 232 ? 16.437 72.734 82.448 1.00 30.13 306 ARG A O 1
ATOM 1775 N N . ASN A 1 233 ? 16.892 71.695 84.396 1.00 24.31 307 ASN A N 1
ATOM 1776 C CA . ASN A 1 233 ? 18.217 72.290 84.560 1.00 23.39 307 ASN A CA 1
ATOM 1777 C C . ASN A 1 233 ? 19.059 71.428 85.515 1.00 26.18 307 ASN A C 1
ATOM 1778 O O . ASN A 1 233 ? 18.605 70.346 85.905 1.00 24.34 307 ASN A O 1
ATOM 1783 N N . TYR A 1 234 ? 20.283 71.885 85.870 1.00 22.65 308 TYR A N 1
ATOM 1784 C CA . TYR A 1 234 ? 21.169 71.095 86.752 1.00 19.97 308 TYR A CA 1
ATOM 1785 C C . TYR A 1 234 ? 20.426 70.708 88.019 1.00 21.98 308 TYR A C 1
ATOM 1786 O O . TYR A 1 234 ? 19.816 71.589 88.646 1.00 22.77 308 TYR A O 1
ATOM 1795 N N . VAL A 1 235 ? 20.493 69.419 88.411 1.00 16.22 309 VAL A N 1
ATOM 1796 C CA . VAL A 1 235 ? 19.851 68.935 89.639 1.00 15.14 309 VAL A CA 1
ATOM 1797 C C . VAL A 1 235 ? 20.961 68.879 90.665 1.00 17.70 309 VAL A C 1
ATOM 1798 O O . VAL A 1 235 ? 21.870 68.047 90.544 1.00 18.27 309 VAL A O 1
ATOM 1802 N N . ASP A 1 236 ? 20.953 69.845 91.606 1.00 13.79 310 ASP A N 1
ATOM 1803 C CA . ASP A 1 236 ? 22.062 70.002 92.540 1.00 13.56 310 ASP A CA 1
ATOM 1804 C C . ASP A 1 236 ? 21.840 69.487 93.948 1.00 16.10 310 ASP A C 1
ATOM 1805 O O . ASP A 1 236 ? 22.745 69.633 94.775 1.00 15.61 310 ASP A O 1
ATOM 1810 N N . CYS A 1 237 ? 20.670 68.884 94.248 1.00 12.86 311 CYS A N 1
ATOM 1811 C CA . CYS A 1 237 ? 20.451 68.327 95.581 1.00 12.62 311 CYS A CA 1
ATOM 1812 C C . CYS A 1 237 ? 19.365 67.280 95.525 1.00 15.92 311 CYS A C 1
ATOM 1813 O O . CYS A 1 237 ? 18.336 67.524 94.916 1.00 15.31 311 CYS A O 1
ATOM 1816 N N . VAL A 1 238 ? 19.609 66.120 96.129 1.00 12.61 312 VAL A N 1
ATOM 1817 C CA . VAL A 1 238 ? 18.609 65.058 96.168 1.00 11.69 312 VAL A CA 1
ATOM 1818 C C . VAL A 1 238 ? 18.644 64.419 97.527 1.00 15.93 312 VAL A C 1
ATOM 1819 O O . VAL A 1 238 ? 19.721 64.135 98.030 1.00 15.17 312 VAL A O 1
ATOM 1823 N N . ARG A 1 239 ? 17.477 64.122 98.084 1.00 14.53 313 ARG A N 1
ATOM 1824 C CA . ARG A 1 239 ? 17.360 63.406 99.351 1.00 12.93 313 ARG A CA 1
ATOM 1825 C C . ARG A 1 239 ? 16.145 62.519 99.315 1.00 16.96 313 ARG A C 1
ATOM 1826 O O . ARG A 1 239 ? 15.088 62.933 98.805 1.00 16.68 313 ARG A O 1
ATOM 1834 N N . TRP A 1 240 ? 16.241 61.360 99.950 1.00 13.56 314 TRP A N 1
ATOM 1835 C CA . TRP A 1 240 ? 15.073 60.493 100.118 1.00 14.31 314 TRP A CA 1
ATOM 1836 C C . TRP A 1 240 ? 14.189 61.040 101.241 1.00 19.26 314 TRP A C 1
ATOM 1837 O O . TRP A 1 240 ? 14.695 61.512 102.271 1.00 19.49 314 TRP A O 1
ATOM 1848 N N . LEU A 1 241 ? 12.883 60.925 101.059 1.00 16.04 315 LEU A N 1
ATOM 1849 C CA . LEU A 1 241 ? 11.893 61.262 102.076 1.00 16.33 315 LEU A CA 1
ATOM 1850 C C . LEU A 1 241 ? 11.029 60.001 102.152 1.00 18.97 315 LEU A C 1
ATOM 1851 O O . LEU A 1 241 ? 10.023 59.880 101.449 1.00 18.59 315 LEU A O 1
ATOM 1856 N N . GLY A 1 242 ? 11.507 59.014 102.914 1.00 16.61 316 GLY A N 1
ATOM 1857 C CA . GLY A 1 242 ? 10.889 57.688 102.956 1.00 16.37 316 GLY A CA 1
ATOM 1858 C C . GLY A 1 242 ? 11.095 57.000 101.626 1.00 19.86 316 GLY A C 1
ATOM 1859 O O . GLY A 1 242 ? 12.238 56.879 101.165 1.00 19.55 316 GLY A O 1
ATOM 1860 N N . ASP A 1 243 ? 9.994 56.641 100.950 1.00 18.98 317 ASP A N 1
ATOM 1861 C CA . ASP A 1 243 ? 10.051 56.027 99.606 1.00 19.12 317 ASP A CA 1
ATOM 1862 C C . ASP A 1 243 ? 9.971 57.102 98.511 1.00 22.41 317 ASP A C 1
ATOM 1863 O O . ASP A 1 243 ? 10.094 56.785 97.314 1.00 21.50 317 ASP A O 1
ATOM 1868 N N . LEU A 1 244 ? 9.716 58.361 98.917 1.00 18.22 318 LEU A N 1
ATOM 1869 C CA . LEU A 1 244 ? 9.608 59.488 97.987 1.00 17.53 318 LEU A CA 1
ATOM 1870 C C . LEU A 1 244 ? 10.967 60.172 97.870 1.00 19.89 318 LEU A C 1
ATOM 1871 O O . LEU A 1 244 ? 11.890 59.875 98.633 1.00 18.46 318 LEU A O 1
ATOM 1876 N N . ILE A 1 245 ? 11.086 61.069 96.891 1.00 16.13 319 ILE A N 1
ATOM 1877 C CA . ILE A 1 245 ? 12.317 61.801 96.667 1.00 14.90 319 ILE A CA 1
ATOM 1878 C C . ILE A 1 245 ? 12.025 63.282 96.755 1.00 18.31 319 ILE A C 1
ATOM 1879 O O . ILE A 1 245 ? 11.009 63.746 96.252 1.00 17.25 319 ILE A O 1
ATOM 1884 N N . LEU A 1 246 ? 12.971 64.029 97.327 1.00 15.25 320 LEU A N 1
ATOM 1885 C CA . LEU A 1 246 ? 12.950 65.487 97.289 1.00 15.09 320 LEU A CA 1
ATOM 1886 C C . LEU A 1 246 ? 14.162 65.858 96.432 1.00 15.88 320 LEU A C 1
ATOM 1887 O O . LEU A 1 246 ? 15.267 65.351 96.670 1.00 14.81 320 LEU A O 1
ATOM 1892 N N . SER A 1 247 ? 13.965 66.704 95.430 1.00 14.01 321 SER A N 1
ATOM 1893 C CA . SER A 1 247 ? 15.073 67.151 94.566 1.00 12.97 321 SER A CA 1
ATOM 1894 C C . SER A 1 247 ? 14.870 68.550 94.112 1.00 17.18 321 SER A C 1
ATOM 1895 O O . SER A 1 247 ? 13.729 69.012 94.037 1.00 17.64 321 SER A O 1
ATOM 1898 N N . LYS A 1 248 ? 15.968 69.259 93.832 1.00 15.24 322 LYS A N 1
ATOM 1899 C CA . LYS A 1 248 ? 15.832 70.632 93.368 1.00 15.52 322 LYS A CA 1
ATOM 1900 C C . LYS A 1 248 ? 16.808 70.893 92.258 1.00 17.93 322 LYS A C 1
ATOM 1901 O O . LYS A 1 248 ? 17.836 70.221 92.152 1.00 16.83 322 LYS A O 1
ATOM 1907 N N . SER A 1 249 ? 16.480 71.890 91.458 1.00 16.68 323 SER A N 1
ATOM 1908 C CA . SER A 1 249 ? 17.310 72.467 90.433 1.00 16.76 323 SER A CA 1
ATOM 1909 C C . SER A 1 249 ? 17.358 73.976 90.810 1.00 20.75 323 SER A C 1
ATOM 1910 O O . SER A 1 249 ? 17.204 74.313 91.984 1.00 21.24 323 SER A O 1
ATOM 1913 N N . CYS A 1 250 ? 17.545 74.858 89.849 1.00 19.33 324 CYS A N 1
ATOM 1914 C CA . CYS A 1 250 ? 17.626 76.288 90.120 1.00 21.44 324 CYS A CA 1
ATOM 1915 C C . CYS A 1 250 ? 16.314 76.969 89.685 1.00 26.05 324 CYS A C 1
ATOM 1916 O O . CYS A 1 250 ? 16.297 78.147 89.332 1.00 27.03 324 CYS A O 1
ATOM 1919 N N . GLU A 1 251 ? 15.199 76.227 89.761 1.00 23.16 325 GLU A N 1
ATOM 1920 C CA . GLU A 1 251 ? 13.906 76.705 89.281 1.00 23.35 325 GLU A CA 1
ATOM 1921 C C . GLU A 1 251 ? 12.980 77.169 90.428 1.00 25.97 325 GLU A C 1
ATOM 1922 O O . GLU A 1 251 ? 11.762 77.274 90.250 1.00 27.54 325 GLU A O 1
ATOM 1928 N N . ASN A 1 252 ? 13.581 77.523 91.589 1.00 20.75 326 ASN A N 1
ATOM 1929 C CA . ASN A 1 252 ? 12.888 78.049 92.762 1.00 21.13 326 ASN A CA 1
ATOM 1930 C C . ASN A 1 252 ? 11.804 77.118 93.333 1.00 23.49 326 ASN A C 1
ATOM 1931 O O . ASN A 1 252 ? 10.785 77.576 93.865 1.00 24.70 326 ASN A O 1
ATOM 1936 N N . ALA A 1 253 ? 12.076 75.806 93.294 1.00 20.05 327 ALA A N 1
ATOM 1937 C CA . ALA A 1 253 ? 11.214 74.802 93.897 1.00 19.38 327 ALA A CA 1
ATOM 1938 C C . ALA A 1 253 ? 11.988 73.543 94.217 1.00 20.37 327 ALA A C 1
ATOM 1939 O O . ALA A 1 253 ? 12.886 73.121 93.467 1.00 19.74 327 ALA A O 1
ATOM 1941 N N . ILE A 1 254 ? 11.604 72.938 95.329 1.00 17.48 328 ILE A N 1
ATOM 1942 C CA . ILE A 1 254 ? 12.041 71.595 95.716 1.00 16.03 328 ILE A CA 1
ATOM 1943 C C . ILE A 1 254 ? 10.862 70.701 95.321 1.00 21.43 328 ILE A C 1
ATOM 1944 O O . ILE A 1 254 ? 9.730 70.915 95.779 1.00 19.53 328 ILE A O 1
ATOM 1949 N N . VAL A 1 255 ? 11.109 69.723 94.449 1.00 18.27 329 VAL A N 1
ATOM 1950 C CA . VAL A 1 255 ? 10.023 68.851 93.986 1.00 17.48 329 VAL A CA 1
ATOM 1951 C C . VAL A 1 255 ? 9.979 67.567 94.766 1.00 19.13 329 VAL A C 1
ATOM 1952 O O . VAL A 1 255 ? 11.014 66.944 94.947 1.00 17.78 329 VAL A O 1
ATOM 1956 N N . CYS A 1 256 ? 8.784 67.178 95.232 1.00 17.30 330 CYS A N 1
ATOM 1957 C CA . CYS A 1 256 ? 8.586 65.891 95.896 1.00 17.16 330 CYS A CA 1
ATOM 1958 C C . CYS A 1 256 ? 7.995 64.979 94.835 1.00 19.51 330 CYS A C 1
ATOM 1959 O O . CYS A 1 256 ? 6.949 65.293 94.244 1.00 20.01 330 CYS A O 1
ATOM 1962 N N . TRP A 1 257 ? 8.661 63.846 94.575 1.00 17.24 331 TRP A N 1
ATOM 1963 C CA . TRP A 1 257 ? 8.198 62.964 93.510 1.00 17.82 331 TRP A CA 1
ATOM 1964 C C . TRP A 1 257 ? 8.573 61.504 93.807 1.00 21.24 331 TRP A C 1
ATOM 1965 O O . TRP A 1 257 ? 9.318 61.214 94.752 1.00 18.11 331 TRP A O 1
ATOM 1976 N N . LYS A 1 258 ? 8.052 60.593 92.986 1.00 18.32 332 LYS A N 1
ATOM 1977 C CA . LYS A 1 258 ? 8.361 59.179 93.083 1.00 17.49 332 LYS A CA 1
ATOM 1978 C C . LYS A 1 258 ? 8.448 58.540 91.688 1.00 21.32 332 LYS A C 1
ATOM 1979 O O . LYS A 1 258 ? 7.671 58.889 90.789 1.00 20.89 332 LYS A O 1
ATOM 1985 N N . PRO A 1 259 ? 9.336 57.539 91.517 1.00 18.28 333 PRO A N 1
ATOM 1986 C CA . PRO A 1 259 ? 9.366 56.796 90.250 1.00 18.17 333 PRO A CA 1
ATOM 1987 C C . PRO A 1 259 ? 8.059 56.013 90.075 1.00 24.60 333 PRO A C 1
ATOM 1988 O O . PRO A 1 259 ? 7.409 55.652 91.068 1.00 25.01 333 PRO A O 1
ATOM 1992 N N . GLY A 1 260 ? 7.656 55.835 88.815 1.00 21.72 334 GLY A N 1
ATOM 1993 C CA . GLY A 1 260 ? 6.454 55.101 88.436 1.00 22.20 334 GLY A CA 1
ATOM 1994 C C . GLY A 1 260 ? 5.183 55.897 88.623 1.00 24.81 334 GLY A C 1
ATOM 1995 O O . GLY A 1 260 ? 5.220 57.117 88.821 1.00 23.13 334 GLY A O 1
ATOM 1996 N N . LYS A 1 261 ? 4.046 55.199 88.549 1.00 23.90 335 LYS A N 1
ATOM 1997 C CA . LYS A 1 261 ? 2.715 55.786 88.734 1.00 24.49 335 LYS A CA 1
ATOM 1998 C C . LYS A 1 261 ? 2.435 55.958 90.237 1.00 28.95 335 LYS A C 1
ATOM 1999 O O . LYS A 1 261 ? 3.168 55.418 91.069 1.00 25.74 335 LYS A O 1
ATOM 2005 N N . MET A 1 262 ? 1.368 56.704 90.579 1.00 30.05 336 MET A N 1
ATOM 2006 C CA . MET A 1 262 ? 0.978 57.020 91.958 1.00 31.18 336 MET A CA 1
ATOM 2007 C C . MET A 1 262 ? 1.075 55.848 92.953 1.00 34.09 336 MET A C 1
ATOM 2008 O O . MET A 1 262 ? 1.679 56.000 94.013 1.00 33.11 336 MET A O 1
ATOM 2013 N N . GLU A 1 263 ? 0.470 54.707 92.609 1.00 32.67 337 GLU A N 1
ATOM 2014 C CA . GLU A 1 263 ? 0.403 53.525 93.471 1.00 33.90 337 GLU A CA 1
ATOM 2015 C C . GLU A 1 263 ? 1.590 52.560 93.332 1.00 35.46 337 GLU A C 1
ATOM 2016 O O . GLU A 1 263 ? 1.556 51.487 93.935 1.00 35.87 337 GLU A O 1
ATOM 2022 N N . ASP A 1 264 ? 2.633 52.925 92.557 1.00 28.52 338 ASP A N 1
ATOM 2023 C CA . ASP A 1 264 ? 3.755 52.014 92.337 1.00 26.33 338 ASP A CA 1
ATOM 2024 C C . ASP A 1 264 ? 4.730 51.902 93.502 1.00 28.15 338 ASP A C 1
ATOM 2025 O O . ASP A 1 264 ? 5.295 52.905 93.952 1.00 25.72 338 ASP A O 1
ATOM 2030 N N . ASP A 1 265 ? 4.951 50.662 93.957 1.00 25.66 339 ASP A N 1
ATOM 2031 C CA . ASP A 1 265 ? 5.887 50.321 95.035 1.00 25.42 339 ASP A CA 1
ATOM 2032 C C . ASP A 1 265 ? 7.321 50.587 94.536 1.00 27.73 339 ASP A C 1
ATOM 2033 O O . ASP A 1 265 ? 7.729 50.045 93.500 1.00 27.73 339 ASP A O 1
ATOM 2038 N N . ILE A 1 266 ? 8.095 51.409 95.285 1.00 24.57 340 ILE A N 1
ATOM 2039 C CA . ILE A 1 266 ? 9.491 51.705 94.940 1.00 22.32 340 ILE A CA 1
ATOM 2040 C C . ILE A 1 266 ? 10.326 50.423 94.697 1.00 23.81 340 ILE A C 1
ATOM 2041 O O . ILE A 1 266 ? 11.221 50.451 93.857 1.00 23.95 340 ILE A O 1
ATOM 2046 N N . ASP A 1 267 ? 10.018 49.308 95.395 1.00 21.59 341 ASP A N 1
ATOM 2047 C CA . ASP A 1 267 ? 10.781 48.065 95.273 1.00 21.75 341 ASP A CA 1
ATOM 2048 C C . ASP A 1 267 ? 10.285 47.160 94.142 1.00 29.51 341 ASP A C 1
ATOM 2049 O O . ASP A 1 267 ? 10.920 46.142 93.851 1.00 30.18 341 ASP A O 1
ATOM 2054 N N . LYS A 1 268 ? 9.205 47.574 93.446 1.00 27.14 342 LYS A N 1
ATOM 2055 C CA . LYS A 1 268 ? 8.689 46.838 92.291 1.00 27.87 342 LYS A CA 1
ATOM 2056 C C . LYS A 1 268 ? 8.953 47.590 90.972 1.00 33.25 342 LYS A C 1
ATOM 2057 O O . LYS A 1 268 ? 8.662 47.055 89.904 1.00 32.88 342 LYS A O 1
ATOM 2063 N N . ILE A 1 269 ? 9.525 48.818 91.055 1.00 29.95 343 ILE A N 1
ATOM 2064 C CA . ILE A 1 269 ? 9.916 49.650 89.907 1.00 28.88 343 ILE A CA 1
ATOM 2065 C C . ILE A 1 269 ? 10.898 48.827 89.064 1.00 33.20 343 ILE A C 1
ATOM 2066 O O . ILE A 1 269 ? 11.886 48.319 89.601 1.00 32.13 343 ILE A O 1
ATOM 2071 N N . LYS A 1 270 ? 10.617 48.688 87.775 1.00 30.41 344 LYS A N 1
ATOM 2072 C CA . LYS A 1 270 ? 11.493 47.983 86.846 1.00 30.01 344 LYS A CA 1
ATOM 2073 C C . LYS A 1 270 ? 12.506 49.005 86.283 1.00 30.15 344 LYS A C 1
ATOM 2074 O O . LYS A 1 270 ? 12.165 50.183 86.191 1.00 27.82 344 LYS A O 1
ATOM 2076 N N . PRO A 1 271 ? 13.731 48.582 85.881 1.00 26.78 345 PRO A N 1
ATOM 2077 C CA . PRO A 1 271 ? 14.715 49.551 85.354 1.00 25.18 345 PRO A CA 1
ATOM 2078 C C . PRO A 1 271 ? 14.268 50.381 84.158 1.00 27.57 345 PRO A C 1
ATOM 2079 O O . PRO A 1 271 ? 14.745 51.494 84.015 1.00 27.13 345 PRO A O 1
ATOM 2083 N N . SER A 1 272 ? 13.361 49.862 83.317 1.00 24.65 346 SER A N 1
ATOM 2084 C CA . SER A 1 272 ? 12.876 50.587 82.146 1.00 24.58 346 SER A CA 1
ATOM 2085 C C . SER A 1 272 ? 11.669 51.491 82.461 1.00 28.73 346 SER A C 1
ATOM 2086 O O . SER A 1 272 ? 11.114 52.067 81.534 1.00 30.25 346 SER A O 1
ATOM 2089 N N . GLU A 1 273 ? 11.241 51.596 83.741 1.00 24.00 347 GLU A N 1
ATOM 2090 C CA . GLU A 1 273 ? 10.062 52.408 84.107 1.00 23.78 347 GLU A CA 1
ATOM 2091 C C . GLU A 1 273 ? 10.135 53.826 83.499 1.00 27.35 347 GLU A C 1
ATOM 2092 O O . GLU A 1 273 ? 11.117 54.554 83.722 1.00 25.00 347 GLU A O 1
ATOM 2098 N N . SER A 1 274 ? 9.118 54.177 82.686 1.00 25.02 348 SER A N 1
ATOM 2099 C CA . SER A 1 274 ? 9.056 55.456 81.974 1.00 25.53 348 SER A CA 1
ATOM 2100 C C . SER A 1 274 ? 8.311 56.572 82.726 1.00 29.57 348 SER A C 1
ATOM 2101 O O . SER A 1 274 ? 8.434 57.736 82.346 1.00 30.12 348 SER A O 1
ATOM 2104 N N . ASN A 1 275 ? 7.506 56.219 83.751 1.00 26.00 349 ASN A N 1
ATOM 2105 C CA . ASN A 1 275 ? 6.687 57.195 84.493 1.00 23.93 349 ASN A CA 1
ATOM 2106 C C . ASN A 1 275 ? 7.333 57.716 85.773 1.00 25.30 349 ASN A C 1
ATOM 2107 O O . ASN A 1 275 ? 8.183 57.066 86.372 1.00 23.70 349 ASN A O 1
ATOM 2112 N N . VAL A 1 276 ? 6.885 58.901 86.181 1.00 21.82 350 VAL A N 1
ATOM 2113 C CA . VAL A 1 276 ? 7.216 59.591 87.422 1.00 21.36 350 VAL A CA 1
ATOM 2114 C C . VAL A 1 276 ? 5.907 60.203 87.914 1.00 26.22 350 VAL A C 1
ATOM 2115 O O . VAL A 1 276 ? 5.022 60.515 87.102 1.00 27.27 350 VAL A O 1
ATOM 2119 N N . THR A 1 277 ? 5.770 60.355 89.225 1.00 21.45 351 THR A N 1
ATOM 2120 C CA . THR A 1 277 ? 4.586 60.993 89.798 1.00 21.84 351 THR A CA 1
ATOM 2121 C C . THR A 1 277 ? 5.049 62.120 90.688 1.00 23.93 351 THR A C 1
ATOM 2122 O O . THR A 1 277 ? 5.832 61.897 91.605 1.00 20.53 351 THR A O 1
ATOM 2126 N N . ILE A 1 278 ? 4.575 63.326 90.419 1.00 21.78 352 ILE A N 1
ATOM 2127 C CA . ILE A 1 278 ? 4.906 64.485 91.249 1.00 22.23 352 ILE A CA 1
ATOM 2128 C C . ILE A 1 278 ? 3.864 64.534 92.375 1.00 28.23 352 ILE A C 1
ATOM 2129 O O . ILE A 1 278 ? 2.666 64.440 92.098 1.00 28.62 352 ILE A O 1
ATOM 2134 N N . LEU A 1 279 ? 4.309 64.627 93.631 1.00 25.01 353 LEU A N 1
ATOM 2135 C CA . LEU A 1 279 ? 3.390 64.679 94.776 1.00 25.29 353 LEU A CA 1
ATOM 2136 C C . LEU A 1 279 ? 3.173 66.086 95.315 1.00 28.48 353 LEU A C 1
ATOM 2137 O O . LEU A 1 279 ? 2.148 66.340 95.938 1.00 28.47 353 LEU A O 1
ATOM 2142 N N . GLY A 1 280 ? 4.098 66.994 95.020 1.00 24.90 354 GLY A N 1
ATOM 2143 C CA . GLY A 1 280 ? 4.008 68.385 95.461 1.00 24.98 354 GLY A CA 1
ATOM 2144 C C . GLY A 1 280 ? 5.298 69.147 95.261 1.00 27.05 354 GLY A C 1
ATOM 2145 O O . GLY A 1 280 ? 6.321 68.560 94.912 1.00 24.46 354 GLY A O 1
ATOM 2146 N N . ARG A 1 281 ? 5.259 70.462 95.494 1.00 24.68 355 ARG A N 1
ATOM 2147 C CA . ARG A 1 281 ? 6.436 71.328 95.351 1.00 24.36 355 ARG A CA 1
ATOM 2148 C C . ARG A 1 281 ? 6.523 72.294 96.511 1.00 27.12 355 ARG A C 1
ATOM 2149 O O . ARG A 1 281 ? 5.504 72.856 96.925 1.00 28.83 355 ARG A O 1
ATOM 2157 N N . PHE A 1 282 ? 7.738 72.538 96.990 1.00 21.14 356 PHE A N 1
ATOM 2158 C CA . PHE A 1 282 ? 7.986 73.543 98.025 1.00 20.88 356 PHE A CA 1
ATOM 2159 C C . PHE A 1 282 ? 8.491 74.761 97.237 1.00 23.53 356 PHE A C 1
ATOM 2160 O O . PHE A 1 282 ? 9.575 74.720 96.648 1.00 22.50 356 PHE A O 1
ATOM 2168 N N . ASP A 1 283 ? 7.656 75.804 97.146 1.00 21.79 357 ASP A N 1
ATOM 2169 C CA . ASP A 1 283 ? 7.973 77.000 96.379 1.00 22.25 357 ASP A CA 1
ATOM 2170 C C . ASP A 1 283 ? 8.682 78.067 97.205 1.00 27.08 357 ASP A C 1
ATOM 2171 O O . ASP A 1 283 ? 8.394 78.226 98.388 1.00 27.37 357 ASP A O 1
ATOM 2176 N N . TYR A 1 284 ? 9.646 78.762 96.583 1.00 23.84 358 TYR A N 1
ATOM 2177 C CA . TYR A 1 284 ? 10.428 79.830 97.234 1.00 23.06 358 TYR A CA 1
ATOM 2178 C C . TYR A 1 284 ? 10.902 80.827 96.173 1.00 25.87 358 TYR A C 1
ATOM 2179 O O . TYR A 1 284 ? 10.480 80.759 95.021 1.00 24.32 358 TYR A O 1
ATOM 2188 N N . SER A 1 285 ? 11.765 81.757 96.552 1.00 24.03 359 SER A N 1
ATOM 2189 C CA . SER A 1 285 ? 12.201 82.757 95.580 1.00 23.62 359 SER A CA 1
ATOM 2190 C C . SER A 1 285 ? 13.682 83.031 95.760 1.00 23.26 359 SER A C 1
ATOM 2191 O O . SER A 1 285 ? 14.268 82.634 96.765 1.00 21.62 359 SER A O 1
ATOM 2194 N N . GLN A 1 286 ? 14.290 83.710 94.768 1.00 20.82 360 GLN A N 1
ATOM 2195 C CA . GLN A 1 286 ? 15.692 84.126 94.793 1.00 19.69 360 GLN A CA 1
ATOM 2196 C C . GLN A 1 286 ? 16.677 83.018 95.136 1.00 18.84 360 GLN A C 1
ATOM 2197 O O . GLN A 1 286 ? 17.583 83.235 95.930 1.00 18.36 360 GLN A O 1
ATOM 2203 N N . CYS A 1 287 ? 16.537 81.844 94.507 1.00 15.85 361 CYS A N 1
ATOM 2204 C CA . CYS A 1 287 ? 17.488 80.744 94.689 1.00 15.58 361 CYS A CA 1
ATOM 2205 C C . CYS A 1 287 ? 17.607 80.054 93.332 1.00 20.09 361 CYS A C 1
ATOM 2206 O O . CYS A 1 287 ? 17.372 78.847 93.182 1.00 17.81 361 CYS A O 1
ATOM 2209 N N . ASP A 1 288 ? 17.907 80.881 92.311 1.00 18.54 362 ASP A N 1
ATOM 2210 C CA . ASP A 1 288 ? 17.957 80.491 90.903 1.00 18.97 362 ASP A CA 1
ATOM 2211 C C . ASP A 1 288 ? 19.403 80.289 90.417 1.00 22.85 362 ASP A C 1
ATOM 2212 O O . ASP A 1 288 ? 19.617 80.079 89.226 1.00 23.37 362 ASP A O 1
ATOM 2217 N N . ILE A 1 289 ? 20.388 80.396 91.324 1.00 20.23 363 ILE A N 1
ATOM 2218 C CA . ILE A 1 289 ? 21.800 80.167 90.970 1.00 20.58 363 ILE A CA 1
ATOM 2219 C C . ILE A 1 289 ? 22.126 78.696 91.223 1.00 20.68 363 ILE A C 1
ATOM 2220 O O . ILE A 1 289 ? 21.498 78.051 92.065 1.00 18.98 363 ILE A O 1
ATOM 2225 N N . TRP A 1 290 ? 23.112 78.167 90.511 1.00 19.36 364 TRP A N 1
ATOM 2226 C CA . TRP A 1 290 ? 23.479 76.775 90.726 1.00 19.49 364 TRP A CA 1
ATOM 2227 C C . TRP A 1 290 ? 24.222 76.550 92.044 1.00 20.71 364 TRP A C 1
ATOM 2228 O O . TRP A 1 290 ? 24.914 77.451 92.521 1.00 20.56 364 TRP A O 1
ATOM 2239 N N . TYR A 1 291 ? 24.141 75.298 92.565 1.00 18.14 365 TYR A N 1
ATOM 2240 C CA . TYR A 1 291 ? 24.908 74.754 93.694 1.00 16.84 365 TYR A CA 1
ATOM 2241 C C . TYR A 1 291 ? 24.456 75.294 95.042 1.00 17.88 365 TYR A C 1
ATOM 2242 O O . TYR A 1 291 ? 25.215 75.939 95.760 1.00 17.20 365 TYR A O 1
ATOM 2251 N N . MET A 1 292 ? 23.194 75.004 95.370 1.00 13.55 366 MET A N 1
ATOM 2252 C CA . MET A 1 292 ? 22.544 75.393 96.610 1.00 13.59 366 MET A CA 1
ATOM 2253 C C . MET A 1 292 ? 21.846 74.168 97.193 1.00 17.03 366 MET A C 1
ATOM 2254 O O . MET A 1 292 ? 20.933 73.616 96.576 1.00 16.87 366 MET A O 1
ATOM 2259 N N . ARG A 1 293 ? 22.287 73.723 98.383 1.00 12.39 367 ARG A N 1
ATOM 2260 C CA . ARG A 1 293 ? 21.713 72.519 98.995 1.00 11.94 367 ARG A CA 1
ATOM 2261 C C . ARG A 1 293 ? 20.556 72.792 99.894 1.00 15.98 367 ARG A C 1
ATOM 2262 O O . ARG A 1 293 ? 20.610 73.758 100.663 1.00 17.50 367 ARG A O 1
ATOM 2270 N N . PHE A 1 294 ? 19.637 71.817 99.981 1.00 11.63 368 PHE A N 1
ATOM 2271 C CA . PHE A 1 294 ? 18.653 71.854 101.049 1.00 11.39 368 PHE A CA 1
ATOM 2272 C C . PHE A 1 294 ? 19.045 70.703 102.023 1.00 15.15 368 PHE A C 1
ATOM 2273 O O . PHE A 1 294 ? 19.841 69.803 101.678 1.00 13.56 368 PHE A O 1
ATOM 2281 N N . SER A 1 295 ? 18.472 70.722 103.216 1.00 13.47 369 SER A N 1
ATOM 2282 C CA A SER A 1 295 ? 18.757 69.741 104.266 0.53 12.21 369 SER A CA 1
ATOM 2283 C CA B SER A 1 295 ? 18.716 69.660 104.189 0.47 12.86 369 SER A CA 1
ATOM 2284 C C . SER A 1 295 ? 17.518 69.440 105.084 1.00 15.88 369 SER A C 1
ATOM 2285 O O . SER A 1 295 ? 16.611 70.280 105.159 1.00 15.85 369 SER A O 1
ATOM 2290 N N . MET A 1 296 ? 17.512 68.299 105.743 1.00 14.05 370 MET A N 1
ATOM 2291 C CA . MET A 1 296 ? 16.460 67.939 106.661 1.00 13.37 370 MET A CA 1
ATOM 2292 C C . MET A 1 296 ? 17.072 67.637 108.018 1.00 17.22 370 MET A C 1
ATOM 2293 O O . MET A 1 296 ? 18.278 67.353 108.132 1.00 16.54 370 MET A O 1
ATOM 2298 N N . ASP A 1 297 ? 16.231 67.637 109.053 1.00 15.19 371 ASP A N 1
ATOM 2299 C CA . ASP A 1 297 ? 16.692 67.251 110.390 1.00 14.98 371 ASP A CA 1
ATOM 2300 C C . ASP A 1 297 ? 16.692 65.697 110.443 1.00 19.48 371 ASP A C 1
ATOM 2301 O O . ASP A 1 297 ? 16.261 65.058 109.484 1.00 17.39 371 ASP A O 1
ATOM 2306 N N . PHE A 1 298 ? 17.212 65.090 111.534 1.00 19.12 372 PHE A N 1
ATOM 2307 C CA . PHE A 1 298 ? 17.292 63.625 111.641 1.00 19.77 372 PHE A CA 1
ATOM 2308 C C . PHE A 1 298 ? 15.950 62.913 111.468 1.00 22.06 372 PHE A C 1
ATOM 2309 O O . PHE A 1 298 ? 15.888 61.883 110.780 1.00 20.96 372 PHE A O 1
ATOM 2317 N N . TRP A 1 299 ? 14.886 63.447 112.100 1.00 18.95 373 TRP A N 1
ATOM 2318 C CA . TRP A 1 299 ? 13.566 62.841 112.069 1.00 20.95 373 TRP A CA 1
ATOM 2319 C C . TRP A 1 299 ? 12.777 63.177 110.822 1.00 22.22 373 TRP A C 1
ATOM 2320 O O . TRP A 1 299 ? 11.658 62.675 110.642 1.00 22.24 373 TRP A O 1
ATOM 2331 N N . GLN A 1 300 ? 13.371 63.988 109.936 1.00 18.17 374 GLN A N 1
ATOM 2332 C CA . GLN A 1 300 ? 12.746 64.431 108.687 1.00 18.14 374 GLN A CA 1
ATOM 2333 C C . GLN A 1 300 ? 11.391 65.101 108.943 1.00 23.95 374 GLN A C 1
ATOM 2334 O O . GLN A 1 300 ? 10.407 64.836 108.246 1.00 23.63 374 GLN A O 1
ATOM 2340 N N . LYS A 1 301 ? 11.357 65.960 109.980 1.00 21.22 375 LYS A N 1
ATOM 2341 C CA . LYS A 1 301 ? 10.185 66.752 110.370 1.00 20.88 375 LYS A CA 1
ATOM 2342 C C . LYS A 1 301 ? 10.340 68.176 109.812 1.00 22.12 375 LYS A C 1
ATOM 2343 O O . LYS A 1 301 ? 9.347 68.880 109.671 1.00 22.02 375 LYS A O 1
ATOM 2349 N N . MET A 1 302 ? 11.595 68.601 109.529 1.00 18.07 376 MET A N 1
ATOM 2350 C CA . MET A 1 302 ? 11.860 69.937 109.001 1.00 17.87 376 MET A CA 1
ATOM 2351 C C . MET A 1 302 ? 12.732 69.873 107.747 1.00 17.87 376 MET A C 1
ATOM 2352 O O . MET A 1 302 ? 13.640 69.061 107.642 1.00 17.31 376 MET A O 1
ATOM 2357 N N . LEU A 1 303 ? 12.475 70.792 106.832 1.00 16.85 377 LEU A N 1
ATOM 2358 C CA . LEU A 1 303 ? 13.209 70.948 105.584 1.00 15.53 377 LEU A CA 1
ATOM 2359 C C . LEU A 1 303 ? 13.730 72.374 105.571 1.00 18.85 377 LEU A C 1
ATOM 2360 O O . LEU A 1 303 ? 12.967 73.306 105.828 1.00 20.44 377 LEU A O 1
ATOM 2365 N N . ALA A 1 304 ? 15.014 72.540 105.274 1.00 15.05 378 ALA A N 1
ATOM 2366 C CA . ALA A 1 304 ? 15.625 73.857 105.236 1.00 15.57 378 ALA A CA 1
ATOM 2367 C C . ALA A 1 304 ? 16.402 74.122 103.961 1.00 15.86 378 ALA A C 1
ATOM 2368 O O . ALA A 1 304 ? 17.045 73.224 103.425 1.00 14.53 378 ALA A O 1
ATOM 2370 N N . LEU A 1 305 ? 16.326 75.366 103.458 1.00 14.16 379 LEU A N 1
ATOM 2371 C CA . LEU A 1 305 ? 17.056 75.774 102.262 1.00 13.84 379 LEU A CA 1
ATOM 2372 C C . LEU A 1 305 ? 17.378 77.265 102.364 1.00 15.84 379 LEU A C 1
ATOM 2373 O O . LEU A 1 305 ? 16.497 78.081 102.661 1.00 15.79 379 LEU A O 1
ATOM 2378 N N . GLY A 1 306 ? 18.620 77.601 102.077 1.00 13.08 380 GLY A N 1
ATOM 2379 C CA . GLY A 1 306 ? 19.028 78.996 102.051 1.00 13.98 380 GLY A CA 1
ATOM 2380 C C . GLY A 1 306 ? 18.900 79.541 100.641 1.00 17.34 380 GLY A C 1
ATOM 2381 O O . GLY A 1 306 ? 18.959 78.773 99.665 1.00 15.60 380 GLY A O 1
ATOM 2382 N N . ASN A 1 307 ? 18.781 80.880 100.506 1.00 14.71 381 ASN A N 1
ATOM 2383 C CA . ASN A 1 307 ? 18.677 81.436 99.166 1.00 15.31 381 ASN A CA 1
ATOM 2384 C C . ASN A 1 307 ? 19.876 82.334 98.835 1.00 17.67 381 ASN A C 1
ATOM 2385 O O . ASN A 1 307 ? 20.805 82.454 99.641 1.00 16.42 381 ASN A O 1
ATOM 2390 N N . GLN A 1 308 ? 19.910 82.900 97.616 1.00 16.89 382 GLN A N 1
ATOM 2391 C CA . GLN A 1 308 ? 21.112 83.620 97.194 1.00 17.50 382 GLN A CA 1
ATOM 2392 C C . GLN A 1 308 ? 21.306 84.994 97.849 1.00 20.28 382 GLN A C 1
ATOM 2393 O O . GLN A 1 308 ? 22.356 85.614 97.657 1.00 20.58 382 GLN A O 1
ATOM 2399 N N . VAL A 1 309 ? 20.306 85.467 98.618 1.00 16.44 383 VAL A N 1
ATOM 2400 C CA . VAL A 1 309 ? 20.407 86.758 99.286 1.00 16.10 383 VAL A CA 1
ATOM 2401 C C . VAL A 1 309 ? 20.379 86.610 100.816 1.00 19.22 383 VAL A C 1
ATOM 2402 O O . VAL A 1 309 ? 20.074 87.575 101.528 1.00 20.80 383 VAL A O 1
ATOM 2406 N N . GLY A 1 310 ? 20.716 85.409 101.293 1.00 17.52 384 GLY A N 1
ATOM 2407 C CA . GLY A 1 310 ? 20.843 85.184 102.728 1.00 16.66 384 GLY A CA 1
ATOM 2408 C C . GLY A 1 310 ? 19.597 84.879 103.525 1.00 18.93 384 GLY A C 1
ATOM 2409 O O . GLY A 1 310 ? 19.663 84.896 104.753 1.00 19.34 384 GLY A O 1
ATOM 2410 N N . LYS A 1 311 ? 18.462 84.584 102.861 1.00 17.48 385 LYS A N 1
ATOM 2411 C CA . LYS A 1 311 ? 17.252 84.193 103.597 1.00 17.96 385 LYS A CA 1
ATOM 2412 C C . LYS A 1 311 ? 17.291 82.681 103.786 1.00 20.78 385 LYS A C 1
ATOM 2413 O O . LYS A 1 311 ? 17.756 81.934 102.914 1.00 17.78 385 LYS A O 1
ATOM 2419 N N . LEU A 1 312 ? 16.758 82.232 104.900 1.00 17.27 386 LEU A N 1
ATOM 2420 C CA . LEU A 1 312 ? 16.703 80.820 105.238 1.00 18.08 386 LEU A CA 1
ATOM 2421 C C . LEU A 1 312 ? 15.247 80.363 105.377 1.00 23.25 386 LEU A C 1
ATOM 2422 O O . LEU A 1 312 ? 14.477 80.911 106.172 1.00 23.74 386 LEU A O 1
ATOM 2427 N N . TYR A 1 313 ? 14.836 79.437 104.530 1.00 18.81 387 TYR A N 1
ATOM 2428 C CA . TYR A 1 313 ? 13.469 78.929 104.541 1.00 18.82 387 TYR A CA 1
ATOM 2429 C C . TYR A 1 313 ? 13.402 77.612 105.296 1.00 21.83 387 TYR A C 1
ATOM 2430 O O . TYR A 1 313 ? 14.276 76.754 105.126 1.00 21.27 387 TYR A O 1
ATOM 2439 N N . VAL A 1 314 ? 12.372 77.463 106.146 1.00 19.92 388 VAL A N 1
ATOM 2440 C CA . VAL A 1 314 ? 12.146 76.246 106.916 1.00 18.97 388 VAL A CA 1
ATOM 2441 C C . VAL A 1 314 ? 10.672 75.813 106.769 1.00 23.36 388 VAL A C 1
ATOM 2442 O O . VAL A 1 314 ? 9.779 76.613 107.053 1.00 24.68 388 VAL A O 1
ATOM 2446 N N . TRP A 1 315 ? 10.431 74.565 106.334 1.00 19.07 389 TRP A N 1
ATOM 2447 C CA . TRP A 1 315 ? 9.074 74.020 106.196 1.00 20.33 389 TRP A CA 1
ATOM 2448 C C . TRP A 1 315 ? 8.877 72.882 107.172 1.00 23.61 389 TRP A C 1
ATOM 2449 O O . TRP A 1 315 ? 9.806 72.110 107.448 1.00 21.69 389 TRP A O 1
ATOM 2460 N N . ASP A 1 316 ? 7.634 72.723 107.630 1.00 22.70 390 ASP A N 1
ATOM 2461 C CA . ASP A 1 316 ? 7.244 71.629 108.488 1.00 22.34 390 ASP A CA 1
ATOM 2462 C C . ASP A 1 316 ? 6.790 70.512 107.544 1.00 25.44 390 ASP A C 1
ATOM 2463 O O . ASP A 1 316 ? 5.814 70.696 106.804 1.00 26.92 390 ASP A O 1
ATOM 2468 N N . LEU A 1 317 ? 7.523 69.378 107.528 1.00 21.10 391 LEU A N 1
ATOM 2469 C CA . LEU A 1 317 ? 7.201 68.232 106.667 1.00 20.71 391 LEU A CA 1
ATOM 2470 C C . LEU A 1 317 ? 6.044 67.374 107.199 1.00 29.28 391 LEU A C 1
ATOM 2471 O O . LEU A 1 317 ? 5.532 66.510 106.478 1.00 29.85 391 LEU A O 1
ATOM 2476 N N . GLU A 1 318 ? 5.635 67.600 108.451 1.00 28.72 392 GLU A N 1
ATOM 2477 C CA . GLU A 1 318 ? 4.586 66.805 109.081 1.00 31.83 392 GLU A CA 1
ATOM 2478 C C . GLU A 1 318 ? 3.179 67.389 108.901 1.00 42.93 392 GLU A C 1
ATOM 2479 O O . GLU A 1 318 ? 2.240 66.932 109.551 1.00 44.20 392 GLU A O 1
ATOM 2485 N N . VAL A 1 319 ? 3.034 68.394 108.020 1.00 43.95 393 VAL A N 1
ATOM 2486 C CA . VAL A 1 319 ? 1.740 69.006 107.734 1.00 47.05 393 VAL A CA 1
ATOM 2487 C C . VAL A 1 319 ? 1.307 68.754 106.269 1.00 54.41 393 VAL A C 1
ATOM 2488 O O . VAL A 1 319 ? 0.196 68.265 106.046 1.00 57.49 393 VAL A O 1
ATOM 2492 N N . GLU A 1 320 ? 2.184 69.069 105.292 1.00 50.26 394 GLU A N 1
ATOM 2493 C CA . GLU A 1 320 ? 1.918 68.957 103.852 1.00 78.19 394 GLU A CA 1
ATOM 2494 C C . GLU A 1 320 ? 1.681 67.531 103.373 1.00 110.20 394 GLU A C 1
ATOM 2495 O O . GLU A 1 320 ? 0.568 67.210 102.958 1.00 72.64 394 GLU A O 1
ATOM 2501 N N . CYS A 1 327 ? 5.480 77.823 105.782 1.00 39.47 401 CYS A N 1
ATOM 2502 C CA . CYS A 1 327 ? 6.912 78.104 105.631 1.00 38.75 401 CYS A CA 1
ATOM 2503 C C . CYS A 1 327 ? 7.375 79.270 106.540 1.00 38.37 401 CYS A C 1
ATOM 2504 O O . CYS A 1 327 ? 6.767 80.343 106.522 1.00 37.09 401 CYS A O 1
ATOM 2507 N N . THR A 1 328 ? 8.436 79.046 107.326 1.00 31.32 402 THR A N 1
ATOM 2508 C CA . THR A 1 328 ? 9.083 80.045 108.182 1.00 29.78 402 THR A CA 1
ATOM 2509 C C . THR A 1 328 ? 10.303 80.634 107.435 1.00 30.38 402 THR A C 1
ATOM 2510 O O . THR A 1 328 ? 11.137 79.877 106.925 1.00 27.41 402 THR A O 1
ATOM 2514 N N . THR A 1 329 ? 10.395 81.979 107.361 1.00 26.39 403 THR A N 1
ATOM 2515 C CA . THR A 1 329 ? 11.524 82.645 106.726 1.00 24.36 403 THR A CA 1
ATOM 2516 C C . THR A 1 329 ? 12.374 83.321 107.790 1.00 25.23 403 THR A C 1
ATOM 2517 O O . THR A 1 329 ? 11.894 84.203 108.518 1.00 24.23 403 THR A O 1
ATOM 2521 N N . LEU A 1 330 ? 13.648 82.927 107.848 1.00 20.24 404 LEU A N 1
ATOM 2522 C CA . LEU A 1 330 ? 14.627 83.437 108.793 1.00 19.35 404 LEU A CA 1
ATOM 2523 C C . LEU A 1 330 ? 15.547 84.416 108.090 1.00 22.88 404 LEU A C 1
ATOM 2524 O O . LEU A 1 330 ? 16.239 84.061 107.127 1.00 21.23 404 LEU A O 1
ATOM 2529 N N . THR A 1 331 ? 15.537 85.667 108.578 1.00 20.87 405 THR A N 1
ATOM 2530 C CA . THR A 1 331 ? 16.358 86.722 108.017 1.00 20.69 405 THR A CA 1
ATOM 2531 C C . THR A 1 331 ? 17.066 87.487 109.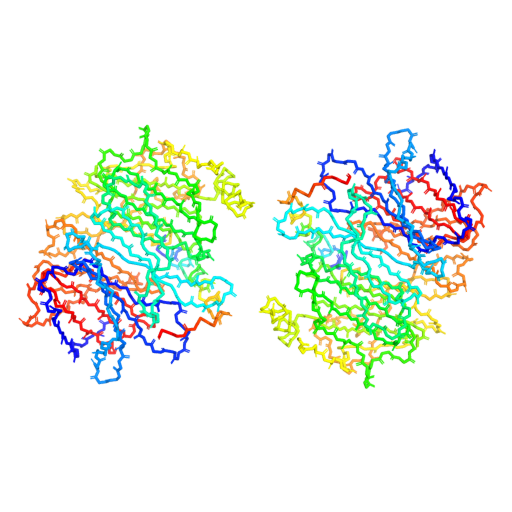095 1.00 23.12 405 THR A C 1
ATOM 2532 O O . THR A 1 331 ? 16.559 87.655 110.217 1.00 22.45 405 THR A O 1
ATOM 2536 N N . HIS A 1 332 ? 18.263 87.939 108.744 1.00 18.41 406 HIS A N 1
ATOM 2537 C CA . HIS A 1 332 ? 19.049 88.831 109.578 1.00 18.87 406 HIS A CA 1
ATOM 2538 C C . HIS A 1 332 ? 19.592 89.894 108.613 1.00 23.50 406 HIS A C 1
ATOM 2539 O O . HIS A 1 332 ? 20.103 89.556 107.529 1.00 23.48 406 HIS A O 1
ATOM 2546 N N . HIS A 1 333 ? 19.507 91.173 109.010 1.00 22.52 407 HIS A N 1
ATOM 2547 C CA . HIS A 1 333 ? 19.954 92.294 108.170 1.00 23.56 407 HIS A CA 1
ATOM 2548 C C . HIS A 1 333 ? 21.432 92.192 107.728 1.00 27.69 407 HIS A C 1
ATOM 2549 O O . HIS A 1 333 ? 21.778 92.723 106.666 1.00 27.85 407 HIS A O 1
ATOM 2556 N N . LYS A 1 334 ? 22.292 91.507 108.511 1.00 22.62 408 LYS A N 1
ATOM 2557 C CA . LYS A 1 334 ? 23.716 91.373 108.157 1.00 22.78 408 LYS A CA 1
ATOM 2558 C C . LYS A 1 334 ? 24.004 90.124 107.315 1.00 24.85 408 LYS A C 1
ATOM 2559 O O . LYS A 1 334 ? 25.121 89.957 106.811 1.00 25.29 408 LYS A O 1
ATOM 2565 N N . CYS A 1 335 ? 22.996 89.267 107.149 1.00 19.91 409 CYS A N 1
ATOM 2566 C CA . CYS A 1 335 ? 23.128 88.029 106.361 1.00 18.83 409 CYS A CA 1
ATOM 2567 C C . CYS A 1 335 ? 22.556 88.225 104.946 1.00 22.93 409 CYS A C 1
ATOM 2568 O O . CYS A 1 335 ? 21.351 88.088 104.733 1.00 21.28 409 CYS A O 1
ATOM 2571 N N . GLY A 1 336 ? 23.424 88.598 104.008 1.00 21.18 410 GLY A N 1
ATOM 2572 C CA . GLY A 1 336 ? 23.014 88.879 102.640 1.00 20.72 410 GLY A CA 1
ATOM 2573 C C . GLY A 1 336 ? 23.720 88.080 101.560 1.00 22.26 410 GLY A C 1
ATOM 2574 O O . GLY A 1 336 ? 23.414 88.263 100.381 1.00 21.52 410 GLY A O 1
ATOM 2575 N N . ALA A 1 337 ? 24.647 87.182 101.946 1.00 18.74 411 ALA A N 1
ATOM 2576 C CA . ALA A 1 337 ? 25.373 86.343 100.990 1.00 18.96 411 ALA A CA 1
ATOM 2577 C C . ALA A 1 337 ? 24.622 85.011 100.757 1.00 20.67 411 ALA A C 1
ATOM 2578 O O . ALA A 1 337 ? 23.837 84.587 101.606 1.00 18.80 411 ALA A O 1
ATOM 2580 N N . ALA A 1 338 ? 24.884 84.339 99.614 1.00 17.23 412 ALA A N 1
ATOM 2581 C CA . ALA A 1 338 ? 24.199 83.088 99.292 1.00 15.59 412 ALA A CA 1
ATOM 2582 C C . ALA A 1 338 ? 24.462 82.054 100.369 1.00 18.38 412 ALA A C 1
ATOM 2583 O O . ALA A 1 338 ? 25.611 81.864 100.739 1.00 18.14 412 ALA A O 1
ATOM 2585 N N . ILE A 1 339 ? 23.421 81.399 100.874 1.00 15.48 413 ILE A N 1
ATOM 2586 C CA . ILE A 1 339 ? 23.575 80.330 101.882 1.00 14.20 413 ILE A CA 1
ATOM 2587 C C . ILE A 1 339 ? 23.734 79.029 101.092 1.00 18.02 413 ILE A C 1
ATOM 2588 O O . ILE A 1 339 ? 22.768 78.531 100.503 1.00 16.91 413 ILE A O 1
ATOM 2593 N N . ARG A 1 340 ? 24.942 78.460 101.104 1.00 15.86 414 ARG A N 1
ATOM 2594 C CA . ARG A 1 340 ? 25.229 77.268 100.287 1.00 13.81 414 ARG A CA 1
ATOM 2595 C C . ARG A 1 340 ? 24.678 75.972 100.851 1.00 14.73 414 ARG A C 1
ATOM 2596 O O . ARG A 1 340 ? 24.286 75.073 100.095 1.00 15.60 414 ARG A O 1
ATOM 2604 N N . GLN A 1 341 ? 24.741 75.827 102.173 1.00 11.64 415 GLN A N 1
ATOM 2605 C CA . GLN A 1 341 ? 24.221 74.637 102.836 1.00 11.40 415 GLN A CA 1
ATOM 2606 C C . GLN A 1 341 ? 23.892 75.004 104.269 1.00 14.21 415 GLN A C 1
ATOM 2607 O O . GLN A 1 341 ? 24.433 75.974 104.825 1.00 13.60 415 GLN A O 1
ATOM 2613 N N . THR A 1 342 ? 22.969 74.232 104.851 1.00 12.30 416 THR A N 1
ATOM 2614 C CA . THR A 1 342 ? 22.575 74.368 106.235 1.00 12.32 416 THR A CA 1
ATOM 2615 C C . THR A 1 342 ? 22.720 72.991 106.894 1.00 14.21 416 THR A C 1
ATOM 2616 O O . THR A 1 342 ? 22.775 71.957 106.207 1.00 14.19 416 THR A O 1
ATOM 2620 N N . SER A 1 343 ? 22.695 72.980 108.225 1.00 11.28 417 SER A N 1
ATOM 2621 C CA . SER A 1 343 ? 22.718 71.731 108.970 1.00 11.80 417 SER A CA 1
ATOM 2622 C C . SER A 1 343 ? 21.979 71.895 110.278 1.00 14.72 417 SER A C 1
ATOM 2623 O O . SER A 1 343 ? 22.245 72.853 111.002 1.00 14.44 417 SER A O 1
ATOM 2626 N N . PHE A 1 344 ? 21.059 70.959 110.576 1.00 12.41 418 PHE A N 1
ATOM 2627 C CA . PHE A 1 344 ? 20.401 70.917 111.875 1.00 12.44 418 PHE A CA 1
ATOM 2628 C C . PHE A 1 344 ? 21.247 70.075 112.844 1.00 16.27 418 PHE A C 1
ATOM 2629 O O . PHE A 1 344 ? 21.823 69.058 112.427 1.00 15.57 418 PHE A O 1
ATOM 2637 N N . SER A 1 345 ? 21.244 70.433 114.150 1.00 15.27 419 SER A N 1
ATOM 2638 C CA . SER A 1 345 ? 21.837 69.563 115.182 1.00 15.20 419 SER A CA 1
ATOM 2639 C C . SER A 1 345 ? 20.931 68.309 115.222 1.00 18.87 419 SER A C 1
ATOM 2640 O O . SER A 1 345 ? 19.800 68.343 114.714 1.00 18.42 419 SER A O 1
ATOM 2643 N N . ARG A 1 346 ? 21.418 67.197 115.766 1.00 18.65 420 ARG A N 1
ATOM 2644 C CA . ARG A 1 346 ? 20.616 65.968 115.805 1.00 19.63 420 ARG A CA 1
ATOM 2645 C C . ARG A 1 346 ? 19.254 66.148 116.517 1.00 23.55 420 ARG A C 1
ATOM 2646 O O . ARG A 1 346 ? 18.266 65.579 116.068 1.00 24.44 420 ARG A O 1
ATOM 2654 N N . ASP A 1 347 ? 19.208 66.932 117.594 1.00 22.70 421 ASP A N 1
ATOM 2655 C CA . ASP A 1 347 ? 17.968 67.158 118.352 1.00 23.72 421 ASP A CA 1
ATOM 2656 C C . ASP A 1 347 ? 17.116 68.280 117.719 1.00 27.12 421 ASP A C 1
ATOM 2657 O O . ASP A 1 347 ? 16.085 68.637 118.283 1.00 27.04 421 ASP A O 1
ATOM 2662 N N . SER A 1 348 ? 17.588 68.857 116.575 1.00 22.45 422 SER A N 1
ATOM 2663 C CA . SER A 1 348 ? 16.956 69.939 115.812 1.00 22.01 422 SER A CA 1
ATOM 2664 C C . SER A 1 348 ? 16.817 71.249 116.623 1.00 23.86 422 SER A C 1
ATOM 2665 O O . SER A 1 348 ? 16.038 72.114 116.228 1.00 24.55 422 SER A O 1
ATOM 2668 N N . SER A 1 349 ? 17.600 71.417 117.702 1.00 19.26 423 SER A N 1
ATOM 2669 C CA . SER A 1 349 ? 17.529 72.641 118.517 1.00 19.38 423 SER A CA 1
ATOM 2670 C C . SER A 1 349 ? 18.324 73.764 117.880 1.00 20.37 423 SER A C 1
ATOM 2671 O O . SER A 1 349 ? 18.068 74.930 118.182 1.00 20.01 423 SER A O 1
ATOM 2674 N N . ILE A 1 350 ? 19.308 73.414 117.016 1.00 16.02 424 ILE A N 1
ATOM 2675 C CA . ILE A 1 350 ? 20.183 74.383 116.360 1.00 14.87 424 ILE A CA 1
ATOM 2676 C C . ILE A 1 350 ? 20.181 74.167 114.861 1.00 18.66 424 ILE A C 1
ATOM 2677 O O . ILE A 1 350 ? 20.265 73.022 114.399 1.00 18.00 424 ILE A O 1
ATOM 2682 N N . LEU A 1 351 ? 20.178 75.275 114.123 1.00 14.41 425 LEU A N 1
ATOM 2683 C CA . LEU A 1 351 ? 20.274 75.285 112.667 1.00 14.32 425 LEU A CA 1
ATOM 2684 C C . LEU A 1 351 ? 21.421 76.219 112.292 1.00 17.25 425 LEU A C 1
ATOM 2685 O O . LEU A 1 351 ? 21.404 77.393 112.677 1.00 16.62 425 LEU A O 1
ATOM 2690 N N . ILE A 1 352 ? 22.423 75.701 111.580 1.00 13.43 426 ILE A N 1
ATOM 2691 C CA . ILE A 1 352 ? 23.582 76.496 111.123 1.00 12.34 426 ILE A CA 1
ATOM 2692 C C . ILE A 1 352 ? 23.499 76.702 109.604 1.00 14.45 426 ILE A C 1
ATOM 2693 O O . ILE A 1 352 ? 23.208 75.756 108.868 1.00 14.37 426 ILE A O 1
ATOM 2698 N N . ALA A 1 353 ? 23.776 77.929 109.143 1.00 12.00 427 ALA A N 1
ATOM 2699 C CA . ALA A 1 353 ? 23.795 78.262 107.726 1.00 12.60 427 ALA A CA 1
ATOM 2700 C C . ALA A 1 353 ? 25.193 78.787 107.409 1.00 17.15 427 ALA A C 1
ATOM 2701 O O . ALA A 1 353 ? 25.768 79.502 108.238 1.00 16.53 427 ALA A O 1
ATOM 2703 N N . VAL A 1 354 ? 25.767 78.377 106.256 1.00 13.05 428 VAL A N 1
ATOM 2704 C CA . VAL A 1 354 ? 27.094 78.836 105.835 1.00 13.84 428 VAL A CA 1
ATOM 2705 C C . VAL A 1 354 ? 26.952 79.516 104.472 1.00 16.71 428 VAL A C 1
ATOM 2706 O O . VAL A 1 354 ? 26.119 79.093 103.659 1.00 14.56 428 VAL A O 1
ATOM 2710 N N . CYS A 1 355 ? 27.785 80.542 104.222 1.00 14.68 429 CYS A N 1
ATOM 2711 C CA . CYS A 1 355 ? 27.632 81.479 103.117 1.00 15.67 429 CYS A CA 1
ATOM 2712 C C . CYS A 1 355 ? 28.803 81.626 102.212 1.00 17.85 429 CYS A C 1
ATOM 2713 O O . CYS A 1 355 ? 29.937 81.333 102.580 1.00 18.72 429 CYS A O 1
ATOM 2716 N N . ASP A 1 356 ? 28.530 82.231 101.060 1.00 15.07 430 ASP A N 1
ATOM 2717 C CA . ASP A 1 356 ? 29.510 82.562 100.033 1.00 15.69 430 ASP A CA 1
ATOM 2718 C C . ASP A 1 356 ? 30.578 83.560 100.505 1.00 20.36 430 ASP A C 1
ATOM 2719 O O . ASP A 1 356 ? 31.631 83.645 99.876 1.00 20.24 430 ASP A O 1
ATOM 2724 N N . ASP A 1 357 ? 30.311 84.318 101.593 1.00 19.41 431 ASP A N 1
ATOM 2725 C CA . ASP A 1 357 ? 31.278 85.301 102.095 1.00 21.81 431 ASP A CA 1
ATOM 2726 C C . ASP A 1 357 ? 32.055 84.764 103.330 1.00 25.55 431 ASP A C 1
ATOM 2727 O O . ASP A 1 357 ? 32.612 85.568 104.094 1.00 25.18 431 ASP A O 1
ATOM 2732 N N . ALA A 1 358 ? 32.077 83.411 103.526 1.00 20.66 432 ALA A N 1
ATOM 2733 C CA . ALA A 1 358 ? 32.759 82.731 104.646 1.00 20.21 432 ALA A CA 1
ATOM 2734 C C . ALA A 1 358 ? 32.026 82.944 105.979 1.00 22.40 432 ALA A C 1
ATOM 2735 O O . ALA A 1 358 ? 32.586 82.639 107.037 1.00 22.41 432 ALA A O 1
ATOM 2737 N N . SER A 1 359 ? 30.793 83.484 105.943 1.00 18.21 433 SER A N 1
ATOM 2738 C CA . SER A 1 359 ? 30.065 83.679 107.190 1.00 18.25 433 SER A CA 1
ATOM 2739 C C . SER A 1 359 ? 29.254 82.444 107.599 1.00 20.47 433 SER A C 1
ATOM 2740 O O . SER A 1 359 ? 28.842 81.630 106.764 1.00 18.92 433 SER A O 1
ATOM 2743 N N . ILE A 1 360 ? 29.052 82.309 108.905 1.00 18.13 434 ILE A N 1
ATOM 2744 C CA . ILE A 1 360 ? 28.378 81.184 109.560 1.00 16.69 434 ILE A CA 1
ATOM 2745 C C . ILE A 1 360 ? 27.318 81.803 110.451 1.00 19.61 434 ILE A C 1
ATOM 2746 O O . ILE A 1 360 ? 27.609 82.762 111.161 1.00 19.83 434 ILE A O 1
ATOM 2751 N N . TRP A 1 361 ? 26.096 81.262 110.420 1.00 16.87 435 TRP A N 1
ATOM 2752 C CA . TRP A 1 361 ? 24.976 81.830 111.183 1.00 16.71 435 TRP A CA 1
ATOM 2753 C C . TRP A 1 361 ? 24.365 80.769 112.061 1.00 18.16 435 TRP A C 1
ATOM 2754 O O . TRP A 1 361 ? 24.039 79.693 111.564 1.00 15.40 435 TRP A O 1
ATOM 2765 N N . ARG A 1 362 ? 24.152 81.084 113.349 1.00 16.08 436 ARG A N 1
ATOM 2766 C CA . ARG A 1 362 ? 23.536 80.134 114.260 1.00 15.83 436 ARG A CA 1
ATOM 2767 C C . ARG A 1 362 ? 22.110 80.553 114.623 1.00 19.56 436 ARG A C 1
ATOM 2768 O O . ARG A 1 362 ? 21.894 81.609 115.215 1.00 19.33 436 ARG A O 1
ATOM 2776 N N . TRP A 1 363 ? 21.156 79.681 114.323 1.00 17.96 437 TRP A N 1
ATOM 2777 C CA . TRP A 1 363 ? 19.730 79.869 114.607 1.00 17.27 437 TRP A CA 1
ATOM 2778 C C . TRP A 1 363 ? 19.284 78.833 115.640 1.00 19.64 437 TRP A C 1
ATOM 2779 O O . TRP A 1 363 ? 19.438 77.627 115.407 1.00 18.64 437 TRP A O 1
ATOM 2790 N N . ASP A 1 364 ? 18.779 79.304 116.792 1.00 17.51 438 ASP A N 1
ATOM 2791 C CA . ASP A 1 364 ? 18.322 78.399 117.849 1.00 17.80 438 ASP A CA 1
ATOM 2792 C C . ASP A 1 364 ? 16.817 78.324 117.852 1.00 24.02 438 ASP A C 1
ATOM 2793 O O . ASP A 1 364 ? 16.161 79.357 117.767 1.00 22.27 438 ASP A O 1
ATOM 2798 N N . ARG A 1 365 ? 16.275 77.100 117.921 1.00 23.38 439 ARG A N 1
ATOM 2799 C CA . ARG A 1 365 ? 14.831 76.873 117.902 1.00 26.15 439 ARG A CA 1
ATOM 2800 C C . ARG A 1 365 ? 14.222 77.407 119.190 1.00 34.84 439 ARG A C 1
ATOM 2801 O O . ARG A 1 365 ? 14.754 77.145 120.270 1.00 35.81 439 ARG A O 1
ATOM 2809 N N . LEU A 1 366 ? 13.152 78.216 119.067 1.00 32.26 440 LEU A N 1
ATOM 2810 C CA . LEU A 1 366 ? 12.460 78.815 120.215 1.00 45.36 440 LEU A CA 1
ATOM 2811 C C . LEU A 1 366 ? 11.514 77.841 120.920 1.00 83.13 440 LEU A C 1
ATOM 2812 O O . LEU A 1 366 ? 11.085 76.847 120.337 1.00 52.66 440 LEU A O 1
ATOM 2817 N N . TYR B 1 6 ? 10.678 6.979 112.426 1.00 43.09 80 TYR B N 1
ATOM 2818 C CA . TYR B 1 6 ? 12.127 7.071 112.283 1.00 41.76 80 TYR B CA 1
ATOM 2819 C C . TYR B 1 6 ? 12.765 5.699 112.395 1.00 44.84 80 TYR B C 1
ATOM 2820 O O . TYR B 1 6 ? 12.647 5.036 113.428 1.00 45.41 80 TYR B O 1
ATOM 2829 N N . SER B 1 7 ? 13.424 5.273 111.313 1.00 39.11 81 SER B N 1
ATOM 2830 C CA . SER B 1 7 ? 14.086 3.974 111.193 1.00 37.54 81 SER B CA 1
ATOM 2831 C C . SER B 1 7 ? 15.539 4.149 110.755 1.00 33.97 81 SER B C 1
ATOM 2832 O O . SER B 1 7 ? 15.841 5.045 109.971 1.00 33.50 81 SER B O 1
ATOM 2835 N N . PHE B 1 8 ? 16.424 3.274 111.244 1.00 26.43 82 PHE B N 1
ATOM 2836 C CA . PHE B 1 8 ? 17.863 3.301 110.949 1.00 23.11 82 PHE B CA 1
ATOM 2837 C C . PHE B 1 8 ? 18.422 1.888 110.792 1.00 25.32 82 PHE B C 1
ATOM 2838 O O . PHE B 1 8 ? 17.905 0.944 111.391 1.00 25.32 82 PHE B O 1
ATOM 2846 N N . LYS B 1 9 ? 19.515 1.765 110.043 1.00 20.92 83 LYS B N 1
ATOM 2847 C CA . LYS B 1 9 ? 20.223 0.514 109.799 1.00 20.59 83 LYS B CA 1
ATOM 2848 C C . LYS B 1 9 ? 21.677 0.700 110.161 1.00 20.26 83 LYS B C 1
ATOM 2849 O O . LYS B 1 9 ? 22.254 1.737 109.820 1.00 19.52 83 LYS B O 1
ATOM 2851 N N . CYS B 1 10 ? 22.282 -0.289 110.822 1.00 17.92 84 CYS B N 1
ATOM 2852 C CA . CYS B 1 10 ? 23.696 -0.183 111.188 1.00 18.12 84 CYS B CA 1
ATOM 2853 C C . CYS B 1 10 ? 24.509 -0.597 109.979 1.00 19.77 84 CYS B C 1
ATOM 2854 O O . CYS B 1 10 ? 24.440 -1.751 109.539 1.00 22.40 84 CYS B O 1
ATOM 2857 N N . VAL B 1 11 ? 25.262 0.364 109.420 1.00 16.22 85 VAL B N 1
ATOM 2858 C CA . VAL B 1 11 ? 25.998 0.103 108.181 1.00 16.97 85 VAL B CA 1
ATOM 2859 C C . VAL B 1 11 ? 27.486 -0.149 108.358 1.00 20.85 85 VAL B C 1
ATOM 2860 O O . VAL B 1 11 ? 28.136 -0.696 107.451 1.00 20.51 85 VAL B O 1
ATOM 2864 N N . ASN B 1 12 ? 28.042 0.287 109.482 1.00 18.30 86 ASN B N 1
ATOM 2865 C CA . ASN B 1 12 ? 29.469 0.142 109.730 1.00 17.99 86 ASN B CA 1
ATOM 2866 C C . ASN B 1 12 ? 29.804 0.395 111.179 1.00 19.23 86 ASN B C 1
ATOM 2867 O O . ASN B 1 12 ? 29.018 0.982 111.935 1.00 17.83 86 ASN B O 1
ATOM 2872 N N . SER B 1 13 ? 31.011 -0.015 111.553 1.00 16.69 87 SER B N 1
ATOM 2873 C CA . SER B 1 13 ? 31.583 0.198 112.879 1.00 15.67 87 SER B CA 1
ATOM 2874 C C . SER B 1 13 ? 33.085 0.023 112.822 1.00 21.63 87 SER B C 1
ATOM 2875 O O . SER B 1 13 ? 33.604 -0.581 111.882 1.00 21.47 87 SER B O 1
ATOM 2878 N N . LEU B 1 14 ? 33.782 0.575 113.809 1.00 17.88 88 LEU B N 1
ATOM 2879 C CA . LEU B 1 14 ? 35.228 0.422 113.974 1.00 20.44 88 LEU B CA 1
ATOM 2880 C C . LEU B 1 14 ? 35.594 0.582 115.451 1.00 23.05 88 LEU B C 1
ATOM 2881 O O . LEU B 1 14 ? 34.746 0.946 116.268 1.00 21.57 88 LEU B O 1
ATOM 2886 N N . LYS B 1 15 ? 36.860 0.339 115.780 1.00 20.43 89 LYS B N 1
ATOM 2887 C CA . LYS B 1 15 ? 37.347 0.524 117.143 1.00 20.37 89 LYS B CA 1
ATOM 2888 C C . LYS B 1 15 ? 38.648 1.306 117.037 1.00 23.54 89 LYS B C 1
ATOM 2889 O O . LYS B 1 15 ? 39.495 0.989 116.195 1.00 23.39 89 LYS B O 1
ATOM 2895 N N . GLU B 1 16 ? 38.805 2.332 117.877 1.00 20.36 90 GLU B N 1
ATOM 2896 C CA . GLU B 1 16 ? 40.045 3.117 117.915 1.00 20.20 90 GLU B CA 1
ATOM 2897 C C . GLU B 1 16 ? 41.100 2.289 118.663 1.00 24.26 90 GLU B C 1
ATOM 2898 O O . GLU B 1 16 ? 40.767 1.614 119.644 1.00 23.45 90 GLU B O 1
ATOM 2904 N N . ASP B 1 17 ? 42.354 2.327 118.204 1.00 23.99 91 ASP B N 1
ATOM 2905 C CA . ASP B 1 17 ? 43.398 1.436 118.731 1.00 26.34 91 ASP B CA 1
ATOM 2906 C C . ASP B 1 17 ? 43.857 1.745 120.175 1.00 30.55 91 ASP B C 1
ATOM 2907 O O . ASP B 1 17 ? 44.503 0.892 120.772 1.00 31.59 91 ASP B O 1
ATOM 2912 N N . HIS B 1 18 ? 43.457 2.892 120.768 1.00 26.16 92 HIS B N 1
ATOM 2913 C CA . HIS B 1 18 ? 43.830 3.208 122.153 1.00 25.06 92 HIS B CA 1
ATOM 2914 C C . HIS B 1 18 ? 43.022 2.351 123.173 1.00 27.63 92 HIS B C 1
ATOM 2915 O O . HIS B 1 18 ? 43.443 2.249 124.327 1.00 27.32 92 HIS B O 1
ATOM 2922 N N . ASN B 1 19 ? 41.871 1.748 122.745 1.00 24.36 93 ASN B N 1
ATOM 2923 C CA . ASN B 1 19 ? 40.990 0.892 123.576 1.00 23.84 93 ASN B CA 1
ATOM 2924 C C . ASN B 1 19 ? 40.406 1.594 124.823 1.00 27.34 93 ASN B C 1
ATOM 2925 O O . ASN B 1 19 ? 39.947 0.921 125.751 1.00 26.67 93 ASN B O 1
ATOM 2930 N N . GLN B 1 20 ? 40.390 2.938 124.836 1.00 22.72 94 GLN B N 1
ATOM 2931 C CA . GLN B 1 20 ? 39.875 3.696 125.979 1.00 21.06 94 GLN B CA 1
ATOM 2932 C C . GLN B 1 20 ? 38.492 4.229 125.681 1.00 22.97 94 GLN B C 1
ATOM 2933 O O . GLN B 1 20 ? 38.134 4.329 124.507 1.00 22.10 94 GLN B O 1
ATOM 2939 N N . PRO B 1 21 ? 37.696 4.587 126.709 1.00 20.88 95 PRO B N 1
ATOM 2940 C CA . PRO B 1 21 ? 36.357 5.108 126.431 1.00 19.52 95 PRO B CA 1
ATOM 2941 C C . PRO B 1 21 ? 36.349 6.334 125.532 1.00 20.90 95 PRO B C 1
ATOM 2942 O O . PRO B 1 21 ? 37.212 7.187 125.660 1.00 19.04 95 PRO B O 1
ATOM 2946 N N . LEU B 1 22 ? 35.384 6.396 124.605 1.00 16.84 96 LEU B N 1
ATOM 2947 C CA . LEU B 1 22 ? 35.166 7.590 123.792 1.00 15.11 96 LEU B CA 1
ATOM 2948 C C . LEU B 1 22 ? 34.035 8.314 124.523 1.00 15.95 96 LEU B C 1
ATOM 2949 O O . LEU B 1 22 ? 32.962 7.733 124.731 1.00 16.15 96 LEU B O 1
ATOM 2954 N N . PHE B 1 23 ? 34.313 9.527 125.017 1.00 14.35 97 PHE B N 1
ATOM 2955 C CA . PHE B 1 23 ? 33.314 10.258 125.803 1.00 12.59 97 PHE B CA 1
ATOM 2956 C C . PHE B 1 23 ? 32.525 11.274 125.004 1.00 17.00 97 PHE B C 1
ATOM 2957 O O . PHE B 1 23 ? 31.477 11.731 125.453 1.00 14.53 97 PHE B O 1
ATOM 2965 N N . GLY B 1 24 ? 33.040 11.661 123.855 1.00 14.55 98 GLY B N 1
ATOM 2966 C CA . GLY B 1 24 ? 32.386 12.685 123.058 1.00 13.13 98 GLY B CA 1
ATOM 2967 C C . GLY B 1 24 ? 32.449 12.402 121.578 1.00 15.15 98 GLY B C 1
ATOM 2968 O O . GLY B 1 24 ? 33.388 11.777 121.078 1.00 13.67 98 GLY B O 1
ATOM 2969 N N . VAL B 1 25 ? 31.422 12.848 120.879 1.00 12.18 99 VAL B N 1
ATOM 2970 C CA . VAL B 1 25 ? 31.365 12.749 119.429 1.00 11.41 99 VAL B CA 1
ATOM 2971 C C . VAL B 1 25 ? 30.522 13.913 118.922 1.00 14.86 99 VAL B C 1
ATOM 2972 O O . VAL B 1 25 ? 29.494 14.215 119.518 1.00 13.79 99 VAL B O 1
ATOM 2976 N N . GLN B 1 26 ? 30.945 14.561 117.823 1.00 12.52 100 GLN B N 1
ATOM 2977 C CA . GLN B 1 26 ? 30.176 15.672 117.264 1.00 11.78 100 GLN B CA 1
ATOM 2978 C C . GLN B 1 26 ? 30.388 15.720 115.765 1.00 15.72 100 GLN B C 1
ATOM 2979 O O . GLN B 1 26 ? 31.525 15.856 115.306 1.00 15.19 100 GLN B O 1
ATOM 2985 N N . PHE B 1 27 ? 29.298 15.709 114.997 1.00 13.83 101 PHE B N 1
ATOM 2986 C CA . PHE B 1 27 ? 29.374 16.045 113.600 1.00 14.05 101 PHE B CA 1
ATOM 2987 C C . PHE B 1 27 ? 29.594 17.573 113.530 1.00 15.77 101 PHE B C 1
ATOM 2988 O O . PHE B 1 27 ? 29.138 18.333 114.408 1.00 14.82 101 PHE B O 1
ATOM 2996 N N . ASN B 1 28 ? 30.273 18.008 112.484 1.00 14.59 102 ASN B N 1
ATOM 2997 C CA . ASN B 1 28 ? 30.498 19.431 112.198 1.00 15.89 102 ASN B CA 1
ATOM 2998 C C . ASN B 1 28 ? 29.255 19.970 111.489 1.00 20.49 102 ASN B C 1
ATOM 2999 O O . ASN B 1 28 ? 29.112 19.764 110.289 1.00 22.64 102 ASN B O 1
ATOM 3004 N N . TRP B 1 29 ? 28.341 20.634 112.230 1.00 17.90 103 TRP B N 1
ATOM 3005 C CA . TRP B 1 29 ? 27.130 21.207 111.651 1.00 19.36 103 TRP B CA 1
ATOM 3006 C C . TRP B 1 29 ? 27.404 22.541 110.901 1.00 24.32 103 TRP B C 1
ATOM 3007 O O . TRP B 1 29 ? 26.472 23.129 110.347 1.00 25.07 103 TRP B O 1
ATOM 3018 N N . HIS B 1 30 ? 28.663 23.022 110.907 1.00 20.15 104 HIS B N 1
ATOM 3019 C CA . HIS B 1 30 ? 28.996 24.257 110.188 1.00 21.91 104 HIS B CA 1
ATOM 3020 C C . HIS B 1 30 ? 29.288 24.034 108.723 1.00 29.19 104 HIS B C 1
ATOM 3021 O O . HIS B 1 30 ? 29.187 24.998 107.953 1.00 31.08 104 HIS B O 1
ATOM 3028 N N . SER B 1 31 ? 29.622 22.779 108.312 1.00 25.76 105 SER B N 1
ATOM 3029 C CA . SER B 1 31 ? 29.892 22.474 106.900 1.00 26.50 105 SER B CA 1
ATOM 3030 C C . SER B 1 31 ? 28.671 22.796 106.030 1.00 30.79 105 SER B C 1
ATOM 3031 O O . SER B 1 31 ? 27.542 22.598 106.470 1.00 29.15 105 SER B O 1
ATOM 3034 N N . LYS B 1 32 ? 28.890 23.342 104.820 1.00 29.86 106 LYS B N 1
ATOM 3035 C CA . LYS B 1 32 ? 27.776 23.725 103.959 1.00 31.76 106 LYS B CA 1
ATOM 3036 C C . LYS B 1 32 ? 27.150 22.525 103.237 1.00 37.95 106 LYS B C 1
ATOM 3037 O O . LYS B 1 32 ? 27.795 21.476 103.090 1.00 35.45 106 LYS B O 1
ATOM 3039 N N . GLU B 1 33 ? 25.865 22.673 102.833 1.00 37.51 107 GLU B N 1
ATOM 3040 C CA . GLU B 1 33 ? 25.109 21.64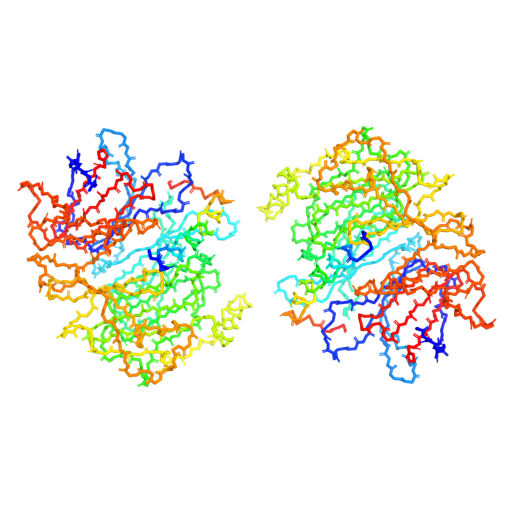4 102.122 1.00 39.15 107 GLU B CA 1
ATOM 3041 C C . GLU B 1 33 ? 25.933 21.184 100.916 1.00 43.52 107 GLU B C 1
ATOM 3042 O O . GLU B 1 33 ? 26.499 22.016 100.200 1.00 43.07 107 GLU B O 1
ATOM 3048 N N . GLY B 1 34 ? 26.066 19.871 100.780 1.00 40.90 108 GLY B N 1
ATOM 3049 C CA . GLY B 1 34 ? 26.850 19.270 99.710 1.00 41.75 108 GLY B CA 1
ATOM 3050 C C . GLY B 1 34 ? 28.257 18.888 100.120 1.00 43.80 108 GLY B C 1
ATOM 3051 O O . GLY B 1 34 ? 28.852 17.997 99.502 1.00 45.40 108 GLY B O 1
ATOM 3052 N N . ASP B 1 35 ? 28.806 19.539 101.166 1.00 35.71 109 ASP B N 1
ATOM 3053 C CA . ASP B 1 35 ? 30.155 19.217 101.625 1.00 33.81 109 ASP B CA 1
ATOM 3054 C C . ASP B 1 35 ? 30.164 17.912 102.440 1.00 33.91 109 ASP B C 1
ATOM 3055 O O . ASP B 1 35 ? 29.116 17.535 102.974 1.00 32.34 109 ASP B O 1
ATOM 3060 N N . PRO B 1 36 ? 31.287 17.159 102.481 1.00 31.20 110 PRO B N 1
ATOM 3061 C CA . PRO B 1 36 ? 31.267 15.851 103.164 1.00 29.59 110 PRO B CA 1
ATOM 3062 C C . PRO B 1 36 ? 30.932 15.933 104.641 1.00 31.42 110 PRO B C 1
ATOM 3063 O O . PRO B 1 36 ? 31.267 16.929 105.293 1.00 30.96 110 PRO B O 1
ATOM 3067 N N . LEU B 1 37 ? 30.227 14.909 105.135 1.00 25.32 111 LEU B N 1
ATOM 3068 C CA . LEU B 1 37 ? 29.817 14.860 106.537 1.00 24.91 111 LEU B CA 1
ATOM 3069 C C . LEU B 1 37 ? 30.993 14.408 107.386 1.00 27.64 111 LEU B C 1
ATOM 3070 O O . LEU B 1 37 ? 31.484 13.288 107.223 1.00 26.89 111 LEU B O 1
ATOM 3075 N N . VAL B 1 38 ? 31.472 15.314 108.257 1.00 22.48 112 VAL B N 1
ATOM 3076 C CA . VAL B 1 38 ? 32.643 15.093 109.101 1.00 21.52 112 VAL B CA 1
ATOM 3077 C C . VAL B 1 38 ? 32.248 15.021 110.568 1.00 19.78 112 VAL B C 1
ATOM 3078 O O . VAL B 1 38 ? 31.427 15.804 111.011 1.00 18.22 112 VAL B O 1
ATOM 3082 N N . PHE B 1 39 ? 32.823 14.069 111.314 1.00 16.89 113 PHE B N 1
ATOM 3083 C CA . PHE B 1 39 ? 32.637 14.006 112.758 1.00 14.66 113 PHE B CA 1
ATOM 3084 C C . PHE B 1 39 ? 33.946 13.819 113.505 1.00 18.83 113 PHE B C 1
ATOM 3085 O O . PHE B 1 39 ? 34.907 13.288 112.956 1.00 18.71 113 PHE B O 1
ATOM 3093 N N . ALA B 1 40 ? 34.001 14.333 114.754 1.00 16.53 114 ALA B N 1
ATOM 3094 C CA . ALA B 1 40 ? 35.165 14.191 115.609 1.00 16.93 114 ALA B CA 1
ATOM 3095 C C . ALA B 1 40 ? 34.770 13.283 116.768 1.00 17.83 114 ALA B C 1
ATOM 3096 O O . ALA B 1 40 ? 33.657 13.394 117.266 1.00 16.71 114 ALA B O 1
ATOM 3098 N N . THR B 1 41 ? 35.711 12.504 117.273 1.00 15.08 115 THR B N 1
ATOM 3099 C CA . THR B 1 41 ? 35.531 11.707 118.484 1.00 15.16 115 THR B CA 1
ATOM 3100 C C . THR B 1 41 ? 36.618 12.129 119.449 1.00 18.49 115 THR B C 1
ATOM 3101 O O . THR B 1 41 ? 37.698 12.555 119.023 1.00 18.43 115 THR B O 1
ATOM 3105 N N . VAL B 1 42 ? 36.349 11.996 120.754 1.00 15.92 116 VAL B N 1
ATOM 3106 C CA . VAL B 1 42 ? 37.333 12.302 121.785 1.00 16.21 116 VAL B CA 1
ATOM 3107 C C . VAL B 1 42 ? 37.330 11.225 122.834 1.00 20.09 116 VAL B C 1
ATOM 3108 O O . VAL B 1 42 ? 36.274 10.817 123.304 1.00 18.51 116 VAL B O 1
ATOM 3112 N N . GLY B 1 43 ? 38.516 10.845 123.249 1.00 19.41 117 GLY B N 1
ATOM 3113 C CA . GLY B 1 43 ? 38.730 9.839 124.282 1.00 20.40 117 GLY B CA 1
ATOM 3114 C C . GLY B 1 43 ? 40.215 9.621 124.433 1.00 25.05 117 GLY B C 1
ATOM 3115 O O . GLY B 1 43 ? 40.975 10.011 123.543 1.00 21.88 117 GLY B O 1
ATOM 3116 N N . SER B 1 44 ? 40.657 9.033 125.570 1.00 25.10 118 SER B N 1
ATOM 3117 C CA . SER B 1 44 ? 42.094 8.882 125.861 1.00 25.72 118 SER B CA 1
ATOM 3118 C C . SER B 1 44 ? 42.695 10.323 125.711 1.00 27.00 118 SER B C 1
ATOM 3119 O O . SER B 1 44 ? 41.978 11.292 125.987 1.00 24.99 118 SER B O 1
ATOM 3122 N N . ASN B 1 45 ? 43.928 10.473 125.194 1.00 23.55 119 ASN B N 1
ATOM 3123 C CA . ASN B 1 45 ? 44.553 11.779 124.950 1.00 24.19 119 ASN B CA 1
ATOM 3124 C C . ASN B 1 45 ? 44.424 12.101 123.446 1.00 28.57 119 ASN B C 1
ATOM 3125 O O . ASN B 1 45 ? 45.318 12.711 122.849 1.00 30.26 119 ASN B O 1
ATOM 3130 N N . ARG B 1 46 ? 43.316 11.666 122.831 1.00 23.70 120 ARG B N 1
ATOM 3131 C CA . ARG B 1 46 ? 43.127 11.748 121.389 1.00 24.08 120 ARG B CA 1
ATOM 3132 C C . ARG B 1 46 ? 41.895 12.519 120.924 1.00 25.58 120 ARG B C 1
ATOM 3133 O O . ARG B 1 46 ? 40.853 12.492 121.561 1.00 21.50 120 ARG B O 1
ATOM 3141 N N . VAL B 1 47 ? 42.008 13.117 119.730 1.00 25.62 121 VAL B N 1
ATOM 3142 C CA . VAL B 1 47 ? 40.897 13.750 119.017 1.00 24.06 121 VAL B CA 1
ATOM 3143 C C . VAL B 1 47 ? 41.004 13.159 117.612 1.00 25.71 121 VAL B C 1
ATOM 3144 O O . VAL B 1 47 ? 42.073 13.238 117.025 1.00 26.71 121 VAL B O 1
ATOM 3148 N N . THR B 1 48 ? 39.943 12.518 117.099 1.00 20.04 122 THR B N 1
ATOM 3149 C CA . THR B 1 48 ? 40.033 11.919 115.760 1.00 19.97 122 THR B CA 1
ATOM 3150 C C . THR B 1 48 ? 38.921 12.449 114.850 1.00 22.83 122 THR B C 1
ATOM 3151 O O . THR B 1 48 ? 37.780 12.611 115.285 1.00 21.20 122 THR B O 1
ATOM 3155 N N . LEU B 1 49 ? 39.272 12.709 113.589 1.00 20.54 123 LEU B N 1
ATOM 3156 C CA . LEU B 1 49 ? 38.336 13.183 112.581 1.00 20.10 123 LEU B CA 1
ATOM 3157 C C . LEU B 1 49 ? 38.046 12.124 111.561 1.00 22.58 123 LEU B C 1
ATOM 3158 O O . LEU B 1 49 ? 38.970 11.473 111.048 1.00 23.24 123 LEU B O 1
ATOM 3163 N N . TYR B 1 50 ? 36.770 11.984 111.236 1.00 18.94 124 TYR B N 1
ATOM 3164 C CA . TYR B 1 50 ? 36.321 11.019 110.219 1.00 19.20 124 TYR B CA 1
ATOM 3165 C C . TYR B 1 50 ? 35.374 11.662 109.238 1.00 22.95 124 TYR B C 1
ATOM 3166 O O . TYR B 1 50 ? 34.640 12.583 109.586 1.00 21.99 124 TYR B O 1
ATOM 3175 N N . GLU B 1 51 ? 35.326 11.115 108.037 1.00 21.57 125 GLU B N 1
ATOM 3176 C CA . GLU B 1 51 ? 34.413 11.543 107.002 1.00 21.26 125 GLU B CA 1
ATOM 3177 C C . GLU B 1 51 ? 33.467 10.394 106.689 1.00 24.61 125 GLU B C 1
ATOM 3178 O O . GLU B 1 51 ? 33.907 9.240 106.573 1.00 25.16 125 GLU B O 1
ATOM 3184 N N . CYS B 1 52 ? 32.185 10.694 106.538 1.00 19.70 126 CYS B N 1
ATOM 3185 C CA . CYS B 1 52 ? 31.204 9.675 106.164 1.00 20.71 126 CYS B CA 1
ATOM 3186 C C . CYS B 1 52 ? 31.033 9.668 104.660 1.00 25.84 126 CYS B C 1
ATOM 3187 O O . CYS B 1 52 ? 30.747 10.714 104.068 1.00 26.84 126 CYS B O 1
ATOM 3190 N N . HIS B 1 53 ? 31.238 8.494 104.032 1.00 22.14 127 HIS B N 1
ATOM 3191 C CA . HIS B 1 53 ? 31.042 8.320 102.604 1.00 22.87 127 HIS B CA 1
ATOM 3192 C C . HIS B 1 53 ? 29.950 7.289 102.352 1.00 25.29 127 HIS B C 1
ATOM 3193 O O . HIS B 1 53 ? 29.404 6.697 103.297 1.00 23.40 127 HIS B O 1
ATOM 3200 N N . SER B 1 54 ? 29.590 7.117 101.087 1.00 23.26 128 SER B N 1
ATOM 3201 C CA . SER B 1 54 ? 28.540 6.194 100.696 1.00 23.45 128 SER B CA 1
ATOM 3202 C C . SER B 1 54 ? 28.860 4.755 101.115 1.00 27.44 128 SER B C 1
ATOM 3203 O O . SER B 1 54 ? 30.017 4.418 101.439 1.00 24.18 128 SER B O 1
ATOM 3206 N N . GLN B 1 55 ? 27.823 3.893 101.085 1.00 25.68 129 GLN B N 1
ATOM 3207 C CA . GLN B 1 55 ? 27.966 2.481 101.460 1.00 24.46 129 GLN B CA 1
ATOM 3208 C C . GLN B 1 55 ? 28.570 2.346 102.877 1.00 24.75 129 GLN B C 1
ATOM 3209 O O . GLN B 1 55 ? 29.429 1.504 103.127 1.00 23.45 129 GLN B O 1
ATOM 3215 N N . GLY B 1 56 ? 28.156 3.239 103.757 1.00 21.24 130 GLY B N 1
ATOM 3216 C CA . GLY B 1 56 ? 28.567 3.247 105.158 1.00 19.22 130 GLY B CA 1
ATOM 3217 C C . GLY B 1 56 ? 30.037 3.480 105.443 1.00 23.55 130 GLY B C 1
ATOM 3218 O O . GLY B 1 56 ? 30.464 3.321 106.587 1.00 22.66 130 GLY B O 1
ATOM 3219 N N . GLU B 1 57 ? 30.820 3.898 104.436 1.00 21.23 131 GLU B N 1
ATOM 3220 C CA . GLU B 1 57 ? 32.259 4.098 104.647 1.00 21.52 131 GLU B CA 1
ATOM 3221 C C . GLU B 1 57 ? 32.541 5.174 105.715 1.00 24.53 131 GLU B C 1
ATOM 3222 O O . GLU B 1 57 ? 31.954 6.247 105.670 1.00 23.92 131 GLU B O 1
ATOM 3228 N N . ILE B 1 58 ? 33.409 4.847 106.692 1.00 21.38 132 ILE B N 1
ATOM 3229 C CA . ILE B 1 58 ? 33.834 5.778 107.744 1.00 20.47 132 ILE B CA 1
ATOM 3230 C C . ILE B 1 58 ? 35.313 5.982 107.466 1.00 26.54 132 ILE B C 1
ATOM 3231 O O . ILE B 1 58 ? 36.134 5.097 107.728 1.00 29.60 132 ILE B O 1
ATOM 3236 N N . ARG B 1 59 ? 35.644 7.105 106.840 1.00 21.79 133 ARG B N 1
ATOM 3237 C CA . ARG B 1 59 ? 37.004 7.376 106.403 1.00 23.12 133 ARG B CA 1
ATOM 3238 C C . ARG B 1 59 ? 37.792 8.180 107.448 1.00 25.93 133 ARG B C 1
ATOM 3239 O O . ARG B 1 59 ? 37.396 9.289 107.790 1.00 23.47 133 ARG B O 1
ATOM 3247 N N . LEU B 1 60 ? 38.878 7.591 107.971 1.00 25.12 134 LEU B N 1
ATOM 3248 C CA . LEU B 1 60 ? 39.766 8.255 108.927 1.00 25.81 134 LEU B CA 1
ATOM 3249 C C . LEU B 1 60 ? 40.518 9.389 108.230 1.00 30.25 134 LEU B C 1
ATOM 3250 O O . LEU B 1 60 ? 41.223 9.159 107.228 1.00 30.76 134 LEU B O 1
ATOM 3255 N N . LEU B 1 61 ? 40.349 10.615 108.750 1.00 26.65 135 LEU B N 1
ATOM 3256 C CA . LEU B 1 61 ? 41.031 11.785 108.215 1.00 29.08 135 LEU B CA 1
ATOM 3257 C C . LEU B 1 61 ? 42.363 11.996 108.928 1.00 36.75 135 LEU B C 1
ATOM 3258 O O . LEU B 1 61 ? 43.394 11.616 108.383 1.00 39.87 135 LEU B O 1
ATOM 3263 N N . GLN B 1 62 ? 42.342 12.528 110.156 1.00 32.54 136 GLN B N 1
ATOM 3264 C CA . GLN B 1 62 ? 43.540 12.802 110.947 1.00 33.34 136 GLN B CA 1
ATOM 3265 C C . GLN B 1 62 ? 43.264 12.685 112.430 1.00 35.03 136 GLN B C 1
ATOM 3266 O O . GLN B 1 62 ? 42.101 12.683 112.848 1.00 32.60 136 GLN B O 1
ATOM 3272 N N . SER B 1 63 ? 44.327 12.588 113.229 1.00 32.36 137 SER B N 1
ATOM 3273 C CA . SER B 1 63 ? 44.204 12.548 114.684 1.00 33.25 137 SER B CA 1
ATOM 3274 C C . SER B 1 63 ? 45.139 13.567 115.324 1.00 37.82 137 SER B C 1
ATOM 3275 O O . SER B 1 63 ? 46.200 13.881 114.760 1.00 37.73 137 SER B O 1
ATOM 3278 N N . TYR B 1 64 ? 44.724 14.099 116.475 1.00 33.86 138 TYR B N 1
ATOM 3279 C CA . TYR B 1 64 ? 45.497 14.994 117.321 1.00 33.92 138 TYR B CA 1
ATOM 3280 C C . TYR B 1 64 ? 45.793 14.176 118.567 1.00 40.47 138 TYR B C 1
ATOM 3281 O O . TYR B 1 64 ? 44.872 13.865 119.335 1.00 40.61 138 TYR B O 1
ATOM 3290 N N . VAL B 1 65 ? 47.069 13.831 118.769 1.00 36.44 139 VAL B N 1
ATOM 3291 C CA . VAL B 1 65 ? 47.515 13.077 119.940 1.00 35.47 139 VAL B CA 1
ATOM 3292 C C . VAL B 1 65 ? 48.208 14.073 120.853 1.00 38.26 139 VAL B C 1
ATOM 3293 O O . VAL B 1 65 ? 49.237 14.642 120.460 1.00 39.31 139 VAL B O 1
ATOM 3297 N N . ASP B 1 66 ? 47.643 14.319 122.053 1.00 31.99 140 ASP B N 1
ATOM 3298 C CA . ASP B 1 66 ? 48.257 15.257 122.995 1.00 32.67 140 ASP B CA 1
ATOM 3299 C C . ASP B 1 66 ? 49.639 14.770 123.458 1.00 38.14 140 ASP B C 1
ATOM 3300 O O . ASP B 1 66 ? 49.810 13.576 123.690 1.00 36.03 140 ASP B O 1
ATOM 3305 N N . ALA B 1 67 ? 50.612 15.707 123.620 1.00 38.06 141 ALA B N 1
ATOM 3306 C CA . ALA B 1 67 ? 51.968 15.402 124.114 1.00 40.10 141 ALA B CA 1
ATOM 3307 C C . ALA B 1 67 ? 51.887 14.837 125.541 1.00 43.37 141 ALA B C 1
ATOM 3308 O O . ALA B 1 67 ? 52.708 14.009 125.924 1.00 44.46 141 ALA B O 1
ATOM 3310 N N . ASP B 1 68 ? 50.853 15.245 126.304 1.00 39.07 142 ASP B N 1
ATOM 3311 C CA . ASP B 1 68 ? 50.610 14.716 127.641 1.00 38.59 142 ASP B CA 1
ATOM 3312 C C . ASP B 1 68 ? 49.843 13.414 127.470 1.00 41.10 142 ASP B C 1
ATOM 3313 O O . ASP B 1 68 ? 48.684 13.426 127.022 1.00 38.10 142 ASP B O 1
ATOM 3318 N N . ALA B 1 69 ? 50.506 12.287 127.800 1.00 38.84 143 ALA B N 1
ATOM 3319 C CA . ALA B 1 69 ? 49.923 10.945 127.694 1.00 38.75 143 ALA B CA 1
ATOM 3320 C C . ALA B 1 69 ? 48.804 10.698 128.719 1.00 41.34 143 ALA B C 1
ATOM 3321 O O . ALA B 1 69 ? 47.953 9.834 128.493 1.00 40.43 143 ALA B O 1
ATOM 3323 N N . ASP B 1 70 ? 48.799 11.464 129.829 1.00 37.66 144 ASP B N 1
ATOM 3324 C CA . ASP B 1 70 ? 47.802 11.347 130.893 1.00 35.83 144 ASP B CA 1
ATOM 3325 C C . ASP B 1 70 ? 46.618 12.335 130.740 1.00 35.09 144 ASP B C 1
ATOM 3326 O O . ASP B 1 70 ? 45.727 12.370 131.603 1.00 33.23 144 ASP B O 1
ATOM 3331 N N . GLU B 1 71 ? 46.582 13.101 129.632 1.00 28.43 145 GLU B N 1
ATOM 3332 C CA . GLU B 1 71 ? 45.408 13.940 129.342 1.00 25.34 145 GLU B CA 1
ATOM 3333 C C . GLU B 1 71 ? 44.281 12.974 128.945 1.00 27.80 145 GLU B C 1
ATOM 3334 O O . GLU B 1 71 ? 44.543 11.938 128.326 1.00 26.74 145 GLU B O 1
ATOM 3340 N N . ASN B 1 72 ? 43.047 13.323 129.279 1.00 22.05 146 ASN B N 1
ATOM 3341 C CA . ASN B 1 72 ? 41.889 12.536 128.880 1.00 20.65 146 ASN B CA 1
ATOM 3342 C C . ASN B 1 72 ? 40.822 13.487 128.365 1.00 21.77 146 ASN B C 1
ATOM 3343 O O . ASN B 1 72 ? 40.201 14.207 129.157 1.00 20.39 146 ASN B O 1
ATOM 3348 N N . PHE B 1 73 ? 40.641 13.545 127.029 1.00 19.71 147 PHE B N 1
ATOM 3349 C CA . PHE B 1 73 ? 39.611 14.448 126.491 1.00 18.59 147 PHE B CA 1
ATOM 3350 C C . PHE B 1 73 ? 38.212 13.946 126.799 1.00 19.63 147 PHE B C 1
ATOM 3351 O O . PHE B 1 73 ? 37.929 12.748 126.679 1.00 20.59 147 PHE B O 1
ATOM 3359 N N . TYR B 1 74 ? 37.347 14.865 127.233 1.00 16.47 148 TYR B N 1
ATOM 3360 C CA . TYR B 1 74 ? 35.979 14.536 127.599 1.00 14.25 148 TYR B CA 1
ATOM 3361 C C . TYR B 1 74 ? 34.936 15.112 126.672 1.00 15.91 148 TYR B C 1
ATOM 3362 O O . TYR B 1 74 ? 33.796 14.666 126.690 1.00 17.18 148 TYR B O 1
ATOM 3371 N N . THR B 1 75 ? 35.286 16.154 125.933 1.00 13.82 149 THR B N 1
ATOM 3372 C CA . THR B 1 75 ? 34.310 16.880 125.150 1.00 12.89 149 THR B CA 1
ATOM 3373 C C . THR B 1 75 ? 34.944 17.603 123.979 1.00 15.75 149 THR B C 1
ATOM 3374 O O . THR B 1 75 ? 36.148 17.905 123.985 1.00 16.58 149 THR B O 1
ATOM 3378 N N . CYS B 1 76 ? 34.120 17.889 122.968 1.00 14.90 150 CYS B N 1
ATOM 3379 C CA . CYS B 1 76 ? 34.573 18.694 121.835 1.00 14.98 150 CYS B CA 1
ATOM 3380 C C . CYS B 1 76 ? 33.401 19.466 121.281 1.00 15.87 150 CYS B C 1
ATOM 3381 O O . CYS B 1 76 ? 32.248 19.096 121.540 1.00 14.99 150 CYS B O 1
ATOM 3384 N N . ALA B 1 77 ? 33.681 20.570 120.569 1.00 14.64 151 ALA B N 1
ATOM 3385 C CA . ALA B 1 77 ? 32.633 21.369 119.960 1.00 14.14 151 ALA B CA 1
ATOM 3386 C C . ALA B 1 77 ? 33.215 22.085 118.788 1.00 17.91 151 ALA B C 1
ATOM 3387 O O . ALA B 1 77 ? 34.353 22.558 118.853 1.00 17.12 151 ALA B O 1
ATOM 3389 N N . TRP B 1 78 ? 32.420 22.154 117.703 1.00 15.31 152 TRP B N 1
ATOM 3390 C CA . TRP B 1 78 ? 32.813 22.819 116.475 1.00 15.06 152 TRP B CA 1
ATOM 3391 C C . TRP B 1 78 ? 32.446 24.304 116.413 1.00 18.81 152 TRP B C 1
ATOM 3392 O O . TRP B 1 78 ? 31.406 24.747 116.891 1.00 18.03 152 TRP B O 1
ATOM 3403 N N . THR B 1 79 ? 33.293 25.053 115.741 1.00 17.58 153 THR B N 1
ATOM 3404 C CA . THR B 1 79 ? 33.039 26.448 115.433 1.00 17.40 153 THR B CA 1
ATOM 3405 C C . THR B 1 79 ? 33.704 26.784 114.093 1.00 21.14 153 THR B C 1
ATOM 3406 O O . THR B 1 79 ? 34.133 25.896 113.339 1.00 20.60 153 THR B O 1
ATOM 3410 N N . TYR B 1 80 ? 33.766 28.068 113.784 1.00 20.35 154 TYR B N 1
ATOM 3411 C CA . TYR B 1 80 ? 34.459 28.538 112.597 1.00 22.76 154 TYR B CA 1
ATOM 3412 C C . TYR B 1 80 ? 35.090 29.867 112.928 1.00 27.32 154 TYR B C 1
ATOM 3413 O O . TYR B 1 80 ? 34.656 30.546 113.883 1.00 22.99 154 TYR B O 1
ATOM 3422 N N . ASP B 1 81 ? 36.113 30.235 112.152 1.00 26.75 155 ASP B N 1
ATOM 3423 C CA . ASP B 1 81 ? 36.785 31.533 112.284 1.00 27.10 155 ASP B CA 1
ATOM 3424 C C . ASP B 1 81 ? 35.887 32.527 111.550 1.00 32.99 155 ASP B C 1
ATOM 3425 O O . ASP B 1 81 ? 35.709 32.402 110.334 1.00 31.86 155 ASP B O 1
ATOM 3430 N N . SER B 1 82 ? 35.324 33.506 112.287 1.00 34.07 156 SER B N 1
ATOM 3431 C CA . SER B 1 82 ? 34.412 34.533 111.764 1.00 35.97 156 SER B CA 1
ATOM 3432 C C . SER B 1 82 ? 35.004 35.422 110.649 1.00 43.49 156 SER B C 1
ATOM 3433 O O . SER B 1 82 ? 34.239 35.979 109.857 1.00 45.29 156 SER B O 1
ATOM 3436 N N . ASN B 1 83 ? 36.344 35.507 110.549 1.00 39.45 157 ASN B N 1
ATOM 3437 C CA . ASN B 1 83 ? 37.024 36.325 109.522 1.00 41.40 157 ASN B CA 1
ATOM 3438 C C . ASN B 1 83 ? 37.433 35.582 108.253 1.00 44.85 157 ASN B C 1
ATOM 3439 O O . ASN B 1 83 ? 37.458 36.196 107.186 1.00 47.22 157 ASN B O 1
ATOM 3444 N N . THR B 1 84 ? 37.806 34.295 108.361 1.00 39.75 158 THR B N 1
ATOM 3445 C CA . THR B 1 84 ? 38.299 33.476 107.241 1.00 40.12 158 THR B CA 1
ATOM 3446 C C . THR B 1 84 ? 37.337 32.370 106.799 1.00 43.80 158 THR B C 1
ATOM 3447 O O . THR B 1 84 ? 37.601 31.722 105.785 1.00 42.91 158 THR B O 1
ATOM 3451 N N . SER B 1 85 ? 36.259 32.117 107.582 1.00 40.82 159 SER B N 1
ATOM 3452 C CA . SER B 1 85 ? 35.256 31.064 107.339 1.00 40.46 159 SER B CA 1
ATOM 3453 C C . SER B 1 85 ? 35.884 29.643 107.402 1.00 43.97 159 SER B C 1
ATOM 3454 O O . SER B 1 85 ? 35.351 28.706 106.815 1.00 45.75 159 SER B O 1
ATOM 3457 N N . HIS B 1 86 ? 37.027 29.507 108.094 1.00 37.22 160 HIS B N 1
ATOM 3458 C CA . HIS B 1 86 ? 37.778 28.266 108.290 1.00 36.35 160 HIS B CA 1
ATOM 3459 C C . HIS B 1 86 ? 37.155 27.470 109.460 1.00 33.69 160 HIS B C 1
ATOM 3460 O O . HIS B 1 86 ? 36.843 28.103 110.464 1.00 30.08 160 HIS B O 1
ATOM 3467 N N . PRO B 1 87 ? 37.029 26.120 109.396 1.00 30.08 161 PRO B N 1
ATOM 3468 C CA . PRO B 1 87 ? 36.465 25.376 110.542 1.00 27.53 161 PRO B CA 1
ATOM 3469 C C . PRO B 1 87 ? 37.455 25.286 111.700 1.00 26.82 161 PRO B C 1
ATOM 3470 O O . PRO B 1 87 ? 38.665 25.287 111.478 1.00 26.56 161 PRO B O 1
ATOM 3474 N N . LEU B 1 88 ? 36.940 25.233 112.925 1.00 21.63 162 LEU B N 1
ATOM 3475 C CA . LEU B 1 88 ? 37.730 25.112 114.144 1.00 20.65 162 LEU B CA 1
ATOM 3476 C C . LEU B 1 88 ? 37.102 24.091 115.041 1.00 23.02 162 LEU B C 1
ATOM 3477 O O . LEU B 1 88 ? 35.877 23.950 115.052 1.00 21.27 162 LEU B O 1
ATOM 3482 N N . LEU B 1 89 ? 37.932 23.421 115.840 1.00 20.41 163 LEU B N 1
ATOM 3483 C CA . LEU B 1 89 ? 37.440 22.417 116.785 1.00 19.14 163 LEU B CA 1
ATOM 3484 C C . LEU B 1 89 ? 38.007 22.672 118.171 1.00 22.19 163 LEU B C 1
ATOM 3485 O O . LEU B 1 89 ? 39.223 22.695 118.331 1.00 22.88 163 LEU B O 1
ATOM 3490 N N . ALA B 1 90 ? 37.132 22.825 119.177 1.00 17.91 164 ALA B N 1
ATOM 3491 C CA . ALA B 1 90 ? 37.590 23.020 120.548 1.00 17.00 164 ALA B CA 1
ATOM 3492 C C . ALA B 1 90 ? 37.471 21.694 121.277 1.00 18.65 164 ALA B C 1
ATOM 3493 O O . ALA B 1 90 ? 36.463 20.990 121.140 1.00 17.21 164 ALA B O 1
ATOM 3495 N N . VAL B 1 91 ? 38.491 21.357 122.053 1.00 16.83 165 VAL B N 1
ATOM 3496 C CA . VAL B 1 91 ? 38.514 20.124 122.856 1.00 17.35 165 VAL B CA 1
ATOM 3497 C C . VAL B 1 91 ? 39.016 20.435 124.265 1.00 20.60 165 VAL B C 1
ATOM 3498 O O . VAL B 1 91 ? 39.791 21.366 124.450 1.00 19.81 165 VAL B O 1
ATOM 3502 N N . ALA B 1 92 ? 38.666 19.579 125.240 1.00 16.59 166 ALA B N 1
ATOM 3503 C CA . ALA B 1 92 ? 39.135 19.729 126.616 1.00 16.06 166 ALA B CA 1
ATOM 3504 C C . ALA B 1 92 ? 38.774 18.478 127.400 1.00 17.94 166 ALA B C 1
ATOM 3505 O O . ALA B 1 92 ? 37.946 17.688 126.938 1.00 16.19 166 ALA B O 1
ATOM 3507 N N . GLY B 1 93 ? 39.391 18.315 128.570 1.00 17.24 167 GLY B N 1
ATOM 3508 C CA . GLY B 1 93 ? 39.124 17.160 129.413 1.00 17.97 167 GLY B CA 1
ATOM 3509 C C . GLY B 1 93 ? 39.728 17.273 130.794 1.00 21.09 167 GLY B C 1
ATOM 3510 O O . GLY B 1 93 ? 39.658 18.340 131.418 1.00 20.86 167 GLY B O 1
ATOM 3511 N N . SER B 1 94 ? 40.336 16.170 131.268 1.00 17.89 168 SER B N 1
ATOM 3512 C CA . SER B 1 94 ? 40.876 16.063 132.620 1.00 20.38 168 SER B CA 1
ATOM 3513 C C . SER B 1 94 ? 41.862 17.141 133.024 1.00 25.37 168 SER B C 1
ATOM 3514 O O . SER B 1 94 ? 41.824 17.563 134.174 1.00 25.62 168 SER B O 1
ATOM 3517 N N . ARG B 1 95 ? 42.759 17.567 132.112 1.00 23.11 169 ARG B N 1
ATOM 3518 C CA . ARG B 1 95 ? 43.766 18.579 132.457 1.00 24.24 169 ARG B CA 1
ATOM 3519 C C . ARG B 1 95 ? 43.195 19.998 132.648 1.00 27.19 169 ARG B C 1
ATOM 3520 O O . ARG B 1 95 ? 43.877 20.838 133.227 1.00 27.67 169 ARG B O 1
ATOM 3528 N N . GLY B 1 96 ? 41.962 20.234 132.198 1.00 20.51 170 GLY B N 1
ATOM 3529 C CA . GLY B 1 96 ? 41.297 21.537 132.317 1.00 20.71 170 GLY B CA 1
ATOM 3530 C C . GLY B 1 96 ? 41.877 22.608 131.409 1.00 26.09 170 GLY B C 1
ATOM 3531 O O . GLY B 1 96 ? 41.809 23.808 131.719 1.00 25.65 170 GLY B O 1
ATOM 3532 N N . ILE B 1 97 ? 42.426 22.171 130.260 1.00 22.94 171 ILE B N 1
ATOM 3533 C CA . ILE B 1 97 ? 42.997 23.050 129.240 1.00 23.62 171 ILE B CA 1
ATOM 3534 C C . ILE B 1 97 ? 42.101 22.980 128.015 1.00 24.43 171 ILE B C 1
ATOM 3535 O O . ILE B 1 97 ? 41.820 21.886 127.520 1.00 22.63 171 ILE B O 1
ATOM 3540 N N . ILE B 1 98 ? 41.657 24.142 127.532 1.00 19.10 172 ILE B N 1
ATOM 3541 C CA . ILE B 1 98 ? 40.862 24.188 126.307 1.00 17.63 172 ILE B CA 1
ATOM 3542 C C . ILE B 1 98 ? 41.871 24.323 125.163 1.00 24.24 172 ILE B C 1
ATOM 3543 O O . ILE B 1 98 ? 42.750 25.178 125.236 1.00 23.20 172 ILE B O 1
ATOM 3548 N N . ARG B 1 99 ? 41.744 23.492 124.131 1.00 19.72 173 ARG B N 1
ATOM 3549 C CA . ARG B 1 99 ? 42.616 23.548 122.961 1.00 20.95 173 ARG B CA 1
ATOM 3550 C C . ARG B 1 99 ? 41.761 23.869 121.744 1.00 24.44 173 ARG B C 1
ATOM 3551 O O . ARG B 1 99 ? 40.736 23.223 121.520 1.00 22.89 173 ARG B O 1
ATOM 3559 N N . ILE B 1 100 ? 42.163 24.890 120.986 1.00 21.98 174 ILE B N 1
ATOM 3560 C CA . ILE B 1 100 ? 41.501 25.254 119.730 1.00 22.74 174 ILE B CA 1
ATOM 3561 C C . ILE B 1 100 ? 42.373 24.618 118.654 1.00 24.93 174 ILE B C 1
ATOM 3562 O O . ILE B 1 100 ? 43.533 25.005 118.493 1.00 25.06 174 ILE B O 1
ATOM 3567 N N . ILE B 1 101 ? 41.822 23.641 117.946 1.00 21.32 175 ILE B N 1
ATOM 3568 C CA . ILE B 1 101 ? 42.551 22.895 116.914 1.00 22.42 175 ILE B CA 1
ATOM 3569 C C . ILE B 1 101 ? 42.108 23.292 115.502 1.00 26.55 175 ILE B C 1
ATOM 3570 O O . ILE B 1 101 ? 40.908 23.454 115.261 1.00 25.59 175 ILE B O 1
ATOM 3575 N N . ASN B 1 102 ? 43.070 23.398 114.563 1.00 25.85 176 ASN B N 1
ATOM 3576 C CA . ASN B 1 102 ? 42.727 23.607 113.164 1.00 26.84 176 ASN B CA 1
ATOM 3577 C C . ASN B 1 102 ? 42.429 22.174 112.661 1.00 31.27 176 ASN B C 1
ATOM 3578 O O . ASN B 1 102 ? 43.362 21.368 112.613 1.00 30.31 176 ASN B O 1
ATOM 3583 N N . PRO B 1 103 ? 41.161 21.837 112.306 1.00 28.74 177 PRO B N 1
ATOM 3584 C CA . PRO B 1 103 ? 40.848 20.456 111.899 1.00 28.85 177 PRO B CA 1
ATOM 3585 C C . PRO B 1 103 ? 41.491 19.973 110.602 1.00 34.86 177 PRO B C 1
ATOM 3586 O O . PRO B 1 103 ? 41.537 18.765 110.358 1.00 35.23 177 PRO B O 1
ATOM 3590 N N . ILE B 1 104 ? 42.003 20.899 109.785 1.00 32.91 178 ILE B N 1
ATOM 3591 C CA . ILE B 1 104 ? 42.628 20.518 108.519 1.00 34.07 178 ILE B CA 1
ATOM 3592 C C . ILE B 1 104 ? 44.036 19.923 108.749 1.00 38.12 178 ILE B C 1
ATOM 3593 O O . ILE B 1 104 ? 44.406 18.973 108.064 1.00 38.55 178 ILE B O 1
ATOM 3598 N N . THR B 1 105 ? 44.768 20.423 109.758 1.00 34.87 179 THR B N 1
ATOM 3599 C CA . THR B 1 105 ? 46.158 20.040 110.057 1.00 35.70 179 THR B CA 1
ATOM 3600 C C . THR B 1 105 ? 46.324 19.290 111.376 1.00 40.81 179 THR B C 1
ATOM 3601 O O . THR B 1 105 ? 47.361 18.662 111.605 1.00 41.06 179 THR B O 1
ATOM 3605 N N . MET B 1 106 ? 45.334 19.431 112.270 1.00 36.68 180 MET B N 1
ATOM 3606 C CA . MET B 1 106 ? 45.310 18.907 113.635 1.00 36.45 180 MET B CA 1
ATOM 3607 C C . MET B 1 106 ? 46.333 19.631 114.509 1.00 39.38 180 MET B C 1
ATOM 3608 O O . MET B 1 106 ? 46.685 19.139 115.575 1.00 40.42 180 MET B O 1
ATOM 3613 N N . GLN B 1 107 ? 46.747 20.855 114.096 1.00 32.54 181 GLN B N 1
ATOM 3614 C CA . GLN B 1 107 ? 47.617 21.690 114.907 1.00 31.52 181 GLN B CA 1
ATOM 3615 C C . GLN B 1 107 ? 46.755 22.366 115.963 1.00 32.96 181 GLN B C 1
ATOM 3616 O O . GLN B 1 107 ? 45.672 22.881 115.655 1.00 30.20 181 GLN B O 1
ATOM 3622 N N . CYS B 1 108 ? 47.269 22.432 117.188 1.00 30.72 182 CYS B N 1
ATOM 3623 C CA . CYS B 1 108 ? 46.611 23.178 118.236 1.00 29.17 182 CYS B CA 1
ATOM 3624 C C . CYS B 1 108 ? 47.062 24.634 118.019 1.00 34.23 182 CYS B C 1
ATOM 3625 O O . CYS B 1 108 ? 48.252 24.935 118.153 1.00 34.70 182 CYS B O 1
ATOM 3628 N N . ILE B 1 109 ? 46.125 25.504 117.593 1.00 30.91 183 ILE B N 1
ATOM 3629 C CA . ILE B 1 109 ? 46.375 26.925 117.259 1.00 32.93 183 ILE B CA 1
ATOM 3630 C C . ILE B 1 109 ? 46.618 27.736 118.527 1.00 38.18 183 ILE B C 1
ATOM 3631 O O . ILE B 1 109 ? 47.510 28.596 118.575 1.00 40.12 183 ILE B O 1
ATOM 3636 N N . LYS B 1 110 ? 45.803 27.471 119.533 1.00 31.93 184 LYS B N 1
ATOM 3637 C CA . LYS B 1 110 ? 45.861 28.146 120.814 1.00 32.01 184 LYS B CA 1
ATOM 3638 C C . LYS B 1 110 ? 45.227 27.328 121.916 1.00 31.23 184 LYS B C 1
ATOM 3639 O O . LYS B 1 110 ? 44.507 26.363 121.641 1.00 27.33 184 LYS B O 1
ATOM 3645 N N . HIS B 1 111 ? 45.526 27.700 123.175 1.00 30.82 185 HIS B N 1
ATOM 3646 C CA . HIS B 1 111 ? 44.994 26.998 124.335 1.00 30.04 185 HIS B CA 1
ATOM 3647 C C . HIS B 1 111 ? 44.668 27.946 125.486 1.00 33.57 185 HIS B C 1
ATOM 3648 O O . HIS B 1 111 ? 45.271 29.013 125.575 1.00 34.80 185 HIS B O 1
ATOM 3655 N N . TYR B 1 112 ? 43.676 27.579 126.331 1.00 30.23 186 TYR B N 1
ATOM 3656 C CA . TYR B 1 112 ? 43.275 28.377 127.495 1.00 30.18 186 TYR B CA 1
ATOM 3657 C C . TYR B 1 112 ? 43.403 27.572 128.759 1.00 35.96 186 TYR B C 1
ATOM 3658 O O . TYR B 1 112 ? 42.831 26.490 128.865 1.00 32.35 186 TYR B O 1
ATOM 3667 N N . VAL B 1 113 ? 44.153 28.114 129.723 1.00 36.35 187 VAL B N 1
ATOM 3668 C CA . VAL B 1 113 ? 44.317 27.560 131.061 1.00 37.60 187 VAL B CA 1
ATOM 3669 C C . VAL B 1 113 ? 43.455 28.499 131.942 1.00 43.54 187 VAL B C 1
ATOM 3670 O O . VAL B 1 113 ? 43.275 29.676 131.602 1.00 43.95 187 VAL B O 1
ATOM 3674 N N . GLY B 1 114 ? 42.944 27.995 133.055 1.00 40.99 188 GLY B N 1
ATOM 3675 C CA . GLY B 1 114 ? 42.180 28.839 133.964 1.00 40.19 188 GLY B CA 1
ATOM 3676 C C . GLY B 1 114 ? 41.303 28.121 134.958 1.00 41.75 188 GLY B C 1
ATOM 3677 O O . GLY B 1 114 ? 41.285 28.486 136.138 1.00 40.46 188 GLY B O 1
ATOM 3678 N N . HIS B 1 115 ? 40.542 27.119 134.482 1.00 36.42 189 HIS B N 1
ATOM 3679 C CA . HIS B 1 115 ? 39.628 26.347 135.324 1.00 34.06 189 HIS B CA 1
ATOM 3680 C C . HIS B 1 115 ? 40.303 25.709 136.540 1.00 41.65 189 HIS B C 1
ATOM 3681 O O . HIS B 1 115 ? 39.740 25.718 137.628 1.00 43.74 189 HIS B O 1
ATOM 3688 N N . GLY B 1 116 ? 41.512 25.206 136.383 1.00 40.34 190 GLY B N 1
ATOM 3689 C CA . GLY B 1 116 ? 42.195 24.609 137.531 1.00 41.87 190 GLY B CA 1
ATOM 3690 C C . GLY B 1 116 ? 41.740 23.196 137.844 1.00 42.59 190 GLY B C 1
ATOM 3691 O O . GLY B 1 116 ? 42.268 22.556 138.761 1.00 43.74 190 GLY B O 1
ATOM 3692 N N . ASN B 1 117 ? 40.723 22.714 137.103 1.00 32.54 191 ASN B N 1
ATOM 3693 C CA . ASN B 1 117 ? 40.251 21.345 137.195 1.00 29.83 191 ASN B CA 1
ATOM 3694 C C . ASN B 1 117 ? 39.620 20.914 135.877 1.00 25.96 191 ASN B C 1
ATOM 3695 O O . ASN B 1 117 ? 39.484 21.733 134.962 1.00 23.32 191 ASN B O 1
ATOM 3700 N N . ALA B 1 118 ? 39.270 19.634 135.776 1.00 20.74 192 ALA B N 1
ATOM 3701 C CA . ALA B 1 118 ? 38.710 19.012 134.569 1.00 19.89 192 ALA B CA 1
ATOM 3702 C C . ALA B 1 118 ? 37.575 19.781 133.933 1.00 21.20 192 ALA B C 1
ATOM 3703 O O . ALA B 1 118 ? 36.720 20.313 134.633 1.00 19.46 192 ALA B O 1
ATOM 3705 N N . ILE B 1 119 ? 37.558 19.795 132.599 1.00 18.00 193 ILE B N 1
ATOM 3706 C CA . ILE B 1 119 ? 36.466 20.369 131.828 1.00 16.36 193 ILE B CA 1
ATOM 3707 C C . ILE B 1 119 ? 35.565 19.240 131.354 1.00 19.04 193 ILE B C 1
ATOM 3708 O O . ILE B 1 119 ? 36.013 18.344 130.633 1.00 18.88 193 ILE B O 1
ATOM 3713 N N . ASN B 1 120 ? 34.292 19.306 131.732 1.00 14.02 194 ASN B N 1
ATOM 3714 C CA . ASN B 1 120 ? 33.324 18.256 131.403 1.00 13.47 194 ASN B CA 1
ATOM 3715 C C . ASN B 1 120 ? 32.551 18.453 130.107 1.00 15.58 194 ASN B C 1
ATOM 3716 O O . ASN B 1 120 ? 32.075 17.472 129.555 1.00 16.15 194 ASN B O 1
ATOM 3721 N N . GLU B 1 121 ? 32.335 19.699 129.677 1.00 13.12 195 GLU B N 1
ATOM 3722 C CA . GLU B 1 121 ? 31.627 19.979 128.440 1.00 11.65 195 GLU B CA 1
ATOM 3723 C C . GLU B 1 121 ? 32.025 21.341 127.905 1.00 14.87 195 GLU B C 1
ATOM 3724 O O . GLU B 1 121 ? 32.313 22.276 128.671 1.00 13.08 195 GLU B O 1
ATOM 3730 N N . LEU B 1 122 ? 32.027 21.446 126.572 1.00 14.22 196 LEU B N 1
ATOM 3731 C CA . LEU B 1 122 ? 32.245 22.688 125.847 1.00 13.74 196 LEU B CA 1
ATOM 3732 C C . LEU B 1 122 ? 31.034 22.906 124.949 1.00 15.83 196 LEU B C 1
ATOM 3733 O O . LEU B 1 122 ? 30.534 21.953 124.339 1.00 13.64 196 LEU B O 1
ATOM 3738 N N . LYS B 1 123 ? 30.595 24.162 124.809 1.00 13.33 197 LYS B N 1
ATOM 3739 C CA . LYS B 1 123 ? 29.514 24.520 123.883 1.00 13.14 197 LYS B CA 1
ATOM 3740 C C . LYS B 1 123 ? 29.797 25.871 123.264 1.00 16.66 197 LYS B C 1
ATOM 3741 O O . LYS B 1 123 ? 30.221 26.799 123.977 1.00 15.49 197 LYS B O 1
ATOM 3747 N N . PHE B 1 124 ? 29.522 25.996 121.962 1.00 14.00 198 PHE B N 1
ATOM 3748 C CA . PHE B 1 124 ? 29.669 27.290 121.301 1.00 14.01 198 PHE B CA 1
ATOM 3749 C C . PHE B 1 124 ? 28.322 27.948 121.221 1.00 15.84 198 PHE B C 1
ATOM 3750 O O . PHE B 1 124 ? 27.313 27.288 120.991 1.00 15.08 198 PHE B O 1
ATOM 3758 N N . HIS B 1 125 ? 28.317 29.266 121.383 1.00 16.75 199 HIS B N 1
ATOM 3759 C CA . HIS B 1 125 ? 27.130 30.104 121.280 1.00 15.70 199 HIS B CA 1
ATOM 3760 C C . HIS B 1 125 ? 26.535 29.908 119.853 1.00 19.45 199 HIS B C 1
ATOM 3761 O O . HIS B 1 125 ? 27.286 29.755 118.886 1.00 20.02 199 HIS B O 1
ATOM 3768 N N . PRO B 1 126 ? 25.193 29.806 119.736 1.00 17.73 200 PRO B N 1
ATOM 3769 C CA . PRO B 1 126 ? 24.578 29.498 118.421 1.00 18.78 200 PRO B CA 1
ATOM 3770 C C . PRO B 1 126 ? 24.617 30.597 117.363 1.00 22.73 200 PRO B C 1
ATOM 3771 O O . PRO B 1 126 ? 24.336 30.317 116.190 1.00 22.05 200 PRO B O 1
ATOM 3775 N N . ARG B 1 127 ? 24.911 31.834 117.766 1.00 20.83 201 ARG B N 1
ATOM 3776 C CA . ARG B 1 127 ? 24.942 32.959 116.839 1.00 21.57 201 ARG B CA 1
ATOM 3777 C C . ARG B 1 127 ? 26.324 33.597 116.757 1.00 25.23 201 ARG B C 1
ATOM 3778 O O . ARG B 1 127 ? 26.689 34.099 115.692 1.00 27.35 201 ARG B O 1
ATOM 3786 N N . ASP B 1 128 ? 27.107 33.550 117.839 1.00 20.63 202 ASP B N 1
ATOM 3787 C CA . ASP B 1 128 ? 28.452 34.139 117.833 1.00 20.58 202 ASP B CA 1
ATOM 3788 C C . ASP B 1 128 ? 29.472 32.996 117.927 1.00 22.30 202 ASP B C 1
ATOM 3789 O O . ASP B 1 128 ? 29.609 32.386 118.987 1.00 20.71 202 ASP B O 1
ATOM 3794 N N . PRO B 1 129 ? 30.205 32.706 116.819 1.00 19.84 203 PRO B N 1
ATOM 3795 C CA . PRO B 1 129 ? 31.160 31.590 116.834 1.00 19.08 203 PRO B CA 1
ATOM 3796 C C . PRO B 1 129 ? 32.350 31.748 117.750 1.00 22.48 203 PRO B C 1
ATOM 3797 O O . PRO B 1 129 ? 33.080 30.772 117.957 1.00 21.26 203 PRO B O 1
ATOM 3801 N N . ASN B 1 130 ? 32.560 32.972 118.275 1.00 18.54 204 ASN B N 1
ATOM 3802 C CA . ASN B 1 130 ? 33.674 33.245 119.157 1.00 19.19 204 ASN B CA 1
ATOM 3803 C C . ASN B 1 130 ? 33.390 32.983 120.620 1.00 20.44 204 ASN B C 1
ATOM 3804 O O . ASN B 1 130 ? 34.331 32.988 121.430 1.00 19.52 204 ASN B O 1
ATOM 3809 N N . LEU B 1 131 ? 32.105 32.793 120.981 1.00 17.05 205 LEU B N 1
ATOM 3810 C CA . LEU B 1 131 ? 31.742 32.656 122.382 1.00 16.02 205 LEU B CA 1
ATOM 3811 C C . LEU B 1 131 ? 31.704 31.201 122.814 1.00 18.40 205 LEU B C 1
ATOM 3812 O O . LEU B 1 131 ? 30.793 30.447 122.444 1.00 19.43 205 LEU B O 1
ATOM 3817 N N . LEU B 1 132 ? 32.706 30.810 123.593 1.00 14.78 206 LEU B N 1
ATOM 3818 C CA . LEU B 1 132 ? 32.831 29.412 124.028 1.00 13.02 206 LEU B CA 1
ATOM 3819 C C . LEU B 1 132 ? 32.564 29.250 125.523 1.00 16.29 206 LEU B C 1
ATOM 3820 O O . LEU B 1 132 ? 33.194 29.926 126.345 1.00 16.04 206 LEU B O 1
ATOM 3825 N N . LEU B 1 133 ? 31.646 28.318 125.860 1.00 13.40 207 LEU B N 1
ATOM 3826 C CA . LEU B 1 133 ? 31.275 28.015 127.230 1.00 14.30 207 LEU B CA 1
ATOM 3827 C C . LEU B 1 133 ? 31.963 26.720 127.649 1.00 16.69 207 LEU B C 1
ATOM 3828 O O . LEU B 1 133 ? 31.908 25.690 126.939 1.00 15.16 207 LEU B O 1
ATOM 3833 N N . SER B 1 134 ? 32.604 26.772 128.794 1.00 14.59 208 SER B N 1
ATOM 3834 C CA . SER B 1 134 ? 33.207 25.577 129.365 1.00 14.08 208 SER B CA 1
ATOM 3835 C C . SER B 1 134 ? 32.587 25.330 130.738 1.00 17.89 208 SER B C 1
ATOM 3836 O O . SER B 1 134 ? 32.230 26.285 131.435 1.00 16.58 208 SER B O 1
ATOM 3839 N N . VAL B 1 135 ? 32.424 24.059 131.119 1.00 14.66 209 VAL B N 1
ATOM 3840 C CA . VAL B 1 135 ? 31.850 23.690 132.434 1.00 14.31 209 VAL B CA 1
ATOM 3841 C C . VAL B 1 135 ? 32.836 22.788 133.109 1.00 16.55 209 VAL B C 1
ATOM 3842 O O . VAL B 1 135 ? 33.388 21.899 132.450 1.00 14.99 209 VAL B O 1
ATOM 3846 N N . SER B 1 136 ? 33.078 23.019 134.411 1.00 14.65 210 SER B N 1
ATOM 3847 C CA . SER B 1 136 ? 34.182 22.327 135.031 1.00 14.19 210 SER B CA 1
ATOM 3848 C C . SER B 1 136 ? 33.938 21.644 136.375 1.00 19.04 210 SER B C 1
ATOM 3849 O O . SER B 1 136 ? 33.021 21.975 137.145 1.00 15.38 210 SER B O 1
ATOM 3852 N N . LYS B 1 137 ? 34.909 20.758 136.693 1.00 19.15 211 LYS B N 1
ATOM 3853 C CA . LYS B 1 137 ? 35.061 20.073 137.971 1.00 19.00 211 LYS B CA 1
ATOM 3854 C C . LYS B 1 137 ? 35.266 21.085 139.127 1.00 21.23 211 LYS B C 1
ATOM 3855 O O . LYS B 1 137 ? 34.983 20.742 140.269 1.00 19.55 211 LYS B O 1
ATOM 3861 N N . ASP B 1 138 ? 35.704 22.340 138.831 1.00 19.72 212 ASP B N 1
ATOM 3862 C CA . ASP B 1 138 ? 35.916 23.397 139.831 1.00 20.92 212 ASP B CA 1
ATOM 3863 C C . ASP B 1 138 ? 34.593 24.082 140.289 1.00 22.04 212 ASP B C 1
ATOM 3864 O O . ASP B 1 138 ? 34.637 25.072 141.032 1.00 21.48 212 ASP B O 1
ATOM 3869 N N . HIS B 1 139 ? 33.424 23.553 139.830 1.00 17.59 213 HIS B N 1
ATOM 3870 C CA . HIS B 1 139 ? 32.067 23.998 140.184 1.00 16.56 213 HIS B CA 1
ATOM 3871 C C . HIS B 1 139 ? 31.639 25.235 139.425 1.00 18.12 213 HIS B C 1
ATOM 3872 O O . HIS B 1 139 ? 30.573 25.785 139.734 1.00 16.31 213 HIS B O 1
ATOM 3879 N N . ALA B 1 140 ? 32.440 25.675 138.431 1.00 16.74 214 ALA B N 1
ATOM 3880 C CA . ALA B 1 140 ? 32.084 26.885 137.678 1.00 16.15 214 ALA B CA 1
ATOM 3881 C C . ALA B 1 140 ? 31.905 26.657 136.193 1.00 17.91 214 ALA B C 1
ATOM 3882 O O . ALA B 1 140 ? 32.376 25.664 135.650 1.00 15.85 214 ALA B O 1
ATOM 3884 N N . LEU B 1 141 ? 31.222 27.616 135.547 1.00 12.44 215 LEU B N 1
ATOM 3885 C CA . LEU B 1 141 ? 31.106 27.681 134.092 1.00 13.65 215 LEU B CA 1
ATOM 3886 C C . LEU B 1 141 ? 31.940 28.897 133.726 1.00 16.71 215 LEU B C 1
ATOM 3887 O O . LEU B 1 141 ? 32.029 29.844 134.517 1.00 17.11 215 LEU B O 1
ATOM 3892 N N . ARG B 1 142 ? 32.533 28.893 132.542 1.00 15.83 216 ARG B N 1
ATOM 3893 C CA . ARG B 1 142 ? 33.328 30.027 132.059 1.00 14.98 216 ARG B CA 1
ATOM 3894 C C . ARG B 1 142 ? 32.918 30.322 130.631 1.00 18.19 216 ARG B C 1
ATOM 3895 O O . ARG B 1 142 ? 32.684 29.389 129.852 1.00 17.33 216 ARG B O 1
ATOM 3903 N N . LEU B 1 143 ? 32.849 31.627 130.281 1.00 14.57 217 LEU B N 1
ATOM 3904 C CA . LEU B 1 143 ? 32.513 32.071 128.947 1.00 14.47 217 LEU B CA 1
ATOM 3905 C C . LEU B 1 143 ? 33.731 32.788 128.418 1.00 17.20 217 LEU B C 1
ATOM 3906 O O . LEU B 1 143 ? 34.192 33.760 129.021 1.00 17.98 217 LEU B O 1
ATOM 3911 N N . TRP B 1 144 ? 34.254 32.309 127.300 1.00 15.11 218 TRP B N 1
ATOM 3912 C CA . TRP B 1 144 ? 35.451 32.828 126.666 1.00 17.64 218 TRP B CA 1
ATOM 3913 C C . TRP B 1 144 ? 35.140 33.466 125.323 1.00 20.26 218 TRP B C 1
ATOM 3914 O O . TRP B 1 144 ? 34.258 32.991 124.604 1.00 20.05 218 TRP B O 1
ATOM 3925 N N . ASN B 1 145 ? 35.895 34.507 124.967 1.00 18.29 219 ASN B N 1
ATOM 3926 C CA . ASN B 1 145 ? 35.795 35.118 123.641 1.00 18.82 219 ASN B CA 1
ATOM 3927 C C . ASN B 1 145 ? 37.078 34.643 122.966 1.00 22.94 219 ASN B C 1
ATOM 3928 O O . ASN B 1 145 ? 38.163 35.109 123.323 1.00 23.50 219 ASN B O 1
ATOM 3933 N N . ILE B 1 146 ? 36.975 33.685 122.026 1.00 20.05 220 ILE B N 1
ATOM 3934 C CA . ILE B 1 146 ? 38.188 33.133 121.408 1.00 20.73 220 ILE B CA 1
ATOM 3935 C C . ILE B 1 146 ? 38.753 34.029 120.283 1.00 26.43 220 ILE B C 1
ATOM 3936 O O . ILE B 1 146 ? 39.800 33.699 119.726 1.00 27.64 220 ILE B O 1
ATOM 3941 N N . GLN B 1 147 ? 38.108 35.167 119.982 1.00 23.13 221 GLN B N 1
ATOM 3942 C CA . GLN B 1 147 ? 38.672 36.105 118.996 1.00 24.97 221 GLN B CA 1
ATOM 3943 C C . GLN B 1 147 ? 39.731 36.975 119.699 1.00 29.88 221 GLN B C 1
ATOM 3944 O O . GLN B 1 147 ? 40.805 37.227 119.149 1.00 31.83 221 GLN B O 1
ATOM 3950 N N . THR B 1 148 ? 39.417 37.448 120.915 1.00 24.73 222 THR B N 1
ATOM 3951 C CA . THR B 1 148 ? 40.314 38.324 121.675 1.00 25.39 222 THR B CA 1
ATOM 3952 C C . THR B 1 148 ? 41.060 37.598 122.799 1.00 28.68 222 THR B C 1
ATOM 3953 O O . THR B 1 148 ? 41.813 38.249 123.541 1.00 27.43 222 THR B O 1
ATOM 3957 N N . ASP B 1 149 ? 40.826 36.261 122.948 1.00 25.36 223 ASP B N 1
ATOM 3958 C CA . ASP B 1 149 ? 41.466 35.414 123.967 1.00 25.22 223 ASP B CA 1
ATOM 3959 C C . ASP B 1 149 ? 41.191 35.951 125.382 1.00 28.58 223 ASP B C 1
ATOM 3960 O O . ASP B 1 149 ? 42.098 36.043 126.222 1.00 29.37 223 ASP B O 1
ATOM 3965 N N . THR B 1 150 ? 39.934 36.318 125.628 1.00 23.53 224 THR B N 1
ATOM 3966 C CA . THR B 1 150 ? 39.533 36.861 126.909 1.00 21.75 224 THR B CA 1
ATOM 3967 C C . THR B 1 150 ? 38.549 35.938 127.599 1.00 23.38 224 THR B C 1
ATOM 3968 O O . THR B 1 150 ? 37.764 35.221 126.957 1.00 22.26 224 THR B O 1
ATOM 3972 N N . LEU B 1 151 ? 38.579 35.993 128.913 1.00 20.17 225 LEU B N 1
ATOM 3973 C CA . LEU B 1 151 ? 37.625 35.244 129.715 1.00 19.29 225 LEU B CA 1
ATOM 3974 C C . LEU B 1 151 ? 36.562 36.309 130.034 1.00 22.39 225 LEU B C 1
ATOM 3975 O O . LEU B 1 151 ? 36.830 37.248 130.779 1.00 21.69 225 LEU B O 1
ATOM 3980 N N . VAL B 1 152 ? 35.389 36.200 129.408 1.00 17.01 226 VAL B N 1
ATOM 3981 C CA . VAL B 1 152 ? 34.301 37.179 129.563 1.00 17.03 226 VAL B CA 1
ATOM 3982 C C . VAL B 1 152 ? 33.718 37.136 130.975 1.00 20.18 226 VAL B C 1
ATOM 3983 O O . VAL B 1 152 ? 33.475 38.187 131.604 1.00 19.41 226 VAL B O 1
ATOM 3987 N N . ALA B 1 153 ? 33.438 35.913 131.437 1.00 16.45 227 ALA B N 1
ATOM 3988 C CA . ALA B 1 153 ? 32.753 35.731 132.720 1.00 16.62 227 ALA B CA 1
ATOM 3989 C C . ALA B 1 153 ? 32.975 34.351 133.313 1.00 19.73 227 ALA B C 1
ATOM 3990 O O . ALA B 1 153 ? 33.221 33.384 132.600 1.00 18.31 227 ALA B O 1
ATOM 3992 N N . ILE B 1 154 ? 32.833 34.279 134.631 1.00 16.73 228 ILE B N 1
ATOM 3993 C CA . ILE B 1 154 ? 32.884 33.059 135.432 1.00 15.63 228 ILE B CA 1
ATOM 3994 C C . ILE B 1 154 ? 31.516 32.999 136.117 1.00 18.83 228 ILE B C 1
ATOM 3995 O O . ILE B 1 154 ? 31.123 33.946 136.804 1.00 19.31 228 ILE B O 1
ATOM 4000 N N . PHE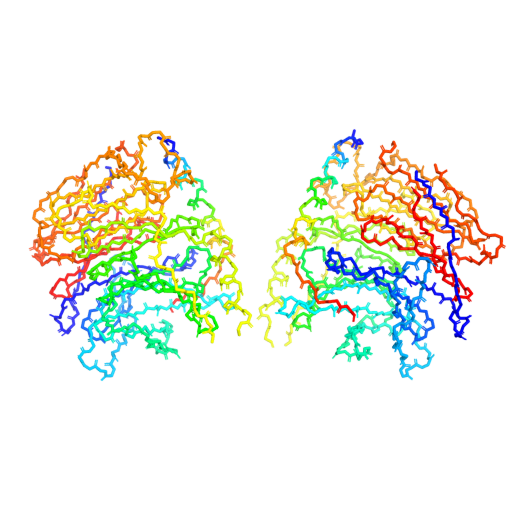 B 1 155 ? 30.794 31.909 135.916 1.00 14.40 229 PHE B N 1
ATOM 4001 C CA . PHE B 1 155 ? 29.498 31.707 136.547 1.00 13.81 229 PHE B CA 1
ATOM 4002 C C . PHE B 1 155 ? 29.695 30.712 137.672 1.00 17.63 229 PHE B C 1
ATOM 4003 O O . PHE B 1 155 ? 29.885 29.525 137.427 1.00 16.46 229 PHE B O 1
ATOM 4011 N N . GLY B 1 156 ? 29.735 31.228 138.899 1.00 16.60 230 GLY B N 1
ATOM 4012 C CA . GLY B 1 156 ? 29.979 30.403 140.072 1.00 16.07 230 GLY B CA 1
ATOM 4013 C C . GLY B 1 156 ? 30.227 31.284 141.268 1.00 19.34 230 GLY B C 1
ATOM 4014 O O . GLY B 1 156 ? 30.389 32.510 141.138 1.00 18.40 230 GLY B O 1
ATOM 4015 N N . GLY B 1 157 ? 30.280 30.647 142.424 1.00 16.40 231 GLY B N 1
ATOM 4016 C CA . GLY B 1 157 ? 30.487 31.375 143.670 1.00 16.97 231 GLY B CA 1
ATOM 4017 C C . GLY B 1 157 ? 29.367 31.157 144.661 1.00 18.69 231 GLY B C 1
ATOM 4018 O O . GLY B 1 157 ? 28.890 30.023 144.826 1.00 18.22 231 GLY B O 1
ATOM 4019 N N . VAL B 1 158 ? 28.951 32.241 145.344 1.00 18.07 232 VAL B N 1
ATOM 4020 C CA . VAL B 1 158 ? 27.957 32.203 146.437 1.00 17.87 232 VAL B CA 1
ATOM 4021 C C . VAL B 1 158 ? 26.769 31.281 146.126 1.00 21.15 232 VAL B C 1
ATOM 4022 O O . VAL B 1 158 ? 26.471 30.378 146.925 1.00 21.03 232 VAL B O 1
ATOM 4026 N N . GLU B 1 159 ? 26.093 31.509 144.988 1.00 15.96 233 GLU B N 1
ATOM 4027 C CA . GLU B 1 159 ? 24.958 30.684 144.614 1.00 15.51 233 GLU B CA 1
ATOM 4028 C C . GLU B 1 159 ? 25.226 29.867 143.344 1.00 19.02 233 GLU B C 1
ATOM 4029 O O . GLU B 1 159 ? 24.290 29.431 142.687 1.00 17.06 233 GLU B O 1
ATOM 4035 N N . GLY B 1 160 ? 26.497 29.631 143.041 1.00 15.48 234 GLY B N 1
ATOM 4036 C CA . GLY B 1 160 ? 26.858 28.790 141.910 1.00 14.97 234 GLY B CA 1
ATOM 4037 C C . GLY B 1 160 ? 26.759 27.330 142.328 1.00 17.96 234 GLY B C 1
ATOM 4038 O O . GLY B 1 160 ? 26.392 27.020 143.473 1.00 18.09 234 GLY B O 1
ATOM 4039 N N . HIS B 1 161 ? 27.091 26.417 141.405 1.00 15.21 235 HIS B N 1
ATOM 4040 C CA . HIS B 1 161 ? 27.092 24.982 141.714 1.00 14.49 235 HIS B CA 1
ATOM 4041 C C . HIS B 1 161 ? 28.009 24.682 142.918 1.00 18.71 235 HIS B C 1
ATOM 4042 O O . HIS B 1 161 ? 29.003 25.393 143.127 1.00 18.78 235 HIS B O 1
ATOM 4049 N N . ARG B 1 162 ? 27.666 23.652 143.689 1.00 16.59 236 ARG B N 1
ATOM 4050 C CA . ARG B 1 162 ? 28.438 23.257 144.875 1.00 17.65 236 ARG B CA 1
ATOM 4051 C C . ARG B 1 162 ? 29.230 21.992 144.666 1.00 21.90 236 ARG B C 1
ATOM 4052 O O . ARG B 1 162 ? 29.847 21.483 145.604 1.00 22.97 236 ARG B O 1
ATOM 4060 N N . ASP B 1 163 ? 29.218 21.492 143.429 1.00 18.69 237 ASP B N 1
ATOM 4061 C CA . ASP B 1 163 ? 29.966 20.323 143.015 1.00 17.95 237 ASP B CA 1
ATOM 4062 C C . ASP B 1 163 ? 30.197 20.467 141.501 1.00 19.25 237 ASP B C 1
ATOM 4063 O O . ASP B 1 163 ? 29.769 21.461 140.900 1.00 16.72 237 ASP B O 1
ATOM 4068 N N . GLU B 1 164 ? 30.912 19.495 140.908 1.00 16.85 238 GLU B N 1
ATOM 4069 C CA . GLU B 1 164 ? 31.230 19.511 139.484 1.00 16.10 238 GLU B CA 1
ATOM 4070 C C . GLU B 1 164 ? 30.075 19.888 138.605 1.00 17.15 238 GLU B C 1
ATOM 4071 O O . GLU B 1 164 ? 28.978 19.348 138.736 1.00 17.16 238 GLU B O 1
ATOM 4077 N N . VAL B 1 165 ? 30.345 20.760 137.661 1.00 14.05 239 VAL B N 1
ATOM 4078 C CA . VAL B 1 165 ? 29.348 21.092 136.642 1.00 11.50 239 VAL B CA 1
ATOM 4079 C C . VAL B 1 165 ? 29.614 20.057 135.521 1.00 16.60 239 VAL B C 1
ATOM 4080 O O . VAL B 1 165 ? 30.757 19.916 135.062 1.00 15.52 239 VAL B O 1
ATOM 4084 N N . LEU B 1 166 ? 28.565 19.322 135.117 1.00 13.12 240 LEU B N 1
ATOM 4085 C CA . LEU B 1 166 ? 28.700 18.242 134.126 1.00 12.76 240 LEU B CA 1
ATOM 4086 C C . LEU B 1 166 ? 28.229 18.585 132.727 1.00 14.63 240 LEU B C 1
ATOM 4087 O O . LEU B 1 166 ? 28.675 17.950 131.772 1.00 13.21 240 LEU B O 1
ATOM 4092 N N . SER B 1 167 ? 27.271 19.516 132.605 1.00 13.11 241 SER B N 1
ATOM 4093 C CA . SER B 1 167 ? 26.707 19.841 131.294 1.00 12.20 241 SER B CA 1
ATOM 4094 C C . SER B 1 167 ? 26.107 21.230 131.319 1.00 13.92 241 SER B C 1
ATOM 4095 O O . SER B 1 167 ? 25.805 21.779 132.384 1.00 13.06 241 SER B O 1
ATOM 4098 N N . ALA B 1 168 ? 25.997 21.831 130.141 1.00 12.05 242 ALA B N 1
ATOM 4099 C CA . ALA B 1 168 ? 25.321 23.104 129.993 1.00 11.94 242 ALA B CA 1
ATOM 4100 C C . ALA B 1 168 ? 24.878 23.246 128.552 1.00 14.91 242 ALA B C 1
ATOM 4101 O O . ALA B 1 168 ? 25.364 22.544 127.672 1.00 14.41 242 ALA B O 1
ATOM 4103 N N . ASP B 1 169 ? 23.936 24.145 128.319 1.00 12.74 243 ASP B N 1
ATOM 4104 C CA . ASP B 1 169 ? 23.464 24.369 126.968 1.00 12.58 243 ASP B CA 1
ATOM 4105 C C . ASP B 1 169 ? 22.971 25.779 126.811 1.00 15.38 243 ASP B C 1
ATOM 4106 O O . ASP B 1 169 ? 22.294 26.299 127.718 1.00 14.25 243 ASP B O 1
ATOM 4111 N N . TYR B 1 170 ? 23.251 26.386 125.663 1.00 13.48 244 TYR B N 1
ATOM 4112 C CA . TYR B 1 170 ? 22.669 27.687 125.343 1.00 13.03 244 TYR B CA 1
ATOM 4113 C C . TYR B 1 170 ? 21.284 27.382 124.773 1.00 17.96 244 TYR B C 1
ATOM 4114 O O . TYR B 1 170 ? 21.090 26.313 124.161 1.00 17.84 244 TYR B O 1
ATOM 4123 N N . ASP B 1 171 ? 20.344 28.337 124.889 1.00 14.91 245 ASP B N 1
ATOM 4124 C CA . ASP B 1 171 ? 19.043 28.217 124.234 1.00 15.44 245 ASP B CA 1
ATOM 4125 C C . ASP B 1 171 ? 19.237 28.514 122.726 1.00 18.74 245 ASP B C 1
ATOM 4126 O O . ASP B 1 171 ? 20.346 28.883 122.301 1.00 17.31 245 ASP B O 1
ATOM 4131 N N . LEU B 1 172 ? 18.189 28.339 121.911 1.00 18.04 246 LEU B N 1
ATOM 4132 C CA . LEU B 1 172 ? 18.324 28.492 120.456 1.00 17.87 246 LEU B CA 1
ATOM 4133 C C . LEU B 1 172 ? 18.887 29.824 120.018 1.00 24.22 246 LEU B C 1
ATOM 4134 O O . LEU B 1 172 ? 19.777 29.848 119.160 1.00 25.47 246 LEU B O 1
ATOM 4139 N N . LEU B 1 173 ? 18.425 30.917 120.640 1.00 21.88 247 LEU B N 1
ATOM 4140 C CA . LEU B 1 173 ? 18.859 32.258 120.246 1.00 23.98 247 LEU B CA 1
ATOM 4141 C C . LEU B 1 173 ? 20.141 32.760 120.964 1.00 25.65 247 LEU B C 1
ATOM 4142 O O . LEU B 1 173 ? 20.677 33.803 120.584 1.00 26.51 247 LEU B O 1
ATOM 4147 N N . GLY B 1 174 ? 20.645 31.992 121.930 1.00 19.01 248 GLY B N 1
ATOM 4148 C CA . GLY B 1 174 ? 21.856 32.347 122.658 1.00 18.47 248 GLY B CA 1
ATOM 4149 C C . GLY B 1 174 ? 21.666 33.496 123.628 1.00 20.33 248 GLY B C 1
ATOM 4150 O O . GLY B 1 174 ? 22.562 34.326 123.783 1.00 20.38 248 GLY B O 1
ATOM 4151 N N . GLU B 1 175 ? 20.501 33.549 124.282 1.00 16.74 249 GLU B N 1
ATOM 4152 C CA . GLU B 1 175 ? 20.208 34.579 125.298 1.00 15.76 249 GLU B CA 1
ATOM 4153 C C . GLU B 1 175 ? 20.431 34.058 126.715 1.00 18.37 249 GLU B C 1
ATOM 4154 O O . GLU B 1 175 ? 20.561 34.862 127.645 1.00 17.87 249 GLU B O 1
ATOM 4160 N N . LYS B 1 176 ? 20.456 32.726 126.904 1.00 15.56 250 LYS B N 1
ATOM 4161 C CA . LYS B 1 176 ? 20.587 32.175 128.245 1.00 14.51 250 LYS B CA 1
ATOM 4162 C C . LYS B 1 176 ? 21.200 30.771 128.217 1.00 15.50 250 LYS B C 1
ATOM 4163 O O . LYS B 1 176 ? 21.189 30.090 127.186 1.00 15.65 250 LYS B O 1
ATOM 4169 N N . ILE B 1 177 ? 21.729 30.343 129.354 1.00 12.54 251 ILE B N 1
ATOM 4170 C CA . ILE B 1 177 ? 22.389 29.060 129.532 1.00 10.98 251 ILE B CA 1
ATOM 4171 C C . ILE B 1 177 ? 21.719 28.321 130.681 1.00 15.51 251 ILE B C 1
ATOM 4172 O O . ILE B 1 177 ? 21.484 28.913 131.744 1.00 14.99 251 ILE B O 1
ATOM 4177 N N . MET B 1 178 ? 21.487 27.000 130.499 1.00 12.68 252 MET B N 1
ATOM 4178 C CA . MET B 1 178 ? 21.092 26.197 131.649 1.00 12.21 252 MET B CA 1
ATOM 4179 C C . MET B 1 178 ? 22.286 25.257 131.946 1.00 15.17 252 MET B C 1
ATOM 4180 O O . MET B 1 178 ? 22.847 24.677 131.027 1.00 14.68 252 MET B O 1
ATOM 4185 N N . SER B 1 179 ? 22.681 25.121 133.212 1.00 12.51 253 SER B N 1
ATOM 4186 C CA . SER B 1 179 ? 23.791 24.240 133.578 1.00 11.47 253 SER B CA 1
ATOM 4187 C C . SER B 1 179 ? 23.300 23.201 134.567 1.00 14.78 253 SER B C 1
ATOM 4188 O O . SER B 1 179 ? 22.280 23.411 135.216 1.00 15.07 253 SER B O 1
ATOM 4191 N N . CYS B 1 180 ? 24.049 22.103 134.732 1.00 11.76 254 CYS B N 1
ATOM 4192 C CA . CYS B 1 180 ? 23.633 21.112 135.725 1.00 12.12 254 CYS B CA 1
ATOM 4193 C C . CYS B 1 180 ? 24.841 20.334 136.207 1.00 16.00 254 CYS B C 1
ATOM 4194 O O . CYS B 1 180 ? 25.865 20.312 135.531 1.00 15.72 254 CYS B O 1
ATOM 4197 N N . GLY B 1 181 ? 24.710 19.650 137.327 1.00 14.59 255 GLY B N 1
ATOM 4198 C CA . GLY B 1 181 ? 25.850 18.868 137.753 1.00 15.00 255 GLY B CA 1
ATOM 4199 C C . GLY B 1 181 ? 25.659 17.948 138.919 1.00 17.98 255 GLY B C 1
ATOM 4200 O O . GLY B 1 181 ? 24.539 17.563 139.277 1.00 17.62 255 GLY B O 1
ATOM 4201 N N . MET B 1 182 ? 26.789 17.630 139.549 1.00 16.10 256 MET B N 1
ATOM 4202 C CA . MET B 1 182 ? 26.848 16.660 140.628 1.00 17.28 256 MET B CA 1
ATOM 4203 C C . MET B 1 182 ? 26.120 17.069 141.922 1.00 19.10 256 MET B C 1
ATOM 4204 O O . MET B 1 182 ? 25.872 16.206 142.786 1.00 21.34 256 MET B O 1
ATOM 4209 N N . ASP B 1 183 ? 25.771 18.369 142.062 1.00 16.40 257 ASP B N 1
ATOM 4210 C CA . ASP B 1 183 ? 25.039 18.846 143.229 1.00 16.53 257 ASP B CA 1
ATOM 4211 C C . ASP B 1 183 ? 23.524 18.637 143.077 1.00 21.09 257 ASP B C 1
ATOM 4212 O O . ASP B 1 183 ? 22.751 19.158 143.892 1.00 20.76 257 ASP B O 1
ATOM 4217 N N . HIS B 1 184 ? 23.107 17.932 141.998 1.00 19.22 258 HIS B N 1
ATOM 4218 C CA . HIS B 1 184 ? 21.709 17.611 141.649 1.00 19.17 258 HIS B CA 1
ATOM 4219 C C . HIS B 1 184 ? 20.961 18.848 141.142 1.00 21.79 258 HIS B C 1
ATOM 4220 O O . HIS B 1 184 ? 19.764 18.747 140.880 1.00 22.58 258 HIS B O 1
ATOM 4227 N N . SER B 1 185 ? 21.632 20.003 141.016 1.00 17.15 259 SER B N 1
ATOM 4228 C CA . SER B 1 185 ? 20.890 21.178 140.639 1.00 16.19 259 SER B CA 1
ATOM 4229 C C . SER B 1 185 ? 21.051 21.563 139.176 1.00 17.52 259 SER B C 1
ATOM 4230 O O . SER B 1 185 ? 22.052 21.212 138.501 1.00 15.86 259 SER B O 1
ATOM 4233 N N . LEU B 1 186 ? 20.034 22.288 138.700 1.00 14.59 260 LEU B N 1
ATOM 4234 C CA . LEU B 1 186 ? 19.996 22.894 137.371 1.00 13.73 260 LEU B CA 1
ATOM 4235 C C . LEU B 1 186 ? 19.905 24.401 137.610 1.00 15.88 260 LEU B C 1
ATOM 4236 O O . LEU B 1 186 ? 19.053 24.841 138.384 1.00 16.74 260 LEU B O 1
ATOM 4241 N N . LYS B 1 187 ? 20.819 25.188 137.012 1.00 12.79 261 LYS B N 1
ATOM 4242 C CA . LYS B 1 187 ? 20.866 26.642 137.175 1.00 13.27 261 LYS B CA 1
ATOM 4243 C C . LYS B 1 187 ? 20.826 27.377 135.859 1.00 14.22 261 LYS B C 1
ATOM 4244 O O . LYS B 1 187 ? 21.429 26.941 134.892 1.00 14.78 261 LYS B O 1
ATOM 4250 N N . LEU B 1 188 ? 20.041 28.470 135.825 1.00 13.01 262 LEU B N 1
ATOM 4251 C CA . LEU B 1 188 ? 19.857 29.322 134.671 1.00 12.79 262 LEU B CA 1
ATOM 4252 C C . LEU B 1 188 ? 20.788 30.522 134.781 1.00 14.83 262 LEU B C 1
ATOM 4253 O O . LEU B 1 188 ? 20.837 31.168 135.830 1.00 15.21 262 LEU B O 1
ATOM 4258 N N . TRP B 1 189 ? 21.464 30.865 133.695 1.00 12.70 263 TRP B N 1
ATOM 4259 C CA . TRP B 1 189 ? 22.341 32.027 133.673 1.00 13.15 263 TRP B CA 1
ATOM 4260 C C . TRP B 1 189 ? 21.997 32.837 132.425 1.00 16.17 263 TRP B C 1
ATOM 4261 O O . TRP B 1 189 ? 22.280 32.394 131.312 1.00 14.97 263 TRP B O 1
ATOM 4272 N N . ARG B 1 190 ? 21.355 34.004 132.595 1.00 14.34 264 ARG B N 1
ATOM 4273 C CA . ARG B 1 190 ? 21.011 34.818 131.441 1.00 13.88 264 ARG B CA 1
ATOM 4274 C C . ARG B 1 190 ? 22.236 35.562 130.927 1.00 17.10 264 ARG B C 1
ATOM 4275 O O . ARG B 1 190 ? 23.016 36.101 131.725 1.00 16.67 264 ARG B O 1
ATOM 4283 N N . ILE B 1 191 ? 22.439 35.532 129.607 1.00 14.77 265 ILE B N 1
ATOM 4284 C CA . ILE B 1 191 ? 23.559 36.240 129.002 1.00 14.08 265 ILE B CA 1
ATOM 4285 C C . ILE B 1 191 ? 23.064 37.436 128.139 1.00 18.57 265 ILE B C 1
ATOM 4286 O O . ILE B 1 191 ? 23.883 38.119 127.530 1.00 19.24 265 ILE B O 1
ATOM 4291 N N . ASN B 1 192 ? 21.737 37.703 128.142 1.00 17.36 266 ASN B N 1
ATOM 4292 C CA . ASN B 1 192 ? 21.122 38.849 127.471 1.00 17.93 266 ASN B CA 1
ATOM 4293 C C . ASN B 1 192 ? 20.780 39.962 128.496 1.00 20.00 266 ASN B C 1
ATOM 4294 O O . ASN B 1 192 ? 20.033 40.886 128.180 1.00 21.85 266 ASN B O 1
ATOM 4299 N N . SER B 1 193 ? 21.329 39.872 129.721 1.00 16.82 267 SER B N 1
ATOM 4300 C CA . SER B 1 193 ? 21.176 40.923 130.714 1.00 16.77 267 SER B CA 1
ATOM 4301 C C . SER B 1 193 ? 22.021 42.108 130.224 1.00 20.54 267 SER B C 1
ATOM 4302 O O . SER B 1 193 ? 22.955 41.921 129.424 1.00 18.44 267 SER B O 1
ATOM 4305 N N . LYS B 1 194 ? 21.708 43.319 130.694 1.00 20.08 268 LYS B N 1
ATOM 4306 C CA . LYS B 1 194 ? 22.501 44.480 130.322 1.00 19.61 268 LYS B CA 1
ATOM 4307 C C . LYS B 1 194 ? 23.969 44.284 130.744 1.00 22.03 268 LYS B C 1
ATOM 4308 O O . LYS B 1 194 ? 24.865 44.597 129.968 1.00 22.47 268 LYS B O 1
ATOM 4314 N N . ARG B 1 195 ? 24.200 43.679 131.919 1.00 19.20 269 ARG B N 1
ATOM 4315 C CA . ARG B 1 195 ? 25.548 43.409 132.416 1.00 18.59 269 ARG B CA 1
ATOM 4316 C C . ARG B 1 195 ? 26.336 42.490 131.477 1.00 20.13 269 ARG B C 1
ATOM 4317 O O . ARG B 1 195 ? 27.467 42.823 131.099 1.00 18.70 269 ARG B O 1
ATOM 4325 N N . MET B 1 196 ? 25.727 41.361 131.088 1.00 17.06 270 MET B N 1
ATOM 4326 C CA . MET B 1 196 ? 26.407 40.378 130.243 1.00 15.23 270 MET B CA 1
ATOM 4327 C C . MET B 1 196 ? 26.613 40.849 128.805 1.00 20.22 270 MET B C 1
ATOM 4328 O O . MET B 1 196 ? 27.672 40.590 128.234 1.00 20.06 270 MET B O 1
ATOM 4333 N N . MET B 1 197 ? 25.627 41.552 128.234 1.00 17.85 271 MET B N 1
ATOM 4334 C CA . MET B 1 197 ? 25.756 42.119 126.902 1.00 19.83 271 MET B CA 1
ATOM 4335 C C . MET B 1 197 ? 26.894 43.131 126.904 1.00 22.79 271 MET B C 1
ATOM 4336 O O . MET B 1 197 ? 27.698 43.155 125.981 1.00 21.11 271 MET B O 1
ATOM 4341 N N . ASN B 1 198 ? 27.005 43.920 127.990 1.00 19.51 272 ASN B N 1
ATOM 4342 C CA . ASN B 1 198 ? 28.089 44.878 128.079 1.00 20.28 272 ASN B CA 1
ATOM 4343 C C . ASN B 1 198 ? 29.433 44.156 128.241 1.00 22.37 272 ASN B C 1
ATOM 4344 O O . ASN B 1 198 ? 30.403 44.560 127.602 1.00 22.70 272 ASN B O 1
ATOM 4349 N N . ALA B 1 199 ? 29.492 43.099 129.083 1.00 19.52 273 ALA B N 1
ATOM 4350 C CA . ALA B 1 199 ? 30.719 42.308 129.283 1.00 19.01 273 ALA B CA 1
ATOM 4351 C C . ALA B 1 199 ? 31.207 41.722 127.949 1.00 20.76 273 ALA B C 1
ATOM 4352 O O . ALA B 1 199 ? 32.392 41.804 127.629 1.00 22.08 273 ALA B O 1
ATOM 4354 N N . ILE B 1 200 ? 30.271 41.173 127.154 1.00 17.36 274 ILE B N 1
ATOM 4355 C CA . ILE B 1 200 ? 30.576 40.625 125.822 1.00 17.08 274 ILE B CA 1
ATOM 4356 C C . ILE B 1 200 ? 31.160 41.714 124.913 1.00 22.27 274 ILE B C 1
ATOM 4357 O O . ILE B 1 200 ? 32.203 41.503 124.303 1.00 22.86 274 ILE B O 1
ATOM 4362 N N . LYS B 1 201 ? 30.527 42.898 124.883 1.00 19.63 275 LYS B N 1
ATOM 4363 C CA . LYS B 1 201 ? 30.973 44.042 124.108 1.00 20.81 275 LYS B CA 1
ATOM 4364 C C . LYS B 1 201 ? 32.378 44.451 124.545 1.00 25.08 275 LYS B C 1
ATOM 4365 O O . LYS B 1 201 ? 33.255 44.642 123.689 1.00 25.79 275 LYS B O 1
ATOM 4367 N N . GLU B 1 202 ? 32.616 44.528 125.871 1.00 22.03 276 GLU B N 1
ATOM 4368 C CA . GLU B 1 202 ? 33.951 44.912 126.376 1.00 22.44 276 GLU B CA 1
ATOM 4369 C C . GLU B 1 202 ? 35.006 43.864 126.001 1.00 25.45 276 GLU B C 1
ATOM 4370 O O . GLU B 1 202 ? 36.142 44.232 125.702 1.00 26.63 276 GLU B O 1
ATOM 4376 N N . SER B 1 203 ? 34.629 42.574 125.967 1.00 21.31 277 SER B N 1
ATOM 4377 C CA . SER B 1 203 ? 35.591 41.529 125.565 1.00 21.35 277 SER B CA 1
ATOM 4378 C C . SER B 1 203 ? 36.081 41.731 124.124 1.00 27.21 277 SER B C 1
ATOM 4379 O O . SER B 1 203 ? 37.248 41.449 123.841 1.00 26.97 277 SER B O 1
ATOM 4382 N N . TYR B 1 204 ? 35.209 42.267 123.240 1.00 25.13 278 TYR B N 1
ATOM 4383 C CA . TYR B 1 204 ? 35.537 42.547 121.837 1.00 25.54 278 TYR B CA 1
ATOM 4384 C C . TYR B 1 204 ? 36.352 43.814 121.696 1.00 32.05 278 TYR B C 1
ATOM 4385 O O . TYR B 1 204 ? 37.179 43.913 120.794 1.00 34.72 278 TYR B O 1
ATOM 4394 N N . ASP B 1 205 ? 36.119 44.776 122.587 1.00 29.08 279 ASP B N 1
ATOM 4395 C CA . ASP B 1 205 ? 36.836 46.057 122.576 1.00 31.65 279 ASP B CA 1
ATOM 4396 C C . ASP B 1 205 ? 38.244 45.932 123.136 1.00 38.83 279 ASP B C 1
ATOM 4397 O O . ASP B 1 205 ? 39.076 46.805 122.873 1.00 40.56 279 ASP B O 1
ATOM 4402 N N . TYR B 1 206 ? 38.531 44.831 123.866 1.00 36.75 280 TYR B N 1
ATOM 4403 C CA . TYR B 1 206 ? 39.829 44.612 124.500 1.00 38.40 280 TYR B CA 1
ATOM 4404 C C . TYR B 1 206 ? 40.995 44.556 123.529 1.00 44.30 280 TYR B C 1
ATOM 4405 O O . TYR B 1 206 ? 40.920 43.838 122.535 1.00 44.34 280 TYR B O 1
ATOM 4414 N N . ASN B 1 207 ? 42.088 45.277 123.869 1.00 42.99 281 ASN B N 1
ATOM 4415 C CA . ASN B 1 207 ? 43.340 45.346 123.098 1.00 73.72 281 ASN B CA 1
ATOM 4416 C C . ASN B 1 207 ? 44.059 43.979 123.016 1.00 104.02 281 ASN B C 1
ATOM 4417 O O . ASN B 1 207 ? 45.203 43.807 123.444 1.00 63.60 281 ASN B O 1
ATOM 4422 N N . PRO B 1 214 ? 45.317 44.326 132.063 1.00 50.16 288 PRO B N 1
ATOM 4423 C CA . PRO B 1 214 ? 44.593 43.064 131.842 1.00 47.50 288 PRO B CA 1
ATOM 4424 C C . PRO B 1 214 ? 43.077 43.225 131.759 1.00 44.79 288 PRO B C 1
ATOM 4425 O O . PRO B 1 214 ? 42.506 44.125 132.390 1.00 43.70 288 PRO B O 1
ATOM 4429 N N . PHE B 1 215 ? 42.421 42.331 130.987 1.00 36.90 289 PHE B N 1
ATOM 4430 C CA . PHE B 1 215 ? 40.965 42.336 130.832 1.00 32.98 289 PHE B CA 1
ATOM 4431 C C . PHE B 1 215 ? 40.320 41.832 132.116 1.00 33.94 289 PHE B C 1
ATOM 4432 O O . PHE B 1 215 ? 40.806 40.860 132.688 1.00 33.39 289 PHE B O 1
ATOM 4440 N N . ILE B 1 216 ? 39.254 42.512 132.580 1.00 29.33 290 ILE B N 1
ATOM 4441 C CA . ILE B 1 216 ? 38.561 42.153 133.817 1.00 28.23 290 ILE B CA 1
ATOM 4442 C C . ILE B 1 216 ? 37.332 41.320 133.514 1.00 28.57 290 ILE B C 1
ATOM 4443 O O . ILE B 1 216 ? 36.399 41.794 132.855 1.00 27.91 290 ILE B O 1
ATOM 4448 N N . SER B 1 217 ? 37.352 40.088 134.014 1.00 24.03 291 SER B N 1
ATOM 4449 C CA A SER B 1 217 ? 36.271 39.122 133.835 0.07 22.40 291 SER B CA 1
ATOM 4450 C CA B SER B 1 217 ? 36.272 39.110 133.850 0.93 22.59 291 SER B CA 1
ATOM 4451 C C . SER B 1 217 ? 35.145 39.371 134.826 1.00 25.05 291 SER B C 1
ATOM 4452 O O . SER B 1 217 ? 35.413 39.727 135.974 1.00 24.17 291 SER B O 1
ATOM 4457 N N . GLN B 1 218 ? 33.880 39.152 134.393 1.00 21.41 292 GLN B N 1
ATOM 4458 C CA . GLN B 1 218 ? 32.735 39.300 135.305 1.00 19.98 292 GLN B CA 1
ATOM 4459 C C . GLN B 1 218 ? 32.738 38.050 136.188 1.00 22.32 292 GLN B C 1
ATOM 4460 O O . GLN B 1 218 ? 33.013 36.954 135.703 1.00 22.43 292 GLN B O 1
ATOM 4466 N N . LYS B 1 219 ? 32.417 38.205 137.470 1.00 19.94 293 LYS B N 1
ATOM 4467 C CA . LYS B 1 219 ? 32.271 37.052 138.368 1.00 19.73 293 LYS B CA 1
ATOM 4468 C C . LYS B 1 219 ? 30.789 37.087 138.762 1.00 20.63 293 LYS B C 1
ATOM 4469 O O . LYS B 1 219 ? 30.365 37.958 139.517 1.00 19.19 293 LYS B O 1
ATOM 4471 N N . ILE B 1 220 ? 29.998 36.193 138.156 1.00 18.34 294 ILE B N 1
ATOM 4472 C CA . ILE B 1 220 ? 28.542 36.076 138.348 1.00 16.58 294 ILE B CA 1
ATOM 4473 C C . ILE B 1 220 ? 28.305 35.009 139.402 1.00 18.14 294 ILE B C 1
ATOM 4474 O O . ILE B 1 220 ? 28.311 33.817 139.084 1.00 16.94 294 ILE B O 1
ATOM 4479 N N . HIS B 1 221 ? 28.019 35.444 140.640 1.00 14.64 295 HIS B N 1
ATOM 4480 C CA . HIS B 1 221 ? 27.814 34.560 141.775 1.00 13.64 295 HIS B CA 1
ATOM 4481 C C . HIS B 1 221 ? 26.408 34.033 141.862 1.00 16.10 295 HIS B C 1
ATOM 4482 O O . HIS B 1 221 ? 26.174 33.064 142.580 1.00 16.67 295 HIS B O 1
ATOM 4489 N N . PHE B 1 222 ? 25.458 34.702 141.202 1.00 16.03 296 PHE B N 1
ATOM 4490 C CA . PHE B 1 222 ? 24.031 34.397 141.373 1.00 14.30 296 PHE B CA 1
ATOM 4491 C C . PHE B 1 222 ? 23.341 34.037 140.054 1.00 17.86 296 PHE B C 1
ATOM 4492 O O . PHE B 1 222 ? 23.326 34.854 139.132 1.00 16.28 296 PHE B O 1
ATOM 4500 N N . PRO B 1 223 ? 22.716 32.844 139.997 1.00 15.57 297 PRO B N 1
ATOM 4501 C CA . PRO B 1 223 ? 21.998 32.450 138.779 1.00 15.13 297 PRO B CA 1
ATOM 4502 C C . PRO B 1 223 ? 20.620 33.110 138.734 1.00 19.87 297 PRO B C 1
ATOM 4503 O O . PRO B 1 223 ? 20.099 33.572 139.758 1.00 19.43 297 PRO B O 1
ATOM 4507 N N . ASP B 1 224 ? 20.014 33.117 137.543 1.00 16.11 298 ASP B N 1
ATOM 4508 C CA . ASP B 1 224 ? 18.682 33.677 137.319 1.00 15.81 298 ASP B CA 1
ATOM 4509 C C . ASP B 1 224 ? 17.542 32.719 137.674 1.00 19.27 298 ASP B C 1
ATOM 4510 O O . ASP B 1 224 ? 16.371 33.108 137.599 1.00 19.55 298 ASP B O 1
ATOM 4515 N N . PHE B 1 225 ? 17.890 31.475 138.054 1.00 15.10 299 PHE B N 1
ATOM 4516 C CA . PHE B 1 225 ? 16.964 30.451 138.528 1.00 14.60 299 PHE B CA 1
ATOM 4517 C C . PHE B 1 225 ? 17.772 29.277 139.014 1.00 16.08 299 PHE B C 1
ATOM 4518 O O . PHE B 1 225 ? 18.856 29.024 138.478 1.00 14.30 299 PHE B O 1
ATOM 4526 N N . SER B 1 226 ? 17.241 28.516 139.981 1.00 15.50 300 SER B N 1
ATOM 4527 C CA . SER B 1 226 ? 17.919 27.302 140.459 1.00 15.39 300 SER B CA 1
ATOM 4528 C C . SER B 1 226 ? 16.905 26.315 140.986 1.00 18.94 300 SER B C 1
ATOM 4529 O O . SER B 1 226 ? 15.925 26.712 141.608 1.00 18.01 300 SER B O 1
ATOM 4532 N N . THR B 1 227 ? 17.131 25.028 140.700 1.00 17.70 301 THR B N 1
ATOM 4533 C CA . THR B 1 227 ? 16.278 23.943 141.206 1.00 18.21 301 THR B CA 1
ATOM 4534 C C . THR B 1 227 ? 17.093 22.709 141.511 1.00 22.58 301 THR B C 1
ATOM 4535 O O . THR B 1 227 ? 18.062 22.414 140.819 1.00 21.24 301 THR B O 1
ATOM 4539 N N . ARG B 1 228 ? 16.693 21.997 142.545 1.00 22.33 302 ARG B N 1
ATOM 4540 C CA . ARG B 1 228 ? 17.210 20.682 142.931 1.00 23.82 302 ARG B CA 1
ATOM 4541 C C . ARG B 1 228 ? 15.991 19.739 143.010 1.00 26.87 302 ARG B C 1
ATOM 4542 O O . ARG B 1 228 ? 16.097 18.666 143.605 1.00 25.94 302 ARG B O 1
ATOM 4550 N N . ASP B 1 229 ? 14.849 20.122 142.391 1.00 22.53 303 ASP B N 1
ATOM 4551 C CA . ASP B 1 229 ? 13.615 19.339 142.479 1.00 24.22 303 ASP B CA 1
ATOM 4552 C C . ASP B 1 229 ? 13.257 18.544 141.223 1.00 25.73 303 ASP B C 1
ATOM 4553 O O . ASP B 1 229 ? 12.103 18.124 141.084 1.00 28.04 303 ASP B O 1
ATOM 4558 N N . ILE B 1 230 ? 14.234 18.280 140.329 1.00 17.86 304 ILE B N 1
ATOM 4559 C CA . ILE B 1 230 ? 13.916 17.496 139.148 1.00 17.41 304 ILE B CA 1
ATOM 4560 C C . ILE B 1 230 ? 14.399 16.060 139.283 1.00 23.91 304 ILE B C 1
ATOM 4561 O O . ILE B 1 230 ? 13.654 15.121 138.973 1.00 26.14 304 ILE B O 1
ATOM 4566 N N . HIS B 1 231 ? 15.664 15.904 139.685 1.00 21.43 305 HIS B N 1
ATOM 4567 C CA . HIS B 1 231 ? 16.368 14.624 139.818 1.00 20.56 305 HIS B CA 1
ATOM 4568 C C . HIS B 1 231 ? 16.875 14.448 141.236 1.00 26.33 305 HIS B C 1
ATOM 4569 O O . HIS B 1 231 ? 17.044 15.426 141.951 1.00 25.99 305 HIS B O 1
ATOM 4576 N N . ARG B 1 232 ? 17.220 13.213 141.596 1.00 25.22 306 ARG B N 1
ATOM 4577 C CA . ARG B 1 232 ? 17.712 12.905 142.947 1.00 27.24 306 ARG B CA 1
ATOM 4578 C C . ARG B 1 232 ? 19.130 12.321 142.882 1.00 31.19 306 ARG B C 1
ATOM 4579 O O . ARG B 1 232 ? 19.554 11.567 143.767 1.00 30.29 306 ARG B O 1
ATOM 4587 N N . ASN B 1 233 ? 19.872 12.681 141.829 1.00 26.04 307 ASN B N 1
ATOM 4588 C CA . ASN B 1 233 ? 21.244 12.213 141.659 1.00 25.10 307 ASN B CA 1
ATOM 4589 C C . ASN B 1 233 ? 21.961 13.175 140.706 1.00 25.62 307 ASN B C 1
ATOM 4590 O O . ASN B 1 233 ? 21.348 14.170 140.299 1.00 23.18 307 ASN B O 1
ATOM 4595 N N . TYR B 1 234 ? 23.233 12.889 140.363 1.00 21.80 308 TYR B N 1
ATOM 4596 C CA . TYR B 1 234 ? 24.042 13.731 139.472 1.00 20.13 308 TYR B CA 1
ATOM 4597 C C . TYR B 1 234 ? 23.263 14.017 138.191 1.00 21.43 308 TYR B C 1
ATOM 4598 O O . TYR B 1 234 ? 22.786 13.083 137.539 1.00 21.56 308 TYR B O 1
ATOM 4607 N N . VAL B 1 235 ? 23.198 15.281 137.800 1.00 14.98 309 VAL B N 1
ATOM 4608 C CA . VAL B 1 235 ? 22.508 15.635 136.561 1.00 13.19 309 VAL B CA 1
ATOM 4609 C C . VAL B 1 235 ? 23.627 15.758 135.513 1.00 17.73 309 VAL B C 1
ATOM 4610 O O . VAL B 1 235 ? 24.489 16.644 135.606 1.00 16.60 309 VAL B O 1
ATOM 4614 N N . ASP B 1 236 ? 23.678 14.791 134.587 1.00 14.24 310 ASP B N 1
ATOM 4615 C CA . ASP B 1 236 ? 24.826 14.714 133.699 1.00 13.76 310 ASP B CA 1
ATOM 4616 C C . ASP B 1 236 ? 24.589 15.164 132.264 1.00 16.02 310 ASP B C 1
ATOM 4617 O O . ASP B 1 236 ? 25.519 15.115 131.467 1.00 15.00 310 ASP B O 1
ATOM 4622 N N . CYS B 1 237 ? 23.396 15.657 131.943 1.00 13.47 311 CYS B N 1
ATOM 4623 C CA . CYS B 1 237 ? 23.091 16.153 130.607 1.00 13.03 311 CYS B CA 1
ATOM 4624 C C . CYS B 1 237 ? 21.880 17.065 130.675 1.00 16.13 311 CYS B C 1
ATOM 4625 O O . CYS B 1 237 ? 20.879 16.697 131.282 1.00 16.36 311 CYS B O 1
ATOM 4628 N N . VAL B 1 238 ? 21.997 18.254 130.097 1.00 13.77 312 VAL B N 1
ATOM 4629 C CA . VAL B 1 238 ? 20.906 19.225 129.992 1.00 12.83 312 VAL B CA 1
ATOM 4630 C C . VAL B 1 238 ? 20.886 19.834 128.599 1.00 14.54 312 VAL B C 1
ATOM 4631 O O . VAL B 1 238 ? 21.934 20.232 128.069 1.00 13.37 312 VAL B O 1
ATOM 4635 N N . ARG B 1 239 ? 19.692 19.983 128.030 1.00 12.87 313 ARG B N 1
ATOM 4636 C CA . ARG B 1 239 ? 19.515 20.682 126.773 1.00 12.60 313 ARG B CA 1
ATOM 4637 C C . ARG B 1 239 ? 18.200 21.447 126.817 1.00 16.47 313 ARG B C 1
ATOM 4638 O O . ARG B 1 239 ? 17.212 20.931 127.349 1.00 15.96 313 ARG B O 1
ATOM 4646 N N . TRP B 1 240 ? 18.166 22.631 126.172 1.00 14.12 314 TRP B N 1
ATOM 4647 C CA . TRP B 1 240 ? 16.932 23.379 125.987 1.00 14.55 314 TRP B CA 1
ATOM 4648 C C . TRP B 1 240 ? 16.091 22.686 124.895 1.00 19.13 314 TRP B C 1
ATOM 4649 O O . TRP B 1 240 ? 16.639 22.180 123.911 1.00 18.33 314 TRP B O 1
ATOM 4660 N N . LEU B 1 241 ? 14.764 22.676 125.070 1.00 15.71 315 LEU B N 1
ATOM 4661 C CA . LEU B 1 241 ? 13.818 22.228 124.049 1.00 15.71 315 LEU B CA 1
ATOM 4662 C C . LEU B 1 241 ? 12.834 23.416 123.938 1.00 20.14 315 LEU B C 1
ATOM 4663 O O . LEU B 1 241 ? 11.812 23.438 124.636 1.00 19.47 315 LEU B O 1
ATOM 4668 N N . GLY B 1 242 ? 13.195 24.422 123.118 1.00 17.56 316 GLY B N 1
ATOM 4669 C CA . GLY B 1 242 ? 12.443 25.672 123.025 1.00 17.79 316 GLY B CA 1
ATOM 4670 C C . GLY B 1 242 ? 12.626 26.394 124.345 1.00 21.12 316 GLY B C 1
ATOM 4671 O O . GLY B 1 242 ? 13.770 26.626 124.772 1.00 18.50 316 GLY B O 1
ATOM 4672 N N . ASP B 1 243 ? 11.505 26.675 125.053 1.00 20.03 317 ASP B N 1
ATOM 4673 C CA . ASP B 1 243 ? 11.580 27.327 126.376 1.00 19.55 317 ASP B CA 1
ATOM 4674 C C . ASP B 1 243 ? 11.590 26.271 127.491 1.00 21.67 317 ASP B C 1
ATOM 4675 O O . ASP B 1 243 ? 11.678 26.618 128.674 1.00 20.80 317 ASP B O 1
ATOM 4680 N N . LEU B 1 244 ? 11.402 24.991 127.110 1.00 16.95 318 LEU B N 1
ATOM 4681 C CA . LEU B 1 244 ? 11.404 23.875 128.070 1.00 15.20 318 LEU B CA 1
ATOM 4682 C C . LEU B 1 244 ? 12.821 23.335 128.202 1.00 17.65 318 LEU B C 1
ATOM 4683 O O . LEU B 1 244 ? 13.724 23.698 127.432 1.00 16.48 318 LEU B O 1
ATOM 4688 N N . ILE B 1 245 ? 13.013 22.480 129.203 1.00 15.21 319 ILE B N 1
ATOM 4689 C CA . ILE B 1 245 ? 14.296 21.840 129.483 1.00 14.44 319 ILE B CA 1
ATOM 4690 C C . ILE B 1 245 ? 14.145 20.328 129.451 1.00 16.87 319 ILE B C 1
ATOM 4691 O O . ILE B 1 245 ? 13.183 19.780 129.977 1.00 16.39 319 ILE B O 1
ATOM 4696 N N . LEU B 1 246 ? 15.145 19.659 128.878 1.00 14.33 320 LEU B N 1
ATOM 4697 C CA . LEU B 1 246 ? 15.302 18.216 128.968 1.00 14.90 320 LEU B CA 1
ATOM 4698 C C . LEU B 1 246 ? 16.536 17.987 129.802 1.00 16.01 320 LEU B C 1
ATOM 4699 O O . LEU B 1 246 ? 17.576 18.571 129.507 1.00 14.10 320 LEU B O 1
ATOM 4704 N N . SER B 1 247 ? 16.455 17.155 130.835 1.00 13.94 321 SER B N 1
ATOM 4705 C CA . SER B 1 247 ? 17.661 16.848 131.619 1.00 13.07 321 SER B CA 1
ATOM 4706 C C . SER B 1 247 ? 17.588 15.434 132.127 1.00 16.31 321 SER B C 1
ATOM 4707 O O . SER B 1 247 ? 16.506 14.863 132.224 1.00 15.16 321 SER B O 1
ATOM 4710 N N . LYS B 1 248 ? 18.734 14.830 132.388 1.00 13.55 322 LYS B N 1
ATOM 4711 C CA . LYS B 1 248 ? 18.684 13.475 132.909 1.00 13.75 322 LYS B CA 1
ATOM 4712 C C . LYS B 1 248 ? 19.689 13.305 133.994 1.00 18.03 322 LYS B C 1
ATOM 4713 O O . LYS B 1 248 ? 20.672 14.053 134.085 1.00 16.73 322 LYS B O 1
ATOM 4719 N N . SER B 1 249 ? 19.464 12.272 134.781 1.00 16.93 323 SER B N 1
ATOM 4720 C CA . SER B 1 249 ? 20.356 11.789 135.788 1.00 17.78 323 SER B CA 1
ATOM 4721 C C . SER B 1 249 ? 20.583 10.286 135.446 1.00 21.95 323 SER B C 1
ATOM 4722 O O . SER B 1 249 ? 20.482 9.907 134.278 1.00 21.51 323 SER B O 1
ATOM 4725 N N . CYS B 1 250 ? 20.872 9.460 136.434 1.00 21.58 324 CYS B N 1
ATOM 4726 C CA . CYS B 1 250 ? 21.114 8.039 136.192 1.00 22.31 324 CYS B CA 1
ATOM 4727 C C . CYS B 1 250 ? 19.886 7.252 136.653 1.00 25.80 324 CYS B C 1
ATOM 4728 O O . CYS B 1 250 ? 19.992 6.090 137.052 1.00 27.30 324 CYS B O 1
ATOM 4731 N N . GLU B 1 251 ? 18.703 7.880 136.558 1.00 22.73 325 GLU B N 1
ATOM 4732 C CA . GLU B 1 251 ? 17.453 7.290 137.050 1.00 23.16 325 GLU B CA 1
ATOM 4733 C C . GLU B 1 251 ? 16.536 6.749 135.924 1.00 24.59 325 GLU B C 1
ATOM 4734 O O . GLU B 1 251 ? 15.336 6.530 136.125 1.00 25.10 325 GLU B O 1
ATOM 4740 N N . ASN B 1 252 ? 17.135 6.459 134.762 1.00 20.45 326 ASN B N 1
ATOM 4741 C CA . ASN B 1 252 ? 16.493 5.849 133.588 1.00 19.86 326 ASN B CA 1
ATOM 4742 C C . ASN B 1 252 ? 15.337 6.672 133.009 1.00 22.27 326 ASN B C 1
ATOM 4743 O O . ASN B 1 252 ? 14.358 6.122 132.493 1.00 23.01 326 ASN B O 1
ATOM 4748 N N . ALA B 1 253 ? 15.471 7.996 133.079 1.00 17.41 327 ALA B N 1
ATOM 4749 C CA . ALA B 1 253 ? 14.500 8.887 132.477 1.00 18.61 327 ALA B CA 1
ATOM 4750 C C . ALA B 1 253 ? 15.127 10.207 132.089 1.00 20.13 327 ALA B C 1
ATOM 4751 O O . ALA B 1 253 ? 15.988 10.719 132.800 1.00 18.92 327 ALA B O 1
ATOM 4753 N N . ILE B 1 254 ? 14.686 10.746 130.948 1.00 16.32 328 ILE B N 1
ATOM 4754 C CA . ILE B 1 254 ? 14.987 12.115 130.548 1.00 15.47 328 ILE B CA 1
ATOM 4755 C C . ILE B 1 254 ? 13.712 12.845 130.974 1.00 20.27 328 ILE B C 1
ATOM 4756 O O . ILE B 1 254 ? 12.623 12.483 130.525 1.00 21.51 328 ILE B O 1
ATOM 4761 N N . VAL B 1 255 ? 13.843 13.845 131.847 1.00 17.15 329 VAL B N 1
ATOM 4762 C CA . VAL B 1 255 ? 12.686 14.608 132.340 1.00 17.18 329 VAL B CA 1
ATOM 4763 C C . VAL B 1 255 ? 12.547 15.891 131.518 1.00 20.45 329 VAL B C 1
ATOM 4764 O O . VAL B 1 255 ? 13.523 16.640 131.365 1.00 19.22 329 VAL B O 1
ATOM 4768 N N . CYS B 1 256 ? 11.312 16.182 131.074 1.00 18.07 330 CYS B N 1
ATOM 4769 C CA . CYS B 1 256 ? 10.977 17.432 130.393 1.00 17.47 330 CYS B CA 1
ATOM 4770 C C . CYS B 1 256 ? 10.291 18.305 131.411 1.00 21.01 330 CYS B C 1
ATOM 4771 O O . CYS B 1 256 ? 9.285 17.896 131.976 1.00 20.83 330 CYS B O 1
ATOM 4774 N N . TRP B 1 257 ? 10.858 19.482 131.678 1.00 17.44 331 TRP B N 1
ATOM 4775 C CA . TRP B 1 257 ? 10.341 20.353 132.723 1.00 17.70 331 TRP B CA 1
ATOM 4776 C C . TRP B 1 257 ? 10.576 21.808 132.377 1.00 19.70 331 TRP B C 1
ATOM 4777 O O . TRP B 1 257 ? 11.263 22.133 131.400 1.00 17.90 331 TRP B O 1
ATOM 4788 N N . LYS B 1 258 ? 9.991 22.704 133.197 1.00 18.15 332 LYS B N 1
ATOM 4789 C CA . LYS B 1 258 ? 10.214 24.130 133.025 1.00 18.68 332 LYS B CA 1
ATOM 4790 C C . LYS B 1 258 ? 10.280 24.856 134.376 1.00 20.83 332 LYS B C 1
ATOM 4791 O O . LYS B 1 258 ? 9.599 24.449 135.315 1.00 21.14 332 LYS B O 1
ATOM 4797 N N . PRO B 1 259 ? 11.041 25.966 134.473 1.00 18.20 333 PRO B N 1
ATOM 4798 C CA . PRO B 1 259 ? 11.008 26.776 135.699 1.00 17.78 333 PRO B CA 1
ATOM 4799 C C . PRO B 1 259 ? 9.609 27.374 135.879 1.00 21.95 333 PRO B C 1
ATOM 4800 O O . PRO B 1 259 ? 8.924 27.664 134.890 1.00 21.72 333 PRO B O 1
ATOM 4804 N N . GLY B 1 260 ? 9.204 27.550 137.136 1.00 19.58 334 GLY B N 1
ATOM 4805 C CA . GLY B 1 260 ? 7.917 28.140 137.476 1.00 21.77 334 GLY B CA 1
ATOM 4806 C C . GLY B 1 260 ? 6.736 27.215 137.298 1.00 26.20 334 GLY B C 1
ATOM 4807 O O . GLY B 1 260 ? 6.883 25.987 137.187 1.00 25.75 334 GLY B O 1
ATOM 4808 N N . LYS B 1 261 ? 5.554 27.825 137.271 1.00 24.56 335 LYS B N 1
ATOM 4809 C CA . LYS B 1 261 ? 4.270 27.148 137.091 1.00 24.80 335 LYS B CA 1
ATOM 4810 C C . LYS B 1 261 ? 4.047 26.899 135.601 1.00 29.24 335 LYS B C 1
ATOM 4811 O O . LYS B 1 261 ? 4.780 27.460 134.778 1.00 26.72 335 LYS B O 1
ATOM 4817 N N . MET B 1 262 ? 3.080 26.020 135.247 1.00 28.12 336 MET B N 1
ATOM 4818 C CA . MET B 1 262 ? 2.862 25.576 133.865 1.00 29.49 336 MET B CA 1
ATOM 4819 C C . MET B 1 262 ? 2.735 26.697 132.822 1.00 32.64 336 MET B C 1
ATOM 4820 O O . MET B 1 262 ? 3.259 26.552 131.716 1.00 31.34 336 MET B O 1
ATOM 4825 N N . GLU B 1 263 ? 2.048 27.787 133.166 1.00 30.18 337 GLU B N 1
ATOM 4826 C CA . GLU B 1 263 ? 1.803 28.892 132.249 1.00 30.05 337 GLU B CA 1
ATOM 4827 C C . GLU B 1 263 ? 2.884 29.995 132.287 1.00 31.82 337 GLU B C 1
ATOM 4828 O O . GLU B 1 263 ? 2.779 30.966 131.532 1.00 31.29 337 GLU B O 1
ATOM 4834 N N . ASP B 1 264 ? 3.894 29.866 133.176 1.00 26.93 338 ASP B N 1
ATOM 4835 C CA . ASP B 1 264 ? 4.908 30.905 133.367 1.00 25.43 338 ASP B CA 1
ATOM 4836 C C . ASP B 1 264 ? 5.864 31.077 132.191 1.00 28.54 338 ASP B C 1
ATOM 4837 O O . ASP B 1 264 ? 6.464 30.111 131.700 1.00 25.94 338 ASP B O 1
ATOM 4842 N N . ASP B 1 265 ? 6.005 32.334 131.753 1.00 26.66 339 ASP B N 1
ATOM 4843 C CA . ASP B 1 265 ? 6.896 32.721 130.669 1.00 25.79 339 ASP B CA 1
ATOM 4844 C C . ASP B 1 265 ? 8.345 32.649 131.186 1.00 25.97 339 ASP B C 1
ATOM 4845 O O . ASP B 1 265 ? 8.671 33.306 132.166 1.00 25.05 339 ASP B O 1
ATOM 4850 N N . ILE B 1 266 ? 9.214 31.868 130.501 1.00 21.85 340 ILE B N 1
ATOM 4851 C CA . ILE B 1 266 ? 10.636 31.707 130.835 1.00 19.67 340 ILE B CA 1
ATOM 4852 C C . ILE B 1 266 ? 11.345 33.054 131.057 1.00 24.44 340 ILE B C 1
ATOM 4853 O O . ILE B 1 266 ? 12.230 33.131 131.916 1.00 23.86 340 ILE B O 1
ATOM 4858 N N . ASP B 1 267 ? 10.930 34.117 130.321 1.00 20.41 341 ASP B N 1
ATOM 4859 C CA . ASP B 1 267 ? 11.590 35.420 130.424 1.00 20.83 341 ASP B CA 1
ATOM 4860 C C . ASP B 1 267 ? 11.016 36.313 131.511 1.00 27.31 341 ASP B C 1
ATOM 4861 O O . ASP B 1 267 ? 11.516 37.421 131.722 1.00 27.34 341 ASP B O 1
ATOM 4866 N N . LYS B 1 268 ? 10.001 35.803 132.236 1.00 25.48 342 LYS B N 1
ATOM 4867 C CA . LYS B 1 268 ? 9.387 36.517 133.351 1.00 26.22 342 LYS B CA 1
ATOM 4868 C C . LYS B 1 268 ? 9.643 35.809 134.696 1.00 29.46 342 LYS B C 1
ATOM 4869 O O . LYS B 1 268 ? 9.209 36.301 135.733 1.00 30.19 342 LYS B O 1
ATOM 4875 N N . ILE B 1 269 ? 10.383 34.683 134.671 1.00 26.15 343 ILE B N 1
ATO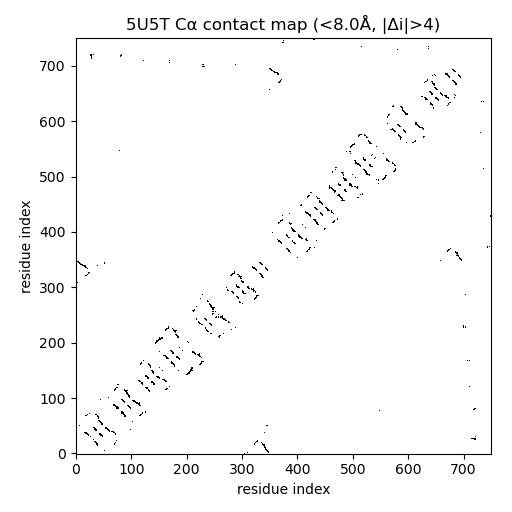M 4876 C CA . ILE B 1 269 ? 10.800 33.910 135.847 1.00 26.04 343 ILE B CA 1
ATOM 4877 C C . ILE B 1 269 ? 11.721 34.793 136.704 1.00 30.64 343 ILE B C 1
ATOM 4878 O O . ILE B 1 269 ? 12.695 35.328 136.177 1.00 30.21 343 ILE B O 1
ATOM 4883 N N . LYS B 1 270 ? 11.406 34.949 137.994 1.00 27.80 344 LYS B N 1
ATOM 4884 C CA . LYS B 1 270 ? 12.235 35.726 138.919 1.00 27.57 344 LYS B CA 1
ATOM 4885 C C . LYS B 1 270 ? 13.368 34.832 139.456 1.00 28.31 344 LYS B C 1
ATOM 4886 O O . LYS B 1 270 ? 13.155 33.621 139.600 1.00 25.64 344 LYS B O 1
ATOM 4888 N N . PRO B 1 271 ? 14.558 35.379 139.812 1.00 23.99 345 PRO B N 1
ATOM 4889 C CA . PRO B 1 271 ? 15.627 34.508 140.342 1.00 21.90 345 PRO B CA 1
ATOM 4890 C C . PRO B 1 271 ? 15.244 33.730 141.609 1.00 24.97 345 PRO B C 1
ATOM 4891 O O . PRO B 1 271 ? 15.808 32.667 141.841 1.00 24.75 345 PRO B O 1
ATOM 4895 N N . SER B 1 272 ? 14.274 34.228 142.398 1.00 22.73 346 SER B N 1
ATOM 4896 C CA . SER B 1 272 ? 13.812 33.566 143.622 1.00 22.58 346 SER B CA 1
ATOM 4897 C C . SER B 1 272 ? 12.741 32.515 143.354 1.00 25.06 346 SER B C 1
ATOM 4898 O O . SER B 1 272 ? 12.316 31.859 144.303 1.00 25.66 346 SER B O 1
ATOM 4901 N N . GLU B 1 273 ? 12.272 32.361 142.086 1.00 21.29 347 GLU B N 1
ATOM 4902 C CA . GLU B 1 273 ? 11.215 31.386 141.732 1.00 21.24 347 GLU B CA 1
ATOM 4903 C C . GLU B 1 273 ? 11.435 30.010 142.371 1.00 24.15 347 GLU B C 1
ATOM 4904 O O . GLU B 1 273 ? 12.410 29.323 142.058 1.00 21.03 347 GLU B O 1
ATOM 4910 N N . SER B 1 274 ? 10.510 29.606 143.258 1.00 24.07 348 SER B N 1
ATOM 4911 C CA . SER B 1 274 ? 10.635 28.348 144.000 1.00 24.26 348 SER B CA 1
ATOM 4912 C C . SER B 1 274 ? 10.019 27.114 143.312 1.00 27.06 348 SER B C 1
ATOM 4913 O O . SER B 1 274 ? 10.283 25.987 143.733 1.00 26.59 348 SER B O 1
ATOM 4916 N N . ASN B 1 275 ? 9.210 27.316 142.267 1.00 23.35 349 ASN B N 1
ATOM 4917 C CA . ASN B 1 275 ? 8.539 26.184 141.618 1.00 23.59 349 ASN B CA 1
ATOM 4918 C C . ASN B 1 275 ? 9.154 25.743 140.301 1.00 25.04 349 ASN B C 1
ATOM 4919 O O . ASN B 1 275 ? 9.871 26.494 139.647 1.00 24.44 349 ASN B O 1
ATOM 4924 N N . VAL B 1 276 ? 8.807 24.521 139.917 1.00 22.33 350 VAL B N 1
ATOM 4925 C CA . VAL B 1 276 ? 9.100 23.876 138.645 1.00 20.97 350 VAL B CA 1
ATOM 4926 C C . VAL B 1 276 ? 7.824 23.151 138.250 1.00 24.47 350 VAL B C 1
ATOM 4927 O O . VAL B 1 276 ? 6.995 22.837 139.113 1.00 24.78 350 VAL B O 1
ATOM 4931 N N . THR B 1 277 ? 7.678 22.895 136.943 1.00 19.67 351 THR B N 1
ATOM 4932 C CA . THR B 1 277 ? 6.575 22.114 136.396 1.00 20.93 351 THR B CA 1
ATOM 4933 C C . THR B 1 277 ? 7.214 20.990 135.609 1.00 25.24 351 THR B C 1
ATOM 4934 O O . THR B 1 277 ? 8.023 21.244 134.700 1.00 21.87 351 THR B O 1
ATOM 4938 N N . ILE B 1 278 ? 6.863 19.750 135.969 1.00 25.56 352 ILE B N 1
ATOM 4939 C CA . ILE B 1 278 ? 7.351 18.567 135.273 1.00 25.54 352 ILE B CA 1
ATOM 4940 C C . ILE B 1 278 ? 6.308 18.236 134.225 1.00 27.76 352 ILE B C 1
ATOM 4941 O O . ILE B 1 278 ? 5.157 17.986 134.564 1.00 27.90 352 ILE B O 1
ATOM 4946 N N . LEU B 1 279 ? 6.695 18.284 132.956 1.00 25.00 353 LEU B N 1
ATOM 4947 C CA . LEU B 1 279 ? 5.765 18.071 131.855 1.00 26.54 353 LEU B CA 1
ATOM 4948 C C . LEU B 1 279 ? 5.670 16.630 131.373 1.00 31.25 353 LEU B C 1
ATOM 4949 O O . LEU B 1 279 ? 4.615 16.210 130.897 1.00 31.29 353 LEU B O 1
ATOM 4954 N N . GLY B 1 280 ? 6.745 15.879 131.528 1.00 27.06 354 GLY B N 1
ATOM 4955 C CA . GLY B 1 280 ? 6.748 14.482 131.127 1.00 27.25 354 GLY B CA 1
ATOM 4956 C C . GLY B 1 280 ? 8.116 13.869 131.240 1.00 26.53 354 GLY B C 1
ATOM 4957 O O . GLY B 1 280 ? 9.092 14.552 131.570 1.00 24.41 354 GLY B O 1
ATOM 4958 N N . ARG B 1 281 ? 8.182 12.573 130.980 1.00 23.31 355 ARG B N 1
ATOM 4959 C CA . ARG B 1 281 ? 9.426 11.822 131.051 1.00 23.05 355 ARG B CA 1
ATOM 4960 C C . ARG B 1 281 ? 9.529 10.920 129.853 1.00 25.68 355 ARG B C 1
ATOM 4961 O O . ARG B 1 281 ? 8.528 10.340 129.417 1.00 28.17 355 ARG B O 1
ATOM 4969 N N . PHE B 1 282 ? 10.754 10.752 129.372 1.00 20.69 356 PHE B N 1
ATOM 4970 C CA . PHE B 1 282 ? 11.101 9.794 128.332 1.00 19.86 356 PHE B CA 1
ATOM 4971 C C . PHE B 1 282 ? 11.761 8.671 129.116 1.00 24.09 356 PHE B C 1
ATOM 4972 O O . PHE B 1 282 ? 12.880 8.860 129.625 1.00 20.31 356 PHE B O 1
ATOM 4980 N N . ASP B 1 283 ? 11.029 7.525 129.272 1.00 23.11 357 ASP B N 1
ATOM 4981 C CA . ASP B 1 283 ? 11.474 6.358 130.037 1.00 23.09 357 ASP B CA 1
ATOM 4982 C C . ASP B 1 283 ? 12.286 5.382 129.184 1.00 26.88 357 ASP B C 1
ATOM 4983 O O . ASP B 1 283 ? 12.021 5.183 127.992 1.00 27.01 357 ASP B O 1
ATOM 4988 N N . TYR B 1 284 ? 13.304 4.805 129.806 1.00 23.07 358 TYR B N 1
ATOM 4989 C CA . TYR B 1 284 ? 14.193 3.827 129.185 1.00 21.63 358 TYR B CA 1
ATOM 4990 C C . TYR B 1 284 ? 14.758 2.919 130.272 1.00 23.92 358 TYR B C 1
ATOM 4991 O O . TYR B 1 284 ? 14.296 2.959 131.418 1.00 23.33 358 TYR B O 1
ATOM 5000 N N . SER B 1 285 ? 15.710 2.066 129.922 1.00 22.27 359 SER B N 1
ATOM 5001 C CA . SER B 1 285 ? 16.232 1.126 130.899 1.00 21.52 359 SER B CA 1
ATOM 5002 C C . SER B 1 285 ? 17.731 0.996 130.751 1.00 22.05 359 SER B C 1
ATOM 5003 O O . SER B 1 285 ? 18.298 1.435 129.745 1.00 20.74 359 SER B O 1
ATOM 5006 N N . GLN B 1 286 ? 18.369 0.372 131.756 1.00 19.59 360 GLN B N 1
ATOM 5007 C CA . GLN B 1 286 ? 19.799 0.050 131.726 1.00 18.45 360 GLN B CA 1
ATOM 5008 C C . GLN B 1 286 ? 20.705 1.241 131.387 1.00 18.72 360 GLN B C 1
ATOM 5009 O O . GLN B 1 286 ? 21.651 1.117 130.600 1.00 17.66 360 GLN B O 1
ATOM 5015 N N . CYS B 1 287 ? 20.446 2.378 132.016 1.00 15.73 361 CYS B N 1
ATOM 5016 C CA . CYS B 1 287 ? 21.316 3.541 131.841 1.00 15.62 361 CYS B CA 1
ATOM 5017 C C . CYS B 1 287 ? 21.455 4.242 133.198 1.00 19.69 361 CYS B C 1
ATOM 5018 O O . CYS B 1 287 ? 21.175 5.431 133.340 1.00 19.61 361 CYS B O 1
ATOM 5021 N N . ASP B 1 288 ? 21.852 3.464 134.203 1.00 20.09 362 ASP B N 1
ATOM 5022 C CA . ASP B 1 288 ? 21.960 3.883 135.597 1.00 21.35 362 ASP B CA 1
ATOM 5023 C C . ASP B 1 288 ? 23.386 4.258 136.020 1.00 24.69 362 ASP B C 1
ATOM 5024 O O . ASP B 1 288 ? 23.612 4.536 137.207 1.00 25.58 362 ASP B O 1
ATOM 5029 N N . ILE B 1 289 ? 24.359 4.200 135.077 1.00 20.43 363 ILE B N 1
ATOM 5030 C CA . ILE B 1 289 ? 25.742 4.608 135.363 1.00 19.02 363 ILE B CA 1
ATOM 5031 C C . ILE B 1 289 ? 25.834 6.104 135.099 1.00 20.87 363 ILE B C 1
ATOM 5032 O O . ILE B 1 289 ? 25.123 6.626 134.223 1.00 18.74 363 ILE B O 1
ATOM 5037 N N . TRP B 1 290 ? 26.742 6.796 135.798 1.00 17.87 364 TRP B N 1
ATOM 5038 C CA . TRP B 1 290 ? 26.906 8.228 135.576 1.00 17.78 364 TRP B CA 1
ATOM 5039 C C . TRP B 1 290 ? 27.628 8.485 134.248 1.00 18.02 364 TRP B C 1
ATOM 5040 O O . TRP B 1 290 ? 28.398 7.629 133.791 1.00 16.63 364 TRP B O 1
ATOM 5051 N N . TYR B 1 291 ? 27.435 9.714 133.691 1.00 15.74 365 TYR B N 1
ATOM 5052 C CA . TYR B 1 291 ? 28.148 10.281 132.537 1.00 15.06 365 TYR B CA 1
ATOM 5053 C C . TYR B 1 291 ? 27.724 9.661 131.215 1.00 15.30 365 TYR B C 1
ATOM 5054 O O . TYR B 1 291 ? 28.529 9.082 130.490 1.00 16.78 365 TYR B O 1
ATOM 5063 N N . MET B 1 292 ? 26.448 9.857 130.878 1.00 11.68 366 MET B N 1
ATOM 5064 C CA . MET B 1 292 ? 25.841 9.336 129.644 1.00 11.20 366 MET B CA 1
ATOM 5065 C C . MET B 1 292 ? 25.029 10.484 129.033 1.00 15.12 366 MET B C 1
ATOM 5066 O O . MET B 1 292 ? 24.079 10.972 129.659 1.00 16.10 366 MET B O 1
ATOM 5071 N N . ARG B 1 293 ? 25.423 10.939 127.837 1.00 12.84 367 ARG B N 1
ATOM 5072 C CA . ARG B 1 293 ? 24.757 12.073 127.206 1.00 12.40 367 ARG B CA 1
ATOM 5073 C C . ARG B 1 293 ? 23.609 11.691 126.295 1.00 15.37 367 ARG B C 1
ATOM 5074 O O . ARG B 1 293 ? 23.713 10.728 125.531 1.00 18.02 367 ARG B O 1
ATOM 5082 N N . PHE B 1 294 ? 22.589 12.558 126.239 1.00 11.97 368 PHE B N 1
ATOM 5083 C CA . PHE B 1 294 ? 21.586 12.458 125.191 1.00 12.59 368 PHE B CA 1
ATOM 5084 C C . PHE B 1 294 ? 21.850 13.612 124.209 1.00 15.59 368 PHE B C 1
ATOM 5085 O O . PHE B 1 294 ? 22.539 14.593 124.552 1.00 14.61 368 PHE B O 1
ATOM 5093 N N . SER B 1 295 ? 21.291 13.503 123.007 1.00 13.33 369 SER B N 1
ATOM 5094 C CA A SER B 1 295 ? 21.487 14.486 121.935 0.84 13.34 369 SER B CA 1
ATOM 5095 C CA B SER B 1 295 ? 21.440 14.563 122.015 0.16 13.17 369 SER B CA 1
ATOM 5096 C C . SER B 1 295 ? 20.236 14.638 121.117 1.00 16.18 369 SER B C 1
ATOM 5097 O O . SER B 1 295 ? 19.432 13.714 121.078 1.00 16.34 369 SER B O 1
ATOM 5102 N N . MET B 1 296 ? 20.115 15.765 120.414 1.00 14.78 370 MET B N 1
ATOM 5103 C CA . MET B 1 296 ? 19.036 16.000 119.483 1.00 14.60 370 MET B CA 1
ATOM 5104 C C . MET B 1 296 ? 19.623 16.308 118.102 1.00 18.49 370 MET B C 1
ATOM 5105 O O . MET B 1 296 ? 20.793 16.707 117.981 1.00 18.54 370 MET B O 1
ATOM 5110 N N . ASP B 1 297 ? 18.805 16.155 117.061 1.00 16.02 371 ASP B N 1
ATOM 5111 C CA . ASP B 1 297 ? 19.203 16.549 115.715 1.00 16.30 371 ASP B CA 1
ATOM 5112 C C . ASP B 1 297 ? 19.050 18.086 115.635 1.00 20.91 371 ASP B C 1
ATOM 5113 O O . ASP B 1 297 ? 18.562 18.703 116.584 1.00 20.56 371 ASP B O 1
ATOM 5118 N N . PHE B 1 298 ? 19.433 18.691 114.507 1.00 19.20 372 PHE B N 1
ATOM 5119 C CA . PHE B 1 298 ? 19.404 20.149 114.360 1.00 19.58 372 PHE B CA 1
ATOM 5120 C C . PHE B 1 298 ? 18.014 20.754 114.539 1.00 23.89 372 PHE B C 1
ATOM 5121 O O . PHE B 1 298 ? 17.879 21.765 115.222 1.00 23.95 372 PHE B O 1
ATOM 5129 N N . TRP B 1 299 ? 16.996 20.149 113.915 1.00 22.29 373 TRP B N 1
ATOM 5130 C CA . TRP B 1 299 ? 15.625 20.648 113.977 1.00 24.02 373 TRP B CA 1
ATOM 5131 C C . TRP B 1 299 ? 14.902 20.242 115.266 1.00 23.91 373 TRP B C 1
ATOM 5132 O O . TRP B 1 299 ? 13.757 20.634 115.470 1.00 22.25 373 TRP B O 1
ATOM 5143 N N . GLN B 1 300 ? 15.561 19.446 116.115 1.00 20.35 374 GLN B N 1
ATOM 5144 C CA . GLN B 1 300 ? 15.019 19.015 117.411 1.00 19.46 374 GLN B CA 1
ATOM 5145 C C . GLN B 1 300 ? 13.710 18.257 117.233 1.00 23.60 374 GLN B C 1
ATOM 5146 O O . GLN B 1 300 ? 12.729 18.475 117.950 1.00 23.58 374 GLN B O 1
ATOM 5152 N N . LYS B 1 301 ? 13.722 17.352 116.241 1.00 20.11 375 LYS B N 1
ATOM 5153 C CA . LYS B 1 301 ? 12.622 16.448 115.914 1.00 21.23 375 LYS B CA 1
ATOM 5154 C C . LYS B 1 301 ? 12.896 15.067 116.491 1.00 23.87 375 LYS B C 1
ATOM 5155 O O . LYS B 1 301 ? 11.978 14.255 116.588 1.00 22.94 375 LYS B O 1
ATOM 5161 N N . MET B 1 302 ? 14.182 14.769 116.770 1.00 20.72 376 MET B N 1
ATOM 5162 C CA . MET B 1 302 ? 14.615 13.487 117.305 1.00 18.89 376 MET B CA 1
ATOM 5163 C C . MET B 1 302 ? 15.450 13.655 118.541 1.00 19.26 376 MET B C 1
ATOM 5164 O O . MET B 1 302 ? 16.286 14.559 118.622 1.00 18.49 376 MET B O 1
ATOM 5169 N N . LEU B 1 303 ? 15.272 12.743 119.477 1.00 16.58 377 LEU B N 1
ATOM 5170 C CA . LEU B 1 303 ? 16.060 12.716 120.715 1.00 14.41 377 LEU B CA 1
ATOM 5171 C C . LEU B 1 303 ? 16.725 11.359 120.763 1.00 17.54 377 LEU B C 1
ATOM 5172 O O . LEU B 1 303 ? 16.036 10.366 120.573 1.00 18.32 377 LEU B O 1
ATOM 5177 N N . ALA B 1 304 ? 18.056 11.299 121.016 1.00 14.94 378 ALA B N 1
ATOM 5178 C CA . ALA B 1 304 ? 18.785 10.027 121.040 1.00 15.55 378 ALA B CA 1
ATOM 5179 C C . ALA B 1 304 ? 19.538 9.857 122.351 1.00 16.75 378 ALA B C 1
ATOM 5180 O O . ALA B 1 304 ? 20.047 10.843 122.895 1.00 15.13 378 ALA B O 1
ATOM 5182 N N . LEU B 1 305 ? 19.587 8.617 122.873 1.00 14.42 379 LEU B N 1
ATOM 5183 C CA . LEU B 1 305 ? 20.343 8.328 124.093 1.00 13.90 379 LEU B CA 1
ATOM 5184 C C . LEU B 1 305 ? 20.800 6.892 124.005 1.00 16.92 379 LEU B C 1
ATOM 5185 O O . LEU B 1 305 ? 19.975 6.012 123.688 1.00 15.79 379 LEU B O 1
ATOM 5190 N N . GLY B 1 306 ? 22.084 6.660 124.306 1.00 13.12 380 GLY B N 1
ATOM 5191 C CA . GLY B 1 306 ? 22.619 5.302 124.345 1.00 13.55 380 GLY B CA 1
ATOM 5192 C C . GLY B 1 306 ? 22.576 4.783 125.774 1.00 16.93 380 GLY B C 1
ATOM 5193 O O . GLY B 1 306 ? 22.545 5.579 126.722 1.00 17.78 380 GLY B O 1
ATOM 5194 N N . ASN B 1 307 ? 22.573 3.451 125.964 1.00 13.98 381 ASN B N 1
ATOM 5195 C CA . ASN B 1 307 ? 22.541 2.940 127.324 1.00 13.45 381 ASN B CA 1
ATOM 5196 C C . ASN B 1 307 ? 23.806 2.134 127.629 1.00 16.32 381 ASN B C 1
ATOM 5197 O O . ASN B 1 307 ? 24.697 2.044 126.787 1.00 16.00 381 ASN B O 1
ATOM 5202 N N . GLN B 1 308 ? 23.894 1.565 128.837 1.00 14.37 382 GLN B N 1
ATOM 5203 C CA . GLN B 1 308 ? 25.121 0.929 129.313 1.00 15.60 382 GLN B CA 1
ATOM 5204 C C . GLN B 1 308 ? 25.434 -0.401 128.654 1.00 19.88 382 GLN B C 1
ATOM 5205 O O . GLN B 1 308 ? 26.529 -0.911 128.860 1.00 19.26 382 GLN B O 1
ATOM 5211 N N . VAL B 1 309 ? 24.468 -0.982 127.912 1.00 16.35 383 VAL B N 1
ATOM 5212 C CA . VAL B 1 309 ? 24.640 -2.282 127.251 1.00 16.01 383 VAL B CA 1
ATOM 5213 C C . VAL B 1 309 ? 24.669 -2.167 125.714 1.00 18.42 383 VAL B C 1
ATOM 5214 O O . VAL B 1 309 ? 24.559 -3.201 125.033 1.00 18.90 383 VAL B O 1
ATOM 5218 N N . GLY B 1 310 ? 24.829 -0.941 125.198 1.00 15.96 384 GLY B N 1
ATOM 5219 C CA . GLY B 1 310 ? 24.958 -0.741 123.754 1.00 17.76 384 GLY B CA 1
ATOM 5220 C C . GLY B 1 310 ? 23.691 -0.542 122.949 1.00 19.20 384 GLY B C 1
ATOM 5221 O O . GLY B 1 310 ? 23.767 -0.528 121.715 1.00 18.89 384 GLY B O 1
ATOM 5222 N N . LYS B 1 311 ? 22.547 -0.308 123.606 1.00 16.04 385 LYS B N 1
ATOM 5223 C CA . LYS B 1 311 ? 21.292 0.002 122.900 1.00 16.39 385 LYS B CA 1
ATOM 5224 C C . LYS B 1 311 ? 21.197 1.514 122.707 1.00 17.75 385 LYS B C 1
ATOM 5225 O O . LYS B 1 311 ? 21.685 2.303 123.533 1.00 15.55 385 LYS B O 1
ATOM 5231 N N . LEU B 1 312 ? 20.591 1.915 121.592 1.00 15.38 386 LEU B N 1
ATOM 5232 C CA . LEU B 1 312 ? 20.456 3.323 121.255 1.00 16.03 386 LEU B CA 1
ATOM 5233 C C . LEU B 1 312 ? 18.966 3.606 121.132 1.00 21.10 386 LEU B C 1
ATOM 5234 O O . LEU B 1 312 ? 18.294 3.023 120.283 1.00 24.84 386 LEU B O 1
ATOM 5239 N N . TYR B 1 313 ? 18.448 4.470 121.990 1.00 15.68 387 TYR B N 1
ATOM 5240 C CA . TYR B 1 313 ? 17.035 4.858 121.985 1.00 16.00 387 TYR B CA 1
ATOM 5241 C C . TYR B 1 313 ? 16.863 6.141 121.163 1.00 19.68 387 TYR B C 1
ATOM 5242 O O . TYR B 1 313 ? 17.680 7.078 121.271 1.00 18.76 387 TYR B O 1
ATOM 5251 N N . VAL B 1 314 ? 15.805 6.189 120.342 1.00 16.88 388 VAL B N 1
ATOM 5252 C CA . VAL B 1 314 ? 15.490 7.363 119.532 1.00 17.39 388 VAL B CA 1
ATOM 5253 C C . VAL B 1 314 ? 14.000 7.644 119.682 1.00 23.04 388 VAL B C 1
ATOM 5254 O O . VAL B 1 314 ? 13.175 6.751 119.439 1.00 22.59 388 VAL B O 1
ATOM 5258 N N . TRP B 1 315 ? 13.663 8.866 120.108 1.00 19.65 389 TRP B N 1
ATOM 5259 C CA . TRP B 1 315 ? 12.269 9.286 120.257 1.00 21.16 389 TRP B CA 1
ATOM 5260 C C . TRP B 1 315 ? 11.955 10.355 119.238 1.00 23.88 389 TRP B C 1
ATOM 5261 O O . TRP B 1 315 ? 12.833 11.147 118.871 1.00 21.44 389 TRP B O 1
ATOM 5272 N N . ASP B 1 316 ? 10.692 10.399 118.812 1.00 21.16 390 ASP B N 1
ATOM 5273 C CA . ASP B 1 316 ? 10.177 11.408 117.895 1.00 22.16 390 ASP B CA 1
ATOM 5274 C C . ASP B 1 316 ? 9.631 12.530 118.786 1.00 26.00 390 ASP B C 1
ATOM 5275 O O . ASP B 1 316 ? 8.669 12.308 119.523 1.00 27.31 390 ASP B O 1
ATOM 5280 N N . LEU B 1 317 ? 10.261 13.718 118.748 1.00 23.12 391 LEU B N 1
ATOM 5281 C CA . LEU B 1 317 ? 9.856 14.867 119.583 1.00 21.86 391 LEU B CA 1
ATOM 5282 C C . LEU B 1 317 ? 8.622 15.588 119.076 1.00 29.32 391 LEU B C 1
ATOM 5283 O O . LEU B 1 317 ? 8.084 16.455 119.773 1.00 30.14 391 LEU B O 1
ATOM 5288 N N . GLU B 1 318 ? 8.168 15.237 117.872 1.00 27.55 392 GLU B N 1
ATOM 5289 C CA . GLU B 1 318 ? 6.969 15.854 117.311 1.00 30.37 392 GLU B CA 1
ATOM 5290 C C . GLU B 1 318 ? 5.709 15.052 117.655 1.00 36.85 392 GLU B C 1
ATOM 5291 O O . GLU B 1 318 ? 4.614 15.488 117.327 1.00 38.48 392 GLU B O 1
ATOM 5297 N N . VAL B 1 319 ? 5.860 13.891 118.325 1.00 34.10 393 VAL B N 1
ATOM 5298 C CA . VAL B 1 319 ? 4.747 13.011 118.707 1.00 62.71 393 VAL B CA 1
ATOM 5299 C C . VAL B 1 319 ? 3.842 13.626 119.775 1.00 94.62 393 VAL B C 1
ATOM 5300 O O . VAL B 1 319 ? 4.311 14.356 120.643 1.00 55.82 393 VAL B O 1
ATOM 5302 N N . CYS B 1 327 ? 9.062 5.359 120.624 1.00 44.97 401 CYS B N 1
ATOM 5303 C CA . CYS B 1 327 ? 10.491 5.082 120.780 1.00 43.00 401 CYS B CA 1
ATOM 5304 C C . CYS B 1 327 ? 10.972 3.933 119.903 1.00 42.78 401 CYS B C 1
ATOM 5305 O O . CYS B 1 327 ? 10.393 2.846 119.922 1.00 42.39 401 CYS B O 1
ATOM 5308 N N . THR B 1 328 ? 12.069 4.164 119.189 1.00 35.21 402 THR B N 1
ATOM 5309 C CA . THR B 1 328 ? 12.740 3.187 118.338 1.00 33.39 402 THR B CA 1
ATOM 5310 C C . THR B 1 328 ? 13.999 2.757 119.090 1.00 31.93 402 THR B C 1
ATOM 5311 O O . THR B 1 328 ? 14.713 3.616 119.636 1.00 30.13 402 THR B O 1
ATOM 5315 N N . THR B 1 329 ? 14.259 1.441 119.154 1.00 24.61 403 THR B N 1
ATOM 5316 C CA . THR B 1 329 ? 15.457 0.939 119.819 1.00 22.39 403 THR B CA 1
ATOM 5317 C C . THR B 1 329 ? 16.392 0.329 118.772 1.00 24.19 403 THR B C 1
ATOM 5318 O O . THR B 1 329 ? 16.005 -0.600 118.064 1.00 23.36 403 THR B O 1
ATOM 5322 N N . LEU B 1 330 ? 17.596 0.893 118.655 1.00 19.22 404 LEU B N 1
ATOM 5323 C CA . LEU B 1 330 ? 18.604 0.459 117.684 1.00 18.20 404 LEU B CA 1
ATOM 5324 C C . LEU B 1 330 ? 19.589 -0.448 118.364 1.00 20.78 404 LEU B C 1
ATOM 5325 O O . LEU B 1 330 ? 20.256 -0.050 119.320 1.00 18.20 404 LEU B O 1
ATOM 5330 N N . THR B 1 331 ? 19.643 -1.691 117.914 1.00 18.11 405 THR B N 1
ATOM 5331 C CA . THR B 1 331 ? 20.519 -2.669 118.539 1.00 18.13 405 THR B CA 1
ATOM 5332 C C . THR B 1 331 ? 21.297 -3.405 117.500 1.00 20.88 405 THR B C 1
ATOM 5333 O O . THR B 1 331 ? 20.778 -3.720 116.423 1.00 19.94 405 THR B O 1
ATOM 5337 N N . HIS B 1 332 ? 22.530 -3.712 117.838 1.00 17.86 406 HIS B N 1
ATOM 5338 C CA . HIS B 1 332 ? 23.379 -4.588 117.023 1.00 19.06 406 HIS B CA 1
ATOM 5339 C C . HIS B 1 332 ? 23.968 -5.546 118.062 1.00 24.14 406 HIS B C 1
ATOM 5340 O O . HIS B 1 332 ? 24.481 -5.091 119.091 1.00 23.72 406 HIS B O 1
ATOM 5347 N N . HIS B 1 333 ? 23.923 -6.861 117.790 1.00 22.05 407 HIS B N 1
ATOM 5348 C CA . HIS B 1 333 ? 24.448 -7.878 118.724 1.00 23.53 407 HIS B CA 1
ATOM 5349 C C . HIS B 1 333 ? 25.940 -7.693 119.081 1.00 26.39 407 HIS B C 1
ATOM 5350 O O . HIS B 1 333 ? 26.369 -8.118 120.158 1.00 26.89 407 HIS B O 1
ATOM 5357 N N . LYS B 1 334 ? 26.711 -7.032 118.211 1.00 20.38 408 LYS B N 1
ATOM 5358 C CA . LYS B 1 334 ? 28.132 -6.792 118.456 1.00 19.94 408 LYS B CA 1
ATOM 5359 C C . LYS B 1 334 ? 28.371 -5.487 119.217 1.00 22.01 408 LYS B C 1
ATOM 5360 O O . LYS B 1 334 ? 29.491 -5.232 119.655 1.00 21.74 408 LYS B O 1
ATOM 5366 N N . CYS B 1 335 ? 27.315 -4.677 119.401 1.00 18.01 409 CYS B N 1
ATOM 5367 C CA . CYS B 1 335 ? 27.428 -3.403 120.120 1.00 17.13 409 CYS B CA 1
ATOM 5368 C C . CYS B 1 335 ? 26.922 -3.598 121.535 1.00 19.69 409 CYS B C 1
ATOM 5369 O O . CYS B 1 335 ? 25.714 -3.562 121.756 1.00 19.45 409 CYS B O 1
ATOM 5372 N N . GLY B 1 336 ? 27.837 -3.906 122.454 1.00 18.40 410 GLY B N 1
ATOM 5373 C CA . GLY B 1 336 ? 27.464 -4.218 123.836 1.00 18.69 410 GLY B CA 1
ATOM 5374 C C . GLY B 1 336 ? 28.031 -3.321 124.914 1.00 21.26 410 GLY B C 1
ATOM 5375 O O . GLY B 1 336 ? 27.708 -3.509 126.096 1.00 20.29 410 GLY B O 1
ATOM 5376 N N . ALA B 1 337 ? 28.890 -2.358 124.536 1.00 17.83 411 ALA B N 1
ATOM 5377 C CA . ALA B 1 337 ? 29.520 -1.459 125.510 1.00 17.69 411 ALA B CA 1
ATOM 5378 C C . ALA B 1 337 ? 28.698 -0.166 125.698 1.00 17.80 411 ALA B C 1
ATOM 5379 O O . ALA B 1 337 ? 27.899 0.199 124.821 1.00 16.82 411 ALA B O 1
ATOM 5381 N N . ALA B 1 338 ? 28.869 0.506 126.845 1.00 16.33 412 ALA B N 1
ATOM 5382 C CA . ALA B 1 338 ? 28.113 1.735 127.133 1.00 16.25 412 ALA B CA 1
ATOM 5383 C C . ALA B 1 338 ? 28.306 2.800 126.042 1.00 15.94 412 ALA B C 1
ATOM 5384 O O . ALA B 1 338 ? 29.439 3.066 125.637 1.00 15.02 412 ALA B O 1
ATOM 5386 N N . ILE B 1 339 ? 27.195 3.373 125.533 1.00 12.43 413 ILE B N 1
ATOM 5387 C CA . ILE B 1 339 ? 27.249 4.407 124.501 1.00 11.97 413 ILE B CA 1
ATOM 5388 C C . ILE B 1 339 ? 27.278 5.732 125.262 1.00 16.19 413 ILE B C 1
ATOM 5389 O O . ILE B 1 339 ? 26.266 6.122 125.834 1.00 15.93 413 ILE B O 1
ATOM 5394 N N . ARG B 1 340 ? 28.429 6.413 125.254 1.00 12.81 414 ARG B N 1
ATOM 5395 C CA . ARG B 1 340 ? 28.635 7.627 126.054 1.00 12.33 414 ARG B CA 1
ATOM 5396 C C . ARG B 1 340 ? 27.985 8.864 125.472 1.00 13.80 414 ARG B C 1
ATOM 5397 O O . ARG B 1 340 ? 27.531 9.753 126.207 1.00 13.85 414 ARG B O 1
ATOM 5405 N N . GLN B 1 341 ? 28.019 8.957 124.137 1.00 12.46 415 GLN B N 1
ATOM 5406 C CA . GLN B 1 341 ? 27.388 10.080 123.441 1.00 11.71 415 GLN B CA 1
ATOM 5407 C C . GLN B 1 341 ? 27.087 9.633 122.029 1.00 13.25 415 GLN B C 1
ATOM 5408 O O . GLN B 1 341 ? 27.709 8.689 121.513 1.00 12.92 415 GLN B O 1
ATOM 5414 N N . THR B 1 342 ? 26.154 10.345 121.390 1.00 11.26 416 THR B N 1
ATOM 5415 C CA . THR B 1 342 ? 25.754 10.132 120.011 1.00 11.27 416 THR B CA 1
ATOM 5416 C C . THR B 1 342 ? 25.742 11.482 119.288 1.00 14.15 416 THR B C 1
ATOM 5417 O O . THR B 1 342 ? 25.656 12.521 119.931 1.00 13.46 416 THR B O 1
ATOM 5421 N N . SER B 1 343 ? 25.744 11.468 117.950 1.00 12.92 417 SER B N 1
ATOM 5422 C CA . SER B 1 343 ? 25.657 12.725 117.206 1.00 13.23 417 SER B CA 1
ATOM 5423 C C . SER B 1 343 ? 24.986 12.436 115.889 1.00 14.90 417 SER B C 1
ATOM 5424 O O . SER B 1 343 ? 25.344 11.474 115.206 1.00 14.33 417 SER B O 1
ATOM 5427 N N . PHE B 1 344 ? 23.980 13.234 115.565 1.00 12.54 418 PHE B N 1
ATOM 5428 C CA . PHE B 1 344 ? 23.328 13.144 114.242 1.00 13.56 418 PHE B CA 1
ATOM 5429 C C . PHE B 1 344 ? 24.088 14.107 113.294 1.00 17.66 418 PHE B C 1
ATOM 5430 O O . PHE B 1 344 ? 24.528 15.193 113.714 1.00 16.17 418 PHE B O 1
ATOM 5438 N N . SER B 1 345 ? 24.186 13.756 111.993 1.00 14.62 419 SER B N 1
ATOM 5439 C CA . SER B 1 345 ? 24.711 14.675 110.986 1.00 15.03 419 SER B CA 1
ATOM 5440 C C . SER B 1 345 ? 23.692 15.829 110.896 1.00 18.46 419 SER B C 1
ATOM 5441 O O . SER B 1 345 ? 22.551 15.662 111.354 1.00 18.95 419 SER B O 1
ATOM 5444 N N . ARG B 1 346 ? 24.066 16.983 110.314 1.00 19.04 420 ARG B N 1
ATOM 5445 C CA . ARG B 1 346 ? 23.130 18.111 110.228 1.00 18.58 420 ARG B CA 1
ATOM 5446 C C . ARG B 1 346 ? 21.804 17.762 109.530 1.00 24.53 420 ARG B C 1
ATOM 5447 O O . ARG B 1 346 ? 20.741 18.213 109.973 1.00 25.14 420 ARG B O 1
ATOM 5455 N N . ASP B 1 347 ? 21.863 16.948 108.479 1.00 23.16 421 ASP B N 1
ATOM 5456 C CA . ASP B 1 347 ? 20.672 16.577 107.698 1.00 24.02 421 ASP B CA 1
ATOM 5457 C C . ASP B 1 347 ? 19.911 15.390 108.335 1.00 27.15 421 ASP B C 1
ATOM 5458 O O . ASP B 1 347 ? 18.940 14.908 107.746 1.00 26.96 421 ASP B O 1
ATOM 5463 N N . SER B 1 348 ? 20.375 14.921 109.515 1.00 22.03 422 SER B N 1
ATOM 5464 C CA . SER B 1 348 ? 19.791 13.808 110.276 1.00 22.38 422 SER B CA 1
ATOM 5465 C C . SER B 1 348 ? 19.826 12.436 109.544 1.00 24.81 422 SER B C 1
ATOM 5466 O O . SER B 1 348 ? 19.125 11.516 109.980 1.00 25.14 422 SER B O 1
ATOM 5469 N N . SER B 1 349 ? 20.586 12.305 108.434 1.00 20.51 423 SER B N 1
ATOM 5470 C CA . SER B 1 349 ? 20.645 11.029 107.691 1.00 20.05 423 SER B CA 1
ATOM 5471 C C . SER B 1 349 ? 21.562 10.002 108.340 1.00 23.14 423 SER B C 1
ATOM 5472 O O . SER B 1 349 ? 21.466 8.809 108.020 1.00 23.90 423 SER B O 1
ATOM 5475 N N . ILE B 1 350 ? 22.478 10.465 109.238 1.00 18.32 424 ILE B N 1
ATOM 5476 C CA . ILE B 1 350 ? 23.428 9.588 109.899 1.00 16.95 424 ILE B CA 1
ATOM 5477 C C . ILE B 1 350 ? 23.405 9.827 111.399 1.00 18.25 424 ILE B C 1
ATOM 5478 O O . ILE B 1 350 ? 23.360 10.971 111.838 1.00 16.77 424 ILE B O 1
ATOM 5483 N N . LEU B 1 351 ? 23.466 8.751 112.170 1.00 15.10 425 LEU B N 1
ATOM 5484 C CA . LEU B 1 351 ? 23.552 8.818 113.620 1.00 15.35 425 LEU B CA 1
ATOM 5485 C C . LEU B 1 351 ? 24.797 8.010 114.028 1.00 16.97 425 LEU B C 1
ATOM 5486 O O . LEU B 1 351 ? 24.908 6.837 113.679 1.00 16.97 425 LEU B O 1
ATOM 5491 N N . ILE B 1 352 ? 25.749 8.665 114.718 1.00 13.81 426 ILE B N 1
ATOM 5492 C CA . ILE B 1 352 ? 26.975 7.998 115.161 1.00 13.17 426 ILE B CA 1
ATOM 5493 C C . ILE B 1 352 ? 26.886 7.796 116.661 1.00 16.28 426 ILE B C 1
ATOM 5494 O O . ILE B 1 352 ? 26.516 8.732 117.370 1.00 15.34 426 ILE B O 1
ATOM 5499 N N . ALA B 1 353 ? 27.277 6.603 117.148 1.00 12.65 427 ALA B N 1
ATOM 5500 C CA . ALA B 1 353 ? 27.340 6.337 118.590 1.00 13.35 427 ALA B CA 1
ATOM 5501 C C . ALA B 1 353 ? 28.786 5.937 118.959 1.00 15.21 427 ALA B C 1
ATOM 5502 O O . ALA B 1 353 ? 29.437 5.227 118.180 1.00 15.45 427 ALA B O 1
ATOM 5504 N N . VAL B 1 354 ? 29.309 6.441 120.123 1.00 11.73 428 VAL B N 1
ATOM 5505 C CA . VAL B 1 354 ? 30.676 6.124 120.538 1.00 11.93 428 VAL B CA 1
ATOM 5506 C C . VAL B 1 354 ? 30.614 5.459 121.911 1.00 16.85 428 VAL B C 1
ATOM 5507 O O . VAL B 1 354 ? 29.726 5.781 122.739 1.00 15.29 428 VAL B O 1
ATOM 5511 N N . CYS B 1 355 ? 31.541 4.527 122.144 1.00 13.85 429 CYS B N 1
ATOM 5512 C CA . CYS B 1 355 ? 31.455 3.634 123.301 1.00 14.44 429 CYS B CA 1
ATOM 5513 C C . CYS B 1 355 ? 32.648 3.606 124.236 1.00 19.18 429 CYS B C 1
ATOM 5514 O O . CYS B 1 355 ? 33.760 3.982 123.882 1.00 18.55 429 CYS B O 1
ATOM 5517 N N . ASP B 1 356 ? 32.415 2.978 125.413 1.00 16.86 430 ASP B N 1
ATOM 5518 C CA . ASP B 1 356 ? 33.405 2.742 126.448 1.00 16.63 430 ASP B CA 1
ATOM 5519 C C . ASP B 1 356 ? 34.573 1.869 126.000 1.00 22.85 430 ASP B C 1
ATOM 5520 O O . ASP B 1 356 ? 35.629 1.924 126.626 1.00 24.97 430 ASP B O 1
ATOM 5525 N N . ASP B 1 357 ? 34.372 1.030 124.972 1.00 19.86 431 ASP B N 1
ATOM 5526 C CA . ASP B 1 357 ? 35.425 0.137 124.476 1.00 19.41 431 ASP B CA 1
ATOM 5527 C C . ASP B 1 357 ? 36.171 0.750 123.264 1.00 23.60 431 ASP B C 1
ATOM 5528 O O . ASP B 1 357 ? 36.922 0.035 122.588 1.00 23.44 431 ASP B O 1
ATOM 5533 N N . ALA B 1 358 ? 35.954 2.082 122.994 1.00 19.66 432 ALA B N 1
ATOM 5534 C CA . ALA B 1 358 ? 36.577 2.822 121.886 1.00 19.72 432 ALA B CA 1
ATOM 5535 C C . ALA B 1 358 ? 35.947 2.485 120.529 1.00 20.94 432 ALA B C 1
ATOM 5536 O O . ALA B 1 358 ? 36.490 2.855 119.490 1.00 19.07 432 ALA B O 1
ATOM 5538 N N . SER B 1 359 ? 34.793 1.808 120.536 1.00 16.83 433 SER B N 1
ATOM 5539 C CA . SER B 1 359 ? 34.099 1.495 119.273 1.00 14.96 433 SER B CA 1
ATOM 5540 C C . SER B 1 359 ? 33.208 2.655 118.825 1.00 18.16 433 SER B C 1
ATOM 5541 O O . SER B 1 359 ? 32.788 3.484 119.649 1.00 16.47 433 SER B O 1
ATOM 5544 N N . ILE B 1 360 ? 33.014 2.752 117.499 1.00 15.36 434 ILE B N 1
ATOM 5545 C CA . ILE B 1 360 ? 32.207 3.795 116.825 1.00 14.74 434 ILE B CA 1
ATOM 5546 C C . ILE B 1 360 ? 31.193 3.055 115.951 1.00 17.35 434 ILE B C 1
ATOM 5547 O O . ILE B 1 360 ? 31.583 2.113 115.263 1.00 16.33 434 ILE B O 1
ATOM 5552 N N . TRP B 1 361 ? 29.910 3.441 116.015 1.00 13.83 435 TRP B N 1
ATOM 5553 C CA . TRP B 1 361 ? 28.842 2.743 115.278 1.00 14.60 435 TRP B CA 1
ATOM 5554 C C . TRP B 1 361 ? 28.126 3.712 114.382 1.00 16.97 435 TRP B C 1
ATOM 5555 O O . TRP B 1 361 ? 27.731 4.782 114.848 1.00 14.05 435 TRP B O 1
ATOM 5566 N N . ARG B 1 362 ? 27.944 3.338 113.110 1.00 15.23 436 ARG B N 1
ATOM 5567 C CA . ARG B 1 362 ? 27.269 4.234 112.160 1.00 14.62 436 ARG B CA 1
ATOM 5568 C C . ARG B 1 362 ? 25.910 3.691 111.778 1.00 16.33 436 ARG B C 1
ATOM 5569 O O . ARG B 1 362 ? 25.828 2.589 111.220 1.00 15.77 436 ARG B O 1
ATOM 5577 N N . TRP B 1 363 ? 24.855 4.498 112.026 1.00 15.30 437 TRP B N 1
ATOM 5578 C CA . TRP B 1 363 ? 23.458 4.155 111.716 1.00 15.82 437 TRP B CA 1
ATOM 5579 C C . TRP B 1 363 ? 22.931 5.112 110.646 1.00 19.68 437 TRP B C 1
ATOM 5580 O O . TRP B 1 363 ? 22.914 6.323 110.854 1.00 19.54 437 TRP B O 1
ATOM 5591 N N . ASP B 1 364 ? 22.512 4.570 109.503 1.00 18.46 438 ASP B N 1
ATOM 5592 C CA . ASP B 1 364 ? 21.963 5.397 108.426 1.00 20.98 438 ASP B CA 1
ATOM 5593 C C . ASP B 1 364 ? 20.448 5.374 108.444 1.00 28.45 438 ASP B C 1
ATOM 5594 O O . ASP B 1 364 ? 19.856 4.307 108.620 1.00 25.42 438 ASP B O 1
ATOM 5599 N N . ARG B 1 365 ? 19.826 6.554 108.284 1.00 29.24 439 ARG B N 1
ATOM 5600 C CA . ARG B 1 365 ? 18.366 6.720 108.308 1.00 31.24 439 ARG B CA 1
ATOM 5601 C C . ARG B 1 365 ? 17.722 6.132 107.069 1.00 38.77 439 ARG B C 1
ATOM 5602 O O . ARG B 1 365 ? 18.248 6.291 105.967 1.00 40.06 439 ARG B O 1
ATOM 5610 N N . LEU B 1 366 ? 16.605 5.404 107.261 1.00 36.83 440 LEU B N 1
ATOM 5611 C CA . LEU B 1 366 ? 15.864 4.765 106.169 1.00 54.19 440 LEU B CA 1
ATOM 5612 C C . LEU B 1 366 ? 14.698 5.638 105.716 1.00 86.06 440 LEU B C 1
ATOM 5613 O O . LEU B 1 366 ? 14.072 6.300 106.541 1.00 51.38 440 LEU B O 1
ATOM 5618 N N . SER C 2 5 ? 0.143 60.368 106.397 1.00 52.75 43 SER C N 1
ATOM 5619 C CA . SER C 2 5 ? 0.329 59.550 105.199 1.00 51.63 43 SER C CA 1
ATOM 5620 C C . SER C 2 5 ? 1.096 58.255 105.500 1.00 52.56 43 SER C C 1
ATOM 5621 O O . SER C 2 5 ? 1.801 58.167 106.514 1.00 51.54 43 SER C O 1
ATOM 5624 N N . SER C 2 6 ? 0.983 57.270 104.583 1.00 46.98 44 SER C N 1
ATOM 5625 C CA . SER C 2 6 ? 1.660 55.973 104.655 1.00 45.30 44 SER C CA 1
ATOM 5626 C C . SER C 2 6 ? 3.172 56.161 104.562 1.00 44.50 44 SER C C 1
ATOM 5627 O O . SER C 2 6 ? 3.920 55.432 105.215 1.00 43.49 44 SER C O 1
ATOM 5630 N N . ASN C 2 7 ? 3.619 57.155 103.767 1.00 38.43 45 ASN C N 1
ATOM 5631 C CA . ASN C 2 7 ? 5.041 57.445 103.626 1.00 34.97 45 ASN C CA 1
ATOM 5632 C C . ASN C 2 7 ? 5.636 57.951 104.938 1.00 36.34 45 ASN C C 1
ATOM 5633 O O . ASN C 2 7 ? 6.755 57.577 105.285 1.00 34.81 45 ASN C O 1
ATOM 5638 N N . ARG C 2 8 ? 4.880 58.781 105.672 1.00 33.01 46 ARG C N 1
ATOM 5639 C CA . ARG C 2 8 ? 5.286 59.329 106.965 1.00 32.53 46 ARG C CA 1
ATOM 5640 C C . ARG C 2 8 ? 5.469 58.183 107.992 1.00 35.75 46 ARG C C 1
ATOM 5641 O O . ARG C 2 8 ? 6.405 58.225 108.785 1.00 34.19 46 ARG C O 1
ATOM 5649 N N . GLN C 2 9 ? 4.610 57.140 107.925 1.00 33.52 47 GLN C N 1
ATOM 5650 C CA . GLN C 2 9 ? 4.690 55.960 108.797 1.00 34.07 47 GLN C CA 1
ATOM 5651 C C . GLN C 2 9 ? 6.007 55.210 108.545 1.00 35.96 47 GLN C C 1
ATOM 5652 O O . GLN C 2 9 ? 6.690 54.830 109.501 1.00 35.38 47 GLN C O 1
ATOM 5654 N N . LYS C 2 10 ? 6.401 55.082 107.255 1.00 30.68 48 LYS C N 1
ATOM 5655 C CA . LYS C 2 10 ? 7.657 54.453 106.839 1.00 28.91 48 LYS C CA 1
ATOM 5656 C C . LYS C 2 10 ? 8.833 55.275 107.388 1.00 30.18 48 LYS C C 1
ATOM 5657 O O . LYS C 2 10 ? 9.793 54.695 107.887 1.00 26.97 48 LYS C O 1
ATOM 5663 N N . ILE C 2 11 ? 8.746 56.624 107.301 1.00 27.55 49 ILE C N 1
ATOM 5664 C CA . ILE C 2 11 ? 9.785 57.518 107.838 1.00 26.05 49 ILE C CA 1
ATOM 5665 C C . ILE C 2 11 ? 9.920 57.284 109.351 1.00 30.00 49 ILE C C 1
ATOM 5666 O O . ILE C 2 11 ? 11.031 57.088 109.837 1.00 26.98 49 ILE C O 1
ATOM 5671 N N . LEU C 2 12 ? 8.781 57.251 110.074 1.00 28.38 50 LEU C N 1
ATOM 5672 C CA . LEU C 2 12 ? 8.761 57.053 111.525 1.00 29.66 50 LEU C CA 1
ATOM 5673 C C . LEU C 2 12 ? 9.425 55.739 111.932 1.00 33.81 50 LEU C C 1
ATOM 5674 O O . LEU C 2 12 ? 10.349 55.749 112.742 1.00 32.89 50 LEU C O 1
ATOM 5679 N N . GLU C 2 13 ? 8.955 54.619 111.363 1.00 30.75 51 GLU C N 1
ATOM 5680 C CA . GLU C 2 13 ? 9.476 53.289 111.679 1.00 30.66 51 GLU C CA 1
ATOM 5681 C C . GLU C 2 13 ? 10.959 53.124 111.320 1.00 31.68 51 GLU C C 1
ATOM 5682 O O . GLU C 2 13 ? 11.714 52.571 112.120 1.00 29.64 51 GLU C O 1
ATOM 5688 N N . ARG C 2 14 ? 11.383 53.657 110.160 1.00 27.18 52 ARG C N 1
ATOM 5689 C CA . ARG C 2 14 ? 12.770 53.549 109.700 1.00 26.72 52 ARG C CA 1
ATOM 5690 C C . ARG C 2 14 ? 13.718 54.462 110.465 1.00 30.87 52 ARG C C 1
ATOM 5691 O O . ARG C 2 14 ? 14.823 54.023 110.792 1.00 30.73 52 ARG C O 1
ATOM 5699 N N . THR C 2 15 ? 13.293 55.712 110.787 1.00 26.73 53 THR C N 1
ATOM 5700 C CA . THR C 2 15 ? 14.120 56.622 111.589 1.00 26.13 53 THR C CA 1
ATOM 5701 C C . THR C 2 15 ? 14.211 56.066 113.012 1.00 30.73 53 THR C C 1
ATOM 5702 O O . THR C 2 15 ? 15.246 56.238 113.657 1.00 30.44 53 THR C O 1
ATOM 5706 N N . GLU C 2 16 ? 13.143 55.362 113.490 1.00 28.38 54 GLU C N 1
ATOM 5707 C CA . GLU C 2 16 ? 13.154 54.766 114.829 1.00 27.91 54 GLU C CA 1
ATOM 5708 C C . GLU C 2 16 ? 14.221 53.655 114.932 1.00 31.54 54 GLU C C 1
ATOM 5709 O O . GLU C 2 16 ? 14.935 53.600 115.936 1.00 29.77 54 GLU C O 1
ATOM 5715 N N . ILE C 2 17 ? 14.362 52.821 113.875 1.00 28.63 55 ILE C N 1
ATOM 5716 C CA . ILE C 2 17 ? 15.385 51.764 113.762 1.00 28.32 55 ILE C CA 1
ATOM 5717 C C . ILE C 2 17 ? 16.784 52.411 113.842 1.00 29.66 55 ILE C C 1
ATOM 5718 O O . ILE C 2 17 ? 17.631 51.929 114.604 1.00 29.57 55 ILE C O 1
ATOM 5723 N N . LEU C 2 18 ? 17.009 53.519 113.086 1.00 24.60 56 LEU C N 1
ATOM 5724 C CA . LEU C 2 18 ? 18.303 54.223 113.119 1.00 22.97 56 LEU C CA 1
ATOM 5725 C C . LEU C 2 18 ? 18.531 54.857 114.474 1.00 26.85 56 LEU C C 1
ATOM 5726 O O . LEU C 2 18 ? 19.664 54.864 114.948 1.00 26.18 56 LEU C O 1
ATOM 5731 N N . ASN C 2 19 ? 17.472 55.409 115.097 1.00 24.32 57 ASN C N 1
ATOM 5732 C CA . ASN C 2 19 ? 17.638 56.019 116.419 1.00 25.80 57 ASN C CA 1
ATOM 5733 C C . ASN C 2 19 ? 18.007 54.992 117.474 1.00 31.87 57 ASN C C 1
ATOM 5734 O O . ASN C 2 19 ? 18.856 55.282 118.328 1.00 33.32 57 ASN C O 1
ATOM 5739 N N . GLN C 2 20 ? 17.364 53.795 117.432 1.00 30.06 58 GLN C N 1
ATOM 5740 C CA . GLN C 2 20 ? 17.667 52.691 118.358 1.00 30.83 58 GLN C CA 1
ATOM 5741 C C . GLN C 2 20 ? 19.123 52.240 118.175 1.00 34.67 58 GLN C C 1
ATOM 5742 O O . GLN C 2 20 ? 19.822 52.036 119.175 1.00 35.03 58 GLN C O 1
ATOM 5748 N N . GLU C 2 21 ? 19.601 52.146 116.899 1.00 30.62 59 GLU C N 1
ATOM 5749 C CA . GLU C 2 21 ? 21.001 51.788 116.608 1.00 30.12 59 GLU C CA 1
ATOM 5750 C C . GLU C 2 21 ? 21.968 52.852 117.186 1.00 33.45 59 GLU C C 1
ATOM 5751 O O . GLU C 2 21 ? 22.982 52.495 117.794 1.00 33.20 59 GLU C O 1
ATOM 5757 N N . TRP C 2 22 ? 21.598 54.151 117.077 1.00 28.76 60 TRP C N 1
ATOM 5758 C CA . TRP C 2 22 ? 22.374 55.265 117.646 1.00 28.18 60 TRP C CA 1
ATOM 5759 C C . TRP C 2 22 ? 22.393 55.199 119.193 1.00 33.77 60 TRP C C 1
ATOM 5760 O O . TRP C 2 22 ? 23.443 55.433 119.791 1.00 33.63 60 TRP C O 1
ATOM 5771 N N . LYS C 2 23 ? 21.242 54.858 119.822 1.00 30.16 61 LYS C N 1
ATOM 5772 C CA . LYS C 2 23 ? 21.104 54.755 121.279 1.00 33.15 61 LYS C CA 1
ATOM 5773 C C . LYS C 2 23 ? 21.976 53.636 121.842 1.00 40.61 61 LYS C C 1
ATOM 5774 O O . LYS C 2 23 ? 22.414 53.732 122.988 1.00 43.13 61 LYS C O 1
ATOM 5780 N N . GLN C 2 24 ? 22.249 52.590 121.027 1.00 37.77 62 GLN C N 1
ATOM 5781 C CA . GLN C 2 24 ? 23.098 51.457 121.420 1.00 38.18 62 GLN C CA 1
ATOM 5782 C C . GLN C 2 24 ? 24.593 51.819 121.348 1.00 40.77 62 GLN C C 1
ATOM 5783 O O . GLN C 2 24 ? 25.416 51.132 121.960 1.00 41.58 62 GLN C O 1
ATOM 5789 N N . ARG C 2 25 ? 24.940 52.896 120.604 1.00 33.71 63 ARG C N 1
ATOM 5790 C CA . ARG C 2 25 ? 26.322 53.339 120.417 1.00 32.60 63 ARG C CA 1
ATOM 5791 C C . ARG C 2 25 ? 26.780 54.399 121.410 1.00 36.36 63 ARG C C 1
ATOM 5792 O O . ARG C 2 25 ? 25.974 55.177 121.933 1.00 34.94 63 ARG C O 1
ATOM 5800 N N . ARG C 2 26 ? 28.095 54.426 121.665 1.00 32.30 64 ARG C N 1
ATOM 5801 C CA . ARG C 2 26 ? 28.709 55.385 122.579 1.00 32.64 64 ARG C CA 1
ATOM 5802 C C . ARG C 2 26 ? 29.972 55.886 121.891 1.00 36.77 64 ARG C C 1
ATOM 5803 O O . ARG C 2 26 ? 31.076 55.449 122.201 1.00 38.53 64 ARG C O 1
ATOM 5811 N N . ILE C 2 27 ? 29.788 56.742 120.881 1.00 32.11 65 ILE C N 1
ATOM 5812 C CA . ILE C 2 27 ? 30.887 57.322 120.112 1.00 31.39 65 ILE C CA 1
ATOM 5813 C C . ILE C 2 27 ? 31.594 58.356 120.990 1.00 37.64 65 ILE C C 1
ATOM 5814 O O . ILE C 2 27 ? 30.925 59.145 121.667 1.00 36.68 65 ILE C O 1
ATOM 5819 N N . GLN C 2 28 ? 32.942 58.329 120.981 1.00 36.57 66 GLN C N 1
ATOM 5820 C CA . GLN C 2 28 ? 33.799 59.243 121.743 1.00 38.38 66 GLN C CA 1
ATOM 5821 C C . GLN C 2 28 ? 33.557 60.695 121.292 1.00 41.16 66 GLN C C 1
ATOM 5822 O O . GLN C 2 28 ? 33.463 60.940 120.087 1.00 40.12 66 GLN C O 1
ATOM 5828 N N . PRO C 2 29 ? 33.412 61.663 122.230 1.00 38.82 67 PRO C N 1
ATOM 5829 C CA . PRO C 2 29 ? 33.170 63.058 121.808 1.00 38.00 67 PRO C CA 1
ATOM 5830 C C . PRO C 2 29 ? 34.393 63.694 121.141 1.00 42.11 67 PRO C C 1
ATOM 5831 O O . PRO C 2 29 ? 35.527 63.399 121.539 1.00 43.70 67 PRO C O 1
ATOM 5835 N N . VAL C 2 30 ? 34.151 64.560 120.128 1.00 36.35 68 VAL C N 1
ATOM 5836 C CA . VAL C 2 30 ? 35.178 65.299 119.379 1.00 38.75 68 VAL C CA 1
ATOM 5837 C C . VAL C 2 30 ? 35.830 66.320 120.315 1.00 80.94 68 VAL C C 1
ATOM 5838 O O . VAL C 2 30 ? 36.865 66.028 120.899 1.00 56.56 68 VAL C O 1
ATOM 5842 N N . MET D 2 3 ? 0.307 23.770 125.233 1.00 50.81 41 MET D N 1
ATOM 5843 C CA . MET D 2 3 ? 1.670 24.282 125.386 1.00 49.40 41 MET D CA 1
ATOM 5844 C C . MET D 2 3 ? 2.703 23.547 124.500 1.00 50.67 41 MET D C 1
ATOM 5845 O O . MET D 2 3 ? 3.750 24.123 124.184 1.00 47.53 41 MET D O 1
ATOM 5850 N N . PHE D 2 4 ? 2.395 22.297 124.082 1.00 47.52 42 PHE D N 1
ATOM 5851 C CA . PHE D 2 4 ? 3.263 21.499 123.208 1.00 45.95 42 PHE D CA 1
ATOM 5852 C C . PHE D 2 4 ? 3.381 22.184 121.847 1.00 47.74 42 PHE D C 1
ATOM 5853 O O . PHE D 2 4 ? 4.497 22.432 121.391 1.00 46.56 42 PHE D O 1
ATOM 5861 N N . SER D 2 5 ? 2.234 22.515 121.220 1.00 44.03 43 SER D N 1
ATOM 5862 C CA . SER D 2 5 ? 2.197 23.180 119.920 1.00 43.36 43 SER D CA 1
ATOM 5863 C C . SER D 2 5 ? 2.866 24.562 119.957 1.00 43.39 43 SER D C 1
ATOM 5864 O O . SER D 2 5 ? 3.635 24.866 119.047 1.00 42.46 43 SER D O 1
ATOM 5867 N N . SER D 2 6 ? 2.624 25.368 121.020 1.00 37.94 44 SER D N 1
ATOM 5868 C CA . SER D 2 6 ? 3.243 26.692 121.143 1.00 38.14 44 SER D CA 1
ATOM 5869 C C . SER D 2 6 ? 4.756 26.580 121.332 1.00 38.63 44 SER D C 1
ATOM 5870 O O . SER D 2 6 ? 5.492 27.376 120.745 1.00 37.74 44 SER D O 1
ATOM 5873 N N . ASN D 2 7 ? 5.223 25.554 122.088 1.00 33.17 45 ASN D N 1
ATOM 5874 C CA . ASN D 2 7 ? 6.661 25.319 122.252 1.00 30.50 45 ASN D CA 1
ATOM 5875 C C . ASN D 2 7 ? 7.277 24.832 120.951 1.00 32.08 45 ASN D C 1
ATOM 5876 O O . ASN D 2 7 ? 8.354 25.312 120.598 1.00 29.54 45 ASN D O 1
ATOM 5881 N N . ARG D 2 8 ? 6.562 23.943 120.187 1.00 29.00 46 ARG D N 1
ATOM 5882 C CA . ARG D 2 8 ? 7.058 23.470 118.886 1.00 28.45 46 ARG D CA 1
ATOM 5883 C C . ARG D 2 8 ? 7.177 24.642 117.909 1.00 32.27 46 ARG D C 1
ATOM 5884 O O . ARG D 2 8 ? 8.123 24.676 117.125 1.00 31.68 46 ARG D O 1
ATOM 5892 N N . GLN D 2 9 ? 6.211 25.591 117.946 1.00 31.17 47 GLN D N 1
ATOM 5893 C CA . GLN D 2 9 ? 6.220 26.773 117.070 1.00 31.47 47 GLN D CA 1
ATOM 5894 C C . GLN D 2 9 ? 7.470 27.624 117.334 1.00 33.84 47 GLN D C 1
ATOM 5895 O O . GLN D 2 9 ? 8.120 28.056 116.382 1.00 33.95 47 GLN D O 1
ATOM 5901 N N . LYS D 2 10 ? 7.833 27.803 118.625 1.00 28.43 48 LYS D N 1
ATOM 5902 C CA . LYS D 2 10 ? 9.039 28.525 119.048 1.00 26.94 48 LYS D CA 1
ATOM 5903 C C . LYS D 2 10 ? 10.262 27.827 118.493 1.00 28.75 48 LYS D C 1
ATOM 5904 O O . LYS D 2 10 ? 11.122 28.500 117.936 1.00 27.53 48 LYS D O 1
ATOM 5910 N N . ILE D 2 11 ? 10.324 26.471 118.608 1.00 24.59 49 ILE D N 1
ATOM 5911 C CA . ILE D 2 11 ? 11.437 25.682 118.067 1.00 23.04 49 ILE D CA 1
ATOM 5912 C C . ILE D 2 11 ? 11.514 25.881 116.551 1.00 28.36 49 ILE D C 1
ATOM 5913 O O . ILE D 2 11 ? 12.588 26.182 116.040 1.00 27.77 49 ILE D O 1
ATOM 5918 N N . LEU D 2 12 ? 10.370 25.774 115.850 1.00 27.76 50 LEU D N 1
ATOM 5919 C CA . LEU D 2 12 ? 10.326 25.943 114.399 1.00 28.49 50 LEU D CA 1
ATOM 5920 C C . LEU D 2 12 ? 10.901 27.305 113.975 1.00 32.30 50 LEU D C 1
ATOM 5921 O O . LEU D 2 12 ? 11.857 27.334 113.197 1.00 30.96 50 LEU D O 1
ATOM 5926 N N . GLU D 2 13 ? 10.384 28.405 114.563 1.00 29.72 51 GLU D N 1
ATOM 5927 C CA . GLU D 2 13 ? 10.809 29.769 114.216 1.00 30.80 51 GLU D CA 1
ATOM 5928 C C . GLU D 2 13 ? 12.287 30.044 114.516 1.00 32.24 51 GLU D C 1
ATOM 5929 O O . GLU D 2 13 ? 12.973 30.635 113.677 1.00 31.64 51 GLU D O 1
ATOM 5935 N N . ARG D 2 14 ? 12.772 29.612 115.696 1.00 27.17 52 ARG D N 1
ATOM 5936 C CA . ARG D 2 14 ? 14.145 29.874 116.120 1.00 25.91 52 ARG D CA 1
ATOM 5937 C C . ARG D 2 14 ? 15.145 28.994 115.386 1.00 29.07 52 ARG D C 1
ATOM 5938 O O . ARG D 2 14 ? 16.215 29.485 115.019 1.00 29.29 52 ARG D O 1
ATOM 5946 N N . THR D 2 15 ? 14.797 27.724 115.119 1.00 25.33 53 THR D N 1
ATOM 5947 C CA . THR D 2 15 ? 15.710 26.875 114.350 1.00 24.97 53 THR D CA 1
ATOM 5948 C C . THR D 2 15 ? 15.760 27.395 112.896 1.00 28.69 53 THR D C 1
ATOM 5949 O O . THR D 2 15 ? 16.817 27.337 112.279 1.00 29.02 53 THR D O 1
ATOM 5953 N N . GLU D 2 16 ? 14.635 27.941 112.379 0.89 27.29 54 GLU D N 1
ATOM 5954 C CA . GLU D 2 16 ? 14.563 28.549 111.046 0.89 28.87 54 GLU D CA 1
ATOM 5955 C C . GLU D 2 16 ? 15.521 29.743 110.926 0.89 33.05 54 GLU D C 1
ATOM 5956 O O . GLU D 2 16 ? 16.220 29.852 109.922 0.89 32.53 54 GLU D O 1
ATOM 5962 N N . ILE D 2 17 ? 15.597 30.592 111.973 1.00 30.47 55 ILE D N 1
ATOM 5963 C CA . ILE D 2 17 ? 16.533 31.724 112.044 1.00 30.88 55 ILE D CA 1
ATOM 5964 C C . ILE D 2 17 ? 17.981 31.196 111.982 1.00 31.79 55 ILE D C 1
ATOM 5965 O O . ILE D 2 17 ? 18.782 31.724 111.217 1.00 30.75 55 ILE D O 1
ATOM 5970 N N . LEU D 2 18 ? 18.305 30.148 112.763 1.00 27.48 56 LEU D N 1
ATOM 5971 C CA . LEU D 2 18 ? 19.648 29.577 112.751 1.00 25.13 56 LEU D CA 1
ATOM 5972 C C . LEU D 2 18 ? 19.953 28.969 111.389 1.00 29.15 56 LEU D C 1
ATOM 5973 O O . LEU D 2 18 ? 21.052 29.162 110.874 1.00 29.81 56 LEU D O 1
ATOM 5978 N N . ASN D 2 19 ? 18.979 28.246 110.801 1.00 26.41 57 ASN D N 1
ATOM 5979 C CA . ASN D 2 19 ? 19.167 27.601 109.497 1.00 27.63 57 ASN D CA 1
ATOM 5980 C C . ASN D 2 19 ? 19.432 28.637 108.413 1.00 32.81 57 ASN D C 1
ATOM 5981 O O . ASN D 2 19 ? 20.339 28.442 107.599 1.00 33.09 57 ASN D O 1
ATOM 5986 N N . GLN D 2 20 ? 18.684 29.764 108.434 1.00 31.92 58 GLN D N 1
ATOM 5987 C CA . GLN D 2 20 ? 18.874 30.869 107.492 1.00 32.63 58 GLN D CA 1
ATOM 5988 C C . GLN D 2 20 ? 20.267 31.468 107.633 1.00 35.64 58 GLN D C 1
ATOM 5989 O O . GLN D 2 20 ? 20.890 31.780 106.616 1.00 36.41 58 GLN D O 1
ATOM 5995 N N . GLU D 2 21 ? 20.767 31.608 108.886 1.00 31.19 59 GLU D N 1
ATOM 5996 C CA . GLU D 2 21 ? 22.113 32.133 109.148 1.00 30.49 59 GLU D CA 1
ATOM 5997 C C . GLU D 2 21 ? 23.167 31.168 108.568 1.00 35.68 59 GLU D C 1
ATOM 5998 O O . GLU D 2 21 ? 24.062 31.596 107.845 1.00 36.79 59 GLU D O 1
ATOM 6004 N N . TRP D 2 22 ? 22.977 29.860 108.781 1.00 31.87 60 TRP D N 1
ATOM 6005 C CA . TRP D 2 22 ? 23.844 28.817 108.240 1.00 30.38 60 TRP D CA 1
ATOM 6006 C C . TRP D 2 22 ? 23.843 28.838 106.715 1.00 34.99 60 TRP D C 1
ATOM 6007 O O . TRP D 2 22 ? 24.914 28.721 106.112 1.00 34.01 60 TRP D O 1
ATOM 6018 N N . LYS D 2 23 ? 22.644 28.993 106.089 1.00 33.08 61 LYS D N 1
ATOM 6019 C CA . LYS D 2 23 ? 22.483 29.008 104.627 1.00 35.01 61 LYS D CA 1
ATOM 6020 C C . LYS D 2 23 ? 23.260 30.133 103.986 1.00 41.73 61 LYS D C 1
ATOM 6021 O O . LYS D 2 23 ? 23.719 29.984 102.850 1.00 42.70 61 LYS D O 1
ATOM 6027 N N . GLN D 2 24 ? 23.414 31.249 104.724 1.00 39.63 62 GLN D N 1
ATOM 6028 C CA . GLN D 2 24 ? 24.139 32.443 104.284 1.00 41.79 62 GLN D CA 1
ATOM 6029 C C . GLN D 2 24 ? 25.658 32.265 104.372 1.00 46.27 62 GLN D C 1
ATOM 6030 O O . GLN D 2 24 ? 26.386 32.978 103.693 1.00 47.46 62 GLN D O 1
ATOM 6036 N N . ARG D 2 25 ? 26.129 31.318 105.205 1.00 40.96 63 ARG D N 1
ATOM 6037 C CA . ARG D 2 25 ? 27.553 31.036 105.393 1.00 39.68 63 ARG D CA 1
ATOM 6038 C C . ARG D 2 25 ? 28.102 30.019 104.385 1.00 43.46 63 ARG D C 1
ATOM 6039 O O . ARG D 2 25 ? 27.356 29.194 103.828 1.00 42.52 63 ARG D O 1
ATOM 6047 N N . ARG D 2 26 ? 29.429 30.099 104.148 1.00 40.64 64 ARG D N 1
ATOM 6048 C CA . ARG D 2 26 ? 30.166 29.223 103.230 1.00 40.12 64 ARG D CA 1
ATOM 6049 C C . ARG D 2 26 ? 31.461 28.761 103.917 1.00 42.53 64 ARG D C 1
ATOM 6050 O O . ARG D 2 26 ? 32.564 29.125 103.498 1.00 44.49 64 ARG D O 1
ATOM 6058 N N . ILE D 2 27 ? 31.323 27.959 104.981 1.00 35.46 65 ILE D N 1
ATOM 6059 C CA . ILE D 2 27 ? 32.463 27.470 105.768 1.00 33.98 65 ILE D CA 1
ATOM 6060 C C . ILE D 2 27 ? 33.314 26.527 104.937 1.00 42.23 65 ILE D C 1
ATOM 6061 O O . ILE D 2 27 ? 32.761 25.731 104.180 1.00 43.39 65 ILE D O 1
ATOM 6066 N N . GLN D 2 28 ? 34.655 26.666 105.017 1.00 40.02 66 GLN D N 1
ATOM 6067 C CA . GLN D 2 28 ? 35.577 25.828 104.243 1.00 41.55 66 GLN D CA 1
ATOM 6068 C C . GLN D 2 28 ? 35.478 24.380 104.710 1.00 43.77 66 GLN D C 1
ATOM 6069 O O . GLN D 2 28 ? 35.358 24.151 105.912 1.00 41.51 66 GLN D O 1
ATOM 6075 N N . PRO D 2 29 ? 35.462 23.376 103.806 1.00 40.61 67 PRO D N 1
ATOM 6076 C CA . PRO D 2 29 ? 35.356 21.991 104.294 1.00 39.73 67 PRO D CA 1
ATOM 6077 C C . PRO D 2 29 ? 36.639 21.532 104.985 1.00 43.64 67 PRO D C 1
ATOM 6078 O O . PRO D 2 29 ? 37.714 22.081 104.718 1.00 45.11 67 PRO D O 1
ATOM 6082 N N . VAL D 2 30 ? 36.515 20.555 105.901 1.00 38.81 68 VAL D N 1
ATOM 6083 C CA . VAL D 2 30 ? 37.646 19.940 106.605 1.00 37.15 68 VAL D CA 1
ATOM 6084 C C . VAL D 2 30 ? 38.324 18.998 105.594 1.00 74.94 68 VAL D C 1
ATOM 6085 O O . VAL D 2 30 ? 39.511 19.138 105.321 1.00 44.88 68 VAL D O 1
#

Nearest PDB structures (foldseek):
  5u5t-assembly1_A  TM=1.003E+00  e=3.350E-74  Homo sapiens
  5u62-assembly1_A  TM=9.998E-01  e=1.243E-71  Homo sapiens
  7qk4-assembly1_A  TM=1.001E+00  e=3.045E-69  Homo sapiens
  5h13-assembly1_A  TM=9.806E-01  e=2.821E-65  Homo sapiens
  5wg6-assembly2_D  TM=9.580E-01  e=1.172E-38  Homo sapiens

B-factor: mean 28.38, std 13.48, range [8.19, 110.2]

CATH classification: 2.130.10.10

Secondary structure (DSSP, 8-state):
---EEEEEEEE-TT-SPEEEEEE-TTSPTTSPEEEEEEETTEEEEEEE-STT-EEEEEEEE-S-TT--EEEEEEEE-TTT--EEEEEEETT--EEEEETTTTEEEEEE---SS-EEEEEE-SS-TTEEEEEETTS-EEEEETTTTEEEEEE-STTS-SS-EEEEEE-TTSSEEEEEETTS-EEEEESSSHHHHHHHHHHHH----EEE---SEEES-S-SS---EEEEETTEEEEE-SSSEEEEEEESSTT--TTT--TT---EEEEEEEE-SS--SS---EEE-TTS-EEEEE-TTS-EEEEETTT--EEE--TT--S-EEEEEE-TTSSEEEEEETTSEEEEEEE-/--EEEEEEEE-TT-SPEEEEEE-TTSPTTS-EEEEEEETTEEEEEEE-STT-EEEEEEEE-S-TT--EEEEEEEE-TTT--EEEEEEETT--EEEEETTTTEEEEEE--SSS-EEEEEE-SS-TTEEEEEETTS-EEEEETTTTEEEEEE-STTS-SS-EEEEEE-TTSSEEEEEETTS-EEEEESSSHHHHHHHHHHHH---PPPEEE-S-SEEESSS-SS---EEEEETTEEEEE-SSSEEEEEEESSTT--GGG--TT---EEEEEEEE-SS--SS---EEE-TTS-EEEEE-TTS-EEEEETT--EEE--TT--S-EEEEEE-TTSSEEEEEETTSEEEEEEE-/-HHHHHHHHHHHHHHHHHHH--PPP-/-HHHHHHHHHHHHHHHHHHHHH--PPP-

Sequence (750 aa):
KYSFKCVNSLKEDHNQPLFGVQFNWHSKEGDPLVVFATVGSNRVTLYECHSQGEIRLLQSYVDADADENFYTCAWTYDSNTSHPLLAVAGSRGIIRIINPITMQCIKHYVGHGNAINELKFHPRDPNLLLSVSKDHALRLWNIQTDTLVAIFGGVEGHRDEVLSADYDLLGEKIMSCGMDHSLKLWRINSKRMMMNAIKESYDYFISSQKIHFPDFSTRDIHRNYVDCVRWLGDLILSKSCENAIVCWKPGKMEDDIDKIKPSESNVTILGRFDYSQCDIWYMRFSSMDFWQKMLALGNQVGKLYVWDLEVECTTLTHHKCGAAIRQTSFSRDSSILIAVCDDASIWRWDRLYSFKCVNSLKEDHNQPLFGVQFNWHSKEGDPLVFATVGSNRVTLYECHSQGEIRLLQSYVDADADENFYTCAWTYDSNTSHPLLAVAGSRGIIRIINPITMQCIKHYVGHGNAINELKFHPRDPNLLLSVSKDHALRLWNIQTDTLVAIFGGVEGHRDEVLSADYDLLGEKIMSCGMDHSLKLWRINSKRMMNAIKESYDYNPFISSQKIHFPDFSTRDIHRNYVDCVRWLGDLILSKSCENAIVCWKPGKMEDDIDKIKPSESNVTILGRFDYSQCDIWYMRFSSMDFWQKMLALGNQVGKLYVWDLEVCTTLTHHKCGAAIRQTSFSRDSSILIAVCDDASIWRWDRLSSNRQKILERTEILNQEWKQRRIQPVMFSSNRQKILERTEILNQEWKQRRIQPV

Organism: Homo sapiens (NCBI:txid9606)